Protein AF-A0AAJ6T066-F1 (afdb_monomer_lite)

Sequence (591 aa):
MASLEGIISLGPWGGLGGDHWSYRASGGITEIVLRVVGNIKSISFKDASGLVSGTFGGRGNDPNDRGEQKKIEIQWPSEYLKSISGTYGSYKGLLVITSLSFITNLTTYGPFGTALGETFSIPIADSAVVGFHGRCGYYLDALGIFVTPANSHGSISVGQWGGPGGDPFSFRVGSWIKEIIVHEGTNIKSLSFKDGNGQEYGKFGGKNANDTGEERRIEIDGLSEHLTSITGTYGNYAGMVVITSLSFITNLTTHGPFGTATGTSFSIPIEGSVVIGFHGRGGYYLDALGIFVTPANSHGSISVGQWGGPGGDPFSFRVGSWIKEIIVHEGTNIKSLSFKDGNGQEYGNFGGNNANDTGEERRIEIDGLSEHLTSITGTYGNYAGMVVITSLSFITNLTTHGPFGTATGTSFSIPIEGSVVIGFHGRGGHYLDAIGIHVKPRDIEGTISIGPWGGQGGNPWSYITNRGINQIVINVGLNIKSISFRDTTDLDSATFGGNNPNDIGERKTVLINWPSEHLISISGTYGNFSTLLTITSLSFTTNRATYGPFGTGSGTPFSIPINNNTVVGFHGRAGHYLDAIGIFVKPQTTI

Organism: Populus euphratica (NCBI:txid75702)

pLDDT: mean 87.82, std 11.51, range [24.5, 98.38]

InterPro domains:
  IPR001229 Jacalin-like lectin domain [PF01419] (10-145)
  IPR001229 Jacalin-like lectin domain [PF01419] (158-291)
  IPR001229 Jacalin-like lectin domain [PF01419] (304-438)
  IPR001229 Jacalin-like lectin domain [PF01419] (450-583)
  IPR001229 Jacalin-like lectin domain [PS51752] (7-149)
  IPR001229 Jacalin-like lectin domain [PS51752] (155-295)
  IPR001229 Jacalin-like lectin domain [PS51752] (301-441)
  IPR001229 Jacalin-like lectin domain [PS51752] (447-587)
  IPR001229 Jacalin-like lectin domain [SM00915] (18-149)
  IPR001229 Jacalin-like lectin domain [SM00915] (166-295)
  IPR001229 Jacalin-like lectin domain [SM00915] (312-441)
  IPR001229 Jacalin-like lectin domain [SM00915] (458-587)
  IPR033734 Jacalin-like lectin domain, plant [cd09612] (18-148)
  IPR033734 Jacalin-like lectin domain, plant [cd09612] (166-294)
  IPR033734 Jacalin-like lectin domain, plant [cd09612] (312-440)
  IPR033734 Jacalin-like lectin domain, plant [cd09612] (458-586)
  IPR036404 Jacalin-like lectin domain superfamily [G3DSA:2.100.10.30] (3-150)
  IPR036404 Jacalin-like lectin domain superfamily [G3DSA:2.100.10.30] (152-296)
  IPR036404 Jacalin-like lectin domain superfamily [G3DSA:2.100.10.30] (298-442)
  IPR036404 Jacalin-like lectin domain superfamily [G3DSA:2.100.10.30] (443-591)

Structure (mmCIF, N/CA/C/O backbone):
data_AF-A0AAJ6T066-F1
#
_entry.id   AF-A0AAJ6T066-F1
#
loop_
_atom_site.group_PDB
_atom_site.id
_atom_site.type_symbol
_atom_site.label_atom_id
_atom_site.label_alt_id
_atom_site.label_comp_id
_atom_site.label_asym_id
_atom_site.label_entity_id
_atom_site.label_seq_id
_atom_site.pdbx_PDB_ins_code
_atom_site.Cartn_x
_atom_site.Cartn_y
_atom_site.Cartn_z
_atom_site.occupancy
_atom_site.B_iso_or_equiv
_atom_site.auth_seq_id
_atom_site.auth_comp_id
_atom_site.auth_asym_id
_atom_site.auth_atom_id
_atom_site.pdbx_PDB_model_num
ATOM 1 N N . MET A 1 1 ? 5.792 -18.053 6.978 1.00 24.50 1 MET A N 1
ATOM 2 C CA . MET A 1 1 ? 4.586 -18.220 6.138 1.00 24.50 1 MET A CA 1
ATOM 3 C C . MET A 1 1 ? 4.546 -16.987 5.255 1.00 24.50 1 MET A C 1
ATOM 5 O O . MET A 1 1 ? 4.551 -15.903 5.818 1.00 24.50 1 MET A O 1
ATOM 9 N N . ALA A 1 2 ? 4.686 -17.113 3.932 1.00 24.81 2 ALA A N 1
ATOM 10 C CA . ALA A 1 2 ? 4.651 -15.942 3.055 1.00 24.81 2 ALA A CA 1
ATOM 11 C C . ALA A 1 2 ? 3.256 -15.319 3.174 1.00 24.81 2 ALA A C 1
ATOM 13 O O . ALA A 1 2 ? 2.269 -15.969 2.828 1.00 24.81 2 ALA A O 1
ATOM 14 N N . SER A 1 3 ? 3.163 -14.125 3.757 1.00 32.50 3 SER A N 1
ATOM 15 C CA . SER A 1 3 ? 1.916 -13.377 3.778 1.00 32.50 3 SER A CA 1
ATOM 16 C C . SER A 1 3 ? 1.551 -13.079 2.325 1.00 32.50 3 SER A C 1
ATOM 18 O O . SER A 1 3 ? 2.308 -12.450 1.591 1.00 32.50 3 SER A O 1
ATOM 20 N N . LEU A 1 4 ? 0.389 -13.551 1.879 1.00 35.88 4 LEU A N 1
ATOM 21 C CA . LEU A 1 4 ? -0.219 -13.155 0.604 1.00 35.88 4 LEU A CA 1
ATOM 22 C C . LEU A 1 4 ? -0.770 -11.709 0.721 1.00 35.88 4 LEU A C 1
ATOM 24 O O . LEU A 1 4 ? -1.887 -11.411 0.302 1.00 35.88 4 LEU A O 1
ATOM 28 N N . GLU A 1 5 ? -0.007 -10.799 1.340 1.00 47.47 5 GLU A N 1
ATOM 29 C CA . GLU A 1 5 ? -0.356 -9.388 1.464 1.00 47.47 5 GLU A CA 1
ATOM 30 C C . GLU A 1 5 ? 0.130 -8.613 0.242 1.00 47.47 5 GLU A C 1
ATOM 32 O O . GLU A 1 5 ? 1.290 -8.225 0.128 1.00 47.47 5 GLU A O 1
ATOM 37 N N . GLY A 1 6 ? -0.821 -8.340 -0.648 1.00 63.44 6 GLY A N 1
ATOM 38 C CA . GLY A 1 6 ? -0.651 -7.450 -1.781 1.00 63.44 6 GLY A CA 1
ATOM 39 C C . GLY A 1 6 ? 0.125 -8.071 -2.941 1.00 63.44 6 GLY A C 1
ATOM 40 O O . GLY A 1 6 ? 1.187 -8.658 -2.792 1.00 63.44 6 GLY A O 1
ATOM 41 N N . ILE A 1 7 ? -0.436 -7.928 -4.135 1.00 75.88 7 ILE A N 1
ATOM 42 C CA . ILE A 1 7 ? 0.117 -8.469 -5.370 1.00 75.88 7 ILE A CA 1
ATOM 43 C C . ILE A 1 7 ? 0.342 -7.300 -6.320 1.00 75.88 7 ILE A C 1
ATOM 45 O O . ILE A 1 7 ? -0.562 -6.486 -6.502 1.00 75.88 7 ILE A O 1
ATOM 49 N N . ILE A 1 8 ? 1.517 -7.252 -6.941 1.00 83.44 8 ILE A N 1
ATOM 50 C CA . ILE A 1 8 ? 1.787 -6.366 -8.073 1.00 83.44 8 ILE A CA 1
ATOM 51 C C . ILE A 1 8 ? 1.510 -7.140 -9.360 1.00 83.44 8 ILE A C 1
ATOM 53 O O . ILE A 1 8 ? 1.921 -8.293 -9.501 1.00 83.44 8 ILE A O 1
ATOM 57 N N . SER A 1 9 ? 0.810 -6.501 -10.290 1.00 85.69 9 SER A N 1
ATOM 58 C CA . SER A 1 9 ? 0.576 -7.007 -11.642 1.00 85.69 9 SER A CA 1
ATOM 59 C C . SER A 1 9 ? 1.654 -6.469 -12.578 1.00 85.69 9 SER A C 1
ATOM 61 O O . SER A 1 9 ? 1.953 -5.275 -12.537 1.00 85.69 9 SER A O 1
ATOM 63 N N . LEU A 1 10 ? 2.250 -7.331 -13.403 1.00 89.12 10 LEU A N 1
ATOM 64 C CA . LEU A 1 10 ? 3.257 -6.961 -14.398 1.00 89.12 10 LEU A CA 1
ATOM 65 C C . LEU A 1 10 ? 2.864 -7.486 -15.780 1.00 89.12 10 LEU A C 1
ATOM 67 O O . LEU A 1 10 ? 2.650 -8.688 -15.961 1.00 89.12 10 LEU A O 1
ATOM 71 N N . GLY A 1 11 ? 2.840 -6.591 -16.765 1.00 86.81 11 GLY A N 1
ATOM 72 C CA . GLY A 1 11 ? 2.315 -6.857 -18.101 1.00 86.81 11 GLY A CA 1
ATOM 73 C C . GLY A 1 11 ? 0.803 -6.579 -18.181 1.00 86.81 11 GLY A C 1
ATOM 74 O O . GLY A 1 11 ? 0.318 -5.687 -17.490 1.00 86.81 11 GLY A O 1
ATOM 75 N N . PRO A 1 12 ? 0.035 -7.322 -18.999 1.00 87.69 12 PRO A N 1
ATOM 76 C CA . PRO A 1 12 ? 0.479 -8.428 -19.840 1.00 87.69 12 PRO A CA 1
ATOM 77 C C . PRO A 1 12 ? 1.186 -7.935 -21.113 1.00 87.69 12 PRO A C 1
ATOM 79 O O . PRO A 1 12 ? 0.886 -6.864 -21.632 1.00 87.69 12 PRO A O 1
ATOM 82 N N . TRP A 1 13 ? 2.098 -8.745 -21.646 1.00 90.69 13 TRP A N 1
ATOM 83 C CA . TRP A 1 13 ? 2.694 -8.543 -22.972 1.00 90.69 13 TRP A CA 1
ATOM 84 C C . TRP A 1 13 ? 1.966 -9.411 -23.996 1.00 90.69 13 TRP A C 1
ATOM 86 O O . TRP A 1 13 ? 1.599 -10.539 -23.671 1.00 90.69 13 TRP A O 1
ATOM 96 N N . GLY A 1 14 ? 1.754 -8.911 -25.216 1.00 92.12 14 GLY A N 1
ATOM 97 C CA . GLY A 1 14 ? 1.074 -9.640 -26.292 1.00 92.12 14 GLY A CA 1
ATOM 98 C C . GLY A 1 14 ? -0.055 -8.855 -26.961 1.00 92.12 14 GLY A C 1
ATOM 99 O O . GLY A 1 14 ? -0.076 -7.627 -26.942 1.00 92.12 14 GLY A O 1
ATOM 100 N N . GLY A 1 15 ? -0.984 -9.571 -27.594 1.00 82.12 15 GLY A N 1
ATOM 101 C CA . GLY A 1 15 ? -2.106 -8.984 -28.323 1.00 82.12 15 GLY A CA 1
ATOM 102 C C . GLY A 1 15 ? -3.335 -8.671 -27.469 1.00 82.12 15 GLY A C 1
ATOM 103 O O . GLY A 1 15 ? -3.554 -9.229 -26.397 1.00 82.12 15 GLY A O 1
ATOM 104 N N . LEU A 1 16 ? -4.199 -7.800 -28.000 1.00 82.06 16 LEU A N 1
ATOM 105 C CA . LEU A 1 16 ? -5.478 -7.416 -27.383 1.00 82.06 16 LEU A CA 1
ATOM 106 C C . LEU A 1 16 ? -6.621 -8.417 -27.661 1.00 82.06 16 LEU A C 1
ATOM 108 O O . LEU A 1 16 ? -7.742 -8.223 -27.185 1.00 82.06 16 LEU A O 1
ATOM 112 N N . GLY A 1 17 ? -6.362 -9.485 -28.423 1.00 79.81 17 GLY A N 1
ATOM 113 C CA . GLY A 1 17 ? -7.327 -10.548 -28.726 1.00 79.81 17 GLY A CA 1
ATOM 114 C C . GLY A 1 17 ? -7.694 -11.404 -27.507 1.00 79.81 17 GLY A C 1
ATOM 115 O O . GLY A 1 17 ? -7.154 -11.209 -26.421 1.00 79.81 17 GLY A O 1
ATOM 116 N N . GLY A 1 18 ? -8.638 -12.332 -27.680 1.00 88.50 18 GLY A N 1
ATOM 117 C CA . GLY A 1 18 ? -9.032 -13.303 -26.653 1.00 88.50 18 GLY A CA 1
ATOM 118 C C . GLY A 1 18 ? -9.793 -12.738 -25.443 1.00 88.50 18 GLY A C 1
ATOM 119 O O . GLY A 1 18 ? -10.020 -11.532 -25.307 1.00 88.50 18 GLY A O 1
ATOM 120 N N . ASP A 1 19 ? -10.178 -13.643 -24.545 1.00 77.81 19 ASP A N 1
ATOM 121 C CA . ASP A 1 19 ? -10.831 -13.346 -23.270 1.00 77.81 19 ASP A CA 1
ATOM 122 C C . ASP A 1 19 ? -9.786 -13.163 -22.167 1.00 77.81 19 ASP A C 1
ATOM 124 O O . ASP A 1 19 ? -8.785 -13.886 -22.117 1.00 77.81 19 ASP A O 1
ATOM 128 N N . HIS A 1 20 ? -10.033 -12.221 -21.256 1.00 77.56 20 HIS A N 1
ATOM 129 C CA . HIS A 1 20 ? -9.184 -12.028 -20.084 1.00 77.56 20 HIS A CA 1
ATOM 130 C C . HIS A 1 20 ? -9.278 -13.222 -19.127 1.00 77.56 20 HIS A C 1
ATOM 132 O O . HIS A 1 20 ? -10.354 -13.783 -18.912 1.00 77.56 20 HIS A O 1
ATOM 138 N N . TRP A 1 21 ? -8.157 -13.573 -18.505 1.00 81.56 21 TRP A N 1
ATOM 139 C CA . TRP A 1 21 ? -8.095 -14.591 -17.466 1.00 81.56 21 TRP A CA 1
ATOM 140 C C . TRP A 1 21 ? -7.067 -14.220 -16.400 1.00 81.56 21 TRP A C 1
ATOM 142 O O . TRP A 1 21 ? -6.107 -13.491 -16.652 1.00 81.56 21 TRP A O 1
ATOM 152 N N . SER A 1 22 ? -7.261 -14.752 -15.198 1.00 81.44 22 SER A N 1
ATOM 153 C CA . SER A 1 22 ? -6.311 -14.634 -14.101 1.00 81.44 22 SER A CA 1
ATOM 154 C C . SER A 1 22 ? -6.297 -15.911 -13.269 1.00 81.44 22 SER A C 1
ATOM 156 O O . SER A 1 22 ? -7.304 -16.603 -13.124 1.00 81.44 22 SER A O 1
ATOM 158 N N . TYR A 1 23 ? -5.126 -16.234 -12.735 1.00 82.25 23 TYR A N 1
ATOM 159 C CA . TYR A 1 23 ? -4.905 -17.332 -11.812 1.00 82.25 23 TYR A CA 1
ATOM 160 C C . TYR A 1 23 ? -3.987 -16.847 -10.694 1.00 82.25 23 TYR A C 1
ATOM 162 O O . TYR A 1 23 ? -2.856 -16.429 -10.945 1.00 82.25 23 TYR A O 1
ATOM 170 N N . ARG A 1 24 ? -4.489 -16.888 -9.460 1.00 85.00 24 ARG A N 1
ATOM 171 C CA . ARG A 1 24 ? -3.733 -16.564 -8.248 1.00 85.00 24 ARG A CA 1
ATOM 172 C C . ARG A 1 24 ? -3.530 -17.854 -7.475 1.00 85.00 24 ARG A C 1
ATOM 174 O O . ARG A 1 24 ? -4.505 -18.526 -7.148 1.00 85.00 24 ARG A O 1
ATOM 181 N N . ALA A 1 25 ? -2.277 -18.207 -7.242 1.00 77.50 25 ALA A N 1
ATOM 182 C CA . ALA A 1 25 ? -1.928 -19.412 -6.521 1.00 77.50 25 ALA A CA 1
ATOM 183 C C . ALA A 1 25 ? -2.078 -19.192 -5.013 1.00 77.50 25 ALA A C 1
ATOM 185 O O . ALA A 1 25 ? -1.798 -18.112 -4.492 1.00 77.50 25 ALA A O 1
ATOM 186 N N . SER A 1 26 ? -2.507 -20.238 -4.314 1.00 68.44 26 SER A N 1
ATOM 187 C CA . SER A 1 26 ? -2.613 -20.252 -2.848 1.00 68.44 26 SER A CA 1
ATOM 188 C C . SER A 1 26 ? -1.278 -20.571 -2.157 1.00 68.44 26 SER A C 1
ATOM 190 O O . SER A 1 26 ? -1.128 -20.391 -0.950 1.00 68.44 26 SER A O 1
ATOM 192 N N . GLY A 1 27 ? -0.287 -21.013 -2.935 1.00 70.88 27 GLY A N 1
ATOM 193 C CA . GLY A 1 27 ? 1.103 -21.225 -2.540 1.00 70.88 27 GLY A CA 1
ATOM 194 C C . GLY A 1 27 ? 2.040 -21.025 -3.734 1.00 70.88 27 GLY A C 1
ATOM 195 O O . GLY A 1 27 ? 1.641 -20.467 -4.753 1.00 70.88 27 GLY A O 1
ATOM 196 N N . GLY A 1 28 ? 3.289 -21.485 -3.640 1.00 81.56 28 GLY A N 1
ATOM 197 C CA . GLY A 1 28 ? 4.224 -21.391 -4.764 1.00 81.56 28 GLY A CA 1
ATOM 198 C C . GLY A 1 28 ? 3.767 -22.188 -5.988 1.00 81.56 28 GLY A C 1
ATOM 199 O O . GLY A 1 28 ? 3.194 -23.270 -5.847 1.00 81.56 28 GLY A O 1
ATOM 200 N N . ILE A 1 29 ? 4.032 -21.671 -7.189 1.00 91.81 29 ILE A N 1
ATOM 201 C CA . ILE A 1 29 ? 3.814 -22.404 -8.444 1.00 91.81 29 ILE A CA 1
ATOM 202 C C . ILE A 1 29 ? 4.795 -23.578 -8.497 1.00 91.81 29 ILE A C 1
ATOM 204 O O . ILE A 1 29 ? 6.005 -23.373 -8.423 1.00 91.81 29 ILE A O 1
ATOM 208 N N . THR A 1 30 ? 4.274 -24.796 -8.628 1.00 94.81 30 THR A N 1
ATOM 209 C CA . THR A 1 30 ? 5.064 -26.039 -8.667 1.00 94.81 30 THR A CA 1
ATOM 210 C C . THR A 1 30 ? 5.108 -26.662 -10.054 1.00 94.81 30 THR A C 1
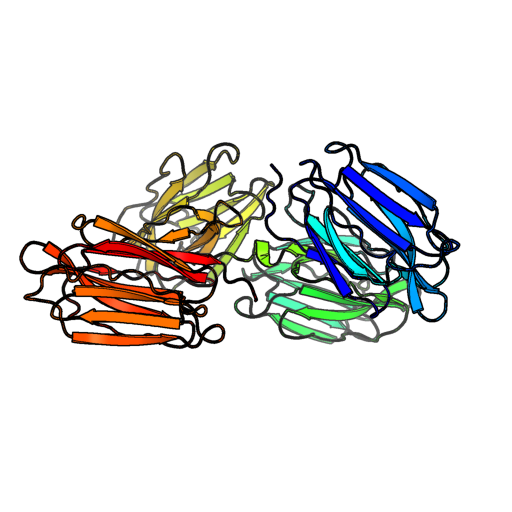ATOM 212 O O . THR A 1 30 ? 6.024 -27.422 -10.357 1.00 94.81 30 THR A O 1
ATOM 215 N N . GLU A 1 31 ? 4.144 -26.341 -10.917 1.00 97.69 31 GLU A N 1
ATOM 216 C CA . GLU A 1 31 ? 4.076 -26.900 -12.262 1.00 97.69 31 GLU A CA 1
ATOM 217 C C . GLU A 1 31 ? 3.565 -25.874 -13.269 1.00 97.69 31 GLU A C 1
ATOM 219 O O . GLU A 1 31 ? 2.610 -25.141 -12.997 1.00 97.69 31 GLU A O 1
ATOM 224 N N . ILE A 1 32 ? 4.167 -25.874 -14.459 1.00 98.31 32 ILE A N 1
ATOM 225 C CA . ILE A 1 32 ? 3.680 -25.136 -15.625 1.00 98.31 32 ILE A CA 1
ATOM 226 C C . ILE A 1 32 ? 3.594 -26.099 -16.801 1.00 98.31 32 ILE A C 1
ATOM 228 O O . ILE A 1 32 ? 4.561 -26.788 -17.135 1.00 98.31 32 ILE A O 1
ATOM 232 N N . VAL A 1 33 ? 2.437 -26.132 -17.453 1.00 98.19 33 VAL A N 1
ATOM 233 C CA . VAL A 1 33 ? 2.201 -26.952 -18.639 1.00 98.19 33 VAL A CA 1
ATOM 234 C C . VAL A 1 33 ? 1.893 -26.041 -19.814 1.00 98.19 33 VAL A C 1
ATOM 236 O O . VAL A 1 33 ? 0.944 -25.264 -19.780 1.00 98.19 33 VAL A O 1
ATOM 239 N N . LEU A 1 34 ? 2.692 -26.160 -20.870 1.00 97.62 34 LEU A N 1
ATOM 240 C CA . LEU A 1 34 ? 2.511 -25.458 -22.134 1.00 97.62 34 LEU A CA 1
ATOM 241 C C . LEU A 1 34 ? 2.089 -26.428 -23.234 1.00 97.62 34 LEU A C 1
ATOM 243 O O . LEU A 1 34 ? 2.540 -27.573 -23.258 1.00 97.62 34 LEU A O 1
ATOM 247 N N . ARG A 1 35 ? 1.314 -25.943 -24.206 1.00 96.88 35 ARG A N 1
ATOM 248 C CA . ARG A 1 35 ? 1.214 -26.557 -25.541 1.00 96.88 35 ARG A CA 1
ATOM 249 C C . ARG A 1 35 ? 1.825 -25.632 -26.579 1.00 96.88 35 ARG A C 1
ATOM 251 O O . ARG A 1 35 ? 1.469 -24.457 -26.627 1.00 96.88 35 ARG A O 1
ATOM 258 N N . VAL A 1 36 ? 2.739 -26.146 -27.400 1.00 95.62 36 VAL A N 1
ATOM 259 C CA . VAL A 1 36 ? 3.585 -25.312 -28.266 1.00 95.62 36 VAL A CA 1
ATOM 260 C C . VAL A 1 36 ? 3.732 -25.910 -29.666 1.00 95.62 36 VAL A C 1
ATOM 262 O O . VAL A 1 36 ? 4.095 -27.075 -29.804 1.00 95.62 36 VAL A O 1
ATOM 265 N N . VAL A 1 37 ? 3.480 -25.102 -30.703 1.00 92.31 37 VAL A N 1
ATOM 266 C CA . VAL A 1 37 ? 3.921 -25.345 -32.096 1.00 92.31 37 VAL A CA 1
ATOM 267 C C . VAL A 1 37 ? 3.918 -24.023 -32.870 1.00 92.31 37 VAL A C 1
ATOM 269 O O . VAL A 1 37 ? 2.866 -23.439 -33.125 1.00 92.31 37 VAL A O 1
ATOM 272 N N . GLY A 1 38 ? 5.101 -23.500 -33.196 1.00 89.25 38 GLY A N 1
ATOM 273 C CA . GLY A 1 38 ? 5.283 -22.161 -33.782 1.00 89.25 38 GLY A CA 1
ATOM 274 C C . GLY A 1 38 ? 5.011 -20.999 -32.811 1.00 89.25 38 GLY A C 1
ATOM 275 O O . GLY A 1 38 ? 5.812 -20.080 -32.717 1.00 89.25 38 GLY A O 1
ATOM 276 N N . ASN A 1 39 ? 3.919 -21.057 -32.046 1.00 94.75 39 ASN A N 1
ATOM 277 C CA . ASN A 1 39 ? 3.591 -20.134 -30.958 1.00 94.75 39 ASN A CA 1
ATOM 278 C C . ASN A 1 39 ? 3.063 -20.904 -29.729 1.00 94.75 39 ASN A C 1
ATOM 280 O O . ASN A 1 39 ? 2.896 -22.132 -29.774 1.00 94.75 39 ASN A O 1
ATOM 284 N N . ILE A 1 40 ? 2.790 -20.191 -28.633 1.00 97.44 40 ILE A N 1
ATOM 285 C CA . ILE A 1 40 ? 2.196 -20.776 -27.426 1.00 97.44 40 ILE A CA 1
ATOM 286 C C . ILE A 1 40 ? 0.684 -20.936 -27.622 1.00 97.44 40 ILE A C 1
ATOM 288 O O . ILE A 1 40 ? -0.063 -19.964 -27.737 1.00 97.44 40 ILE A O 1
ATOM 292 N N . LYS A 1 41 ? 0.223 -22.187 -27.668 1.00 96.88 41 LYS A N 1
ATOM 293 C CA . LYS A 1 41 ? -1.191 -22.524 -27.873 1.00 96.88 41 LYS A CA 1
ATOM 294 C C . LYS A 1 41 ? -1.976 -22.367 -26.590 1.00 96.88 41 LYS A C 1
ATOM 296 O O . LYS A 1 41 ? -3.018 -21.722 -26.594 1.00 96.88 41 LYS A O 1
ATOM 301 N N . SER A 1 42 ? -1.470 -22.952 -25.510 1.00 97.38 42 SER A N 1
ATOM 302 C CA . SER A 1 42 ? -2.114 -22.891 -24.207 1.00 97.38 42 SER A CA 1
ATOM 303 C C . SER A 1 42 ? -1.118 -22.972 -23.061 1.00 97.38 42 SER A C 1
ATOM 305 O O . SER A 1 42 ? -0.003 -23.471 -23.235 1.00 97.38 42 SER A O 1
ATOM 307 N N . ILE A 1 43 ? -1.564 -22.537 -21.885 1.00 98.25 43 ILE A N 1
ATOM 308 C CA . ILE A 1 43 ? -0.831 -22.612 -20.623 1.00 98.25 43 ILE A CA 1
ATOM 309 C C . ILE A 1 43 ? -1.763 -23.032 -19.477 1.00 98.25 43 ILE A C 1
ATOM 311 O O . ILE A 1 43 ? -2.938 -22.665 -19.458 1.00 98.25 43 ILE A O 1
ATOM 315 N N . SER A 1 44 ? -1.251 -23.807 -18.526 1.00 97.19 44 SER A N 1
ATOM 316 C CA . SER A 1 44 ? -1.911 -24.107 -17.251 1.00 97.19 44 SER A CA 1
ATOM 317 C C . SER A 1 44 ? -0.881 -24.278 -16.139 1.00 97.19 44 SER A C 1
ATOM 319 O O . SER A 1 44 ? 0.299 -24.516 -16.406 1.00 97.19 44 SER A O 1
ATOM 321 N N . PHE A 1 45 ? -1.337 -24.187 -14.894 1.00 96.19 45 PHE A N 1
ATOM 322 C CA . PHE A 1 45 ? -0.486 -24.131 -13.712 1.00 96.19 45 PHE A CA 1
ATOM 323 C C . PHE A 1 45 ? -0.968 -25.091 -12.630 1.00 96.19 45 PHE A C 1
ATOM 325 O O . PHE A 1 45 ? -2.155 -25.415 -12.560 1.00 96.19 45 PHE A O 1
ATOM 332 N N . LYS A 1 46 ? -0.050 -25.479 -11.748 1.00 93.69 46 LYS A N 1
ATOM 333 C CA . LYS A 1 46 ? -0.354 -26.129 -10.473 1.00 93.69 46 LYS A CA 1
ATOM 334 C C . LYS A 1 46 ? 0.401 -25.427 -9.355 1.00 93.69 46 LYS A C 1
ATOM 336 O O . LYS A 1 46 ? 1.564 -25.060 -9.538 1.00 93.69 46 LYS A O 1
ATOM 341 N N . ASP A 1 47 ? -0.246 -25.260 -8.210 1.00 88.88 47 ASP A N 1
ATOM 342 C CA . ASP A 1 47 ? 0.382 -24.695 -7.019 1.00 88.88 47 ASP A CA 1
ATOM 343 C C . ASP A 1 47 ? 0.744 -25.762 -5.971 1.00 88.88 47 ASP A C 1
ATOM 345 O O . ASP A 1 47 ? 0.425 -26.949 -6.096 1.00 88.88 47 ASP A O 1
ATOM 349 N N . ALA A 1 48 ? 1.465 -25.343 -4.933 1.00 85.81 48 ALA A N 1
ATOM 350 C CA . ALA A 1 48 ? 1.905 -26.204 -3.839 1.00 85.81 48 ALA A CA 1
ATOM 351 C C . ALA A 1 48 ? 0.753 -26.781 -2.991 1.00 85.81 48 ALA A C 1
ATOM 353 O O . ALA A 1 48 ? 0.970 -27.763 -2.284 1.00 85.81 48 ALA A O 1
ATOM 354 N N . SER A 1 49 ? -0.463 -26.221 -3.072 1.00 81.25 49 SER A N 1
ATOM 355 C CA . SER A 1 49 ? -1.656 -26.801 -2.431 1.00 81.25 49 SER A CA 1
ATOM 356 C C . SER A 1 49 ? -2.219 -27.993 -3.215 1.00 81.25 49 SER A C 1
ATOM 358 O O . SER A 1 49 ? -3.055 -28.741 -2.713 1.00 81.25 49 SER A O 1
ATOM 360 N N . GLY A 1 50 ? -1.750 -28.181 -4.452 1.00 83.81 50 GLY A N 1
ATOM 361 C CA . GLY A 1 50 ? -2.273 -29.163 -5.391 1.00 83.81 50 GLY A CA 1
ATOM 362 C C . GLY A 1 50 ? -3.400 -28.628 -6.274 1.00 83.81 50 GLY A C 1
ATOM 363 O O . GLY A 1 50 ? -3.887 -29.384 -7.117 1.00 83.81 50 GLY A O 1
ATOM 364 N N . LEU A 1 51 ? -3.788 -27.354 -6.136 1.00 83.12 51 LEU A N 1
ATOM 365 C CA . LEU A 1 51 ? -4.784 -26.719 -6.993 1.00 83.12 51 LEU A CA 1
ATOM 366 C C . LEU A 1 51 ? -4.223 -26.560 -8.409 1.00 83.12 51 LEU A C 1
ATOM 368 O O . LEU A 1 51 ? -3.128 -26.035 -8.608 1.00 83.12 51 LEU A O 1
ATOM 372 N N . VAL A 1 52 ? -5.002 -26.998 -9.397 1.00 89.25 52 VAL A N 1
ATOM 373 C CA . VAL A 1 52 ? -4.669 -26.894 -10.821 1.00 89.25 52 VAL A CA 1
ATOM 374 C C . VAL A 1 52 ? -5.548 -25.817 -11.447 1.00 89.25 52 VAL A C 1
ATOM 376 O O . VAL A 1 52 ? -6.760 -25.792 -11.227 1.00 89.25 52 VAL A O 1
ATOM 379 N N . SER A 1 53 ? -4.950 -24.918 -12.225 1.00 87.81 53 SER A N 1
ATOM 380 C CA . SER A 1 53 ? -5.698 -23.909 -12.972 1.00 87.81 53 SER A CA 1
ATOM 381 C C . SER A 1 53 ? -6.512 -24.537 -14.112 1.00 87.81 53 SER A C 1
ATOM 383 O O . SER A 1 53 ? -6.242 -25.648 -14.569 1.00 87.81 53 SER A O 1
ATOM 385 N N . GLY A 1 54 ? -7.457 -23.777 -14.673 1.00 87.25 54 GLY A N 1
ATOM 386 C CA . GLY A 1 54 ? -7.961 -24.077 -16.016 1.00 87.25 54 GLY A CA 1
ATOM 387 C C . GLY A 1 54 ? -6.841 -24.013 -17.068 1.00 87.25 54 GLY A C 1
ATOM 388 O O . GLY A 1 54 ? -5.773 -23.446 -16.825 1.00 87.25 54 GLY A O 1
ATOM 389 N N . THR A 1 55 ? -7.081 -24.590 -18.248 1.00 95.62 55 THR A N 1
ATOM 390 C CA . THR A 1 55 ? -6.208 -24.386 -19.415 1.00 95.62 55 THR A CA 1
ATOM 391 C C . THR A 1 55 ? -6.591 -23.090 -20.121 1.00 95.62 55 THR A C 1
ATOM 393 O O . THR A 1 55 ? -7.735 -22.926 -20.546 1.00 95.62 55 THR A O 1
ATOM 396 N N . PHE A 1 56 ? -5.633 -22.178 -20.258 1.00 96.06 56 PHE A N 1
ATOM 397 C CA . PHE A 1 56 ? -5.808 -20.888 -20.918 1.00 96.06 56 PHE A CA 1
ATOM 398 C C . PHE A 1 56 ? -5.258 -20.964 -22.342 1.00 96.06 56 PHE A C 1
ATOM 400 O O . PHE A 1 56 ? -4.072 -21.229 -22.528 1.00 96.06 56 PHE A O 1
ATOM 407 N N . GLY A 1 57 ? -6.111 -20.746 -23.344 1.00 93.75 57 GLY A N 1
ATOM 408 C CA . GLY A 1 57 ? -5.792 -20.923 -24.766 1.00 93.75 57 GLY A CA 1
ATOM 409 C C . GLY A 1 57 ? -6.053 -22.345 -25.273 1.00 93.75 57 GLY A C 1
ATOM 410 O O . GLY A 1 57 ? -6.587 -23.192 -24.558 1.00 93.75 57 GLY A O 1
ATOM 411 N N . GLY A 1 58 ? -5.695 -22.620 -26.528 1.00 92.38 58 GLY A N 1
ATOM 412 C CA . GLY A 1 58 ? -5.826 -23.947 -27.134 1.00 92.38 58 GLY A CA 1
ATOM 413 C C . GLY A 1 58 ? -7.261 -24.330 -27.500 1.00 92.38 58 GLY A C 1
ATOM 414 O O . GLY A 1 58 ? -7.554 -25.514 -27.642 1.00 92.38 58 GLY A O 1
ATOM 415 N N . ARG A 1 59 ? -8.161 -23.349 -27.669 1.00 90.62 59 ARG A N 1
ATOM 416 C CA . ARG A 1 59 ? -9.567 -23.583 -28.063 1.00 90.62 59 ARG A CA 1
ATOM 417 C C . ARG A 1 59 ? -9.741 -23.907 -29.555 1.00 90.62 59 ARG A C 1
ATOM 419 O O . ARG A 1 59 ? -10.863 -24.093 -30.017 1.00 90.62 59 ARG A O 1
ATOM 426 N N . GLY A 1 60 ? -8.648 -23.933 -30.318 1.00 82.12 60 GLY A N 1
ATOM 427 C CA . GLY A 1 60 ? -8.670 -24.261 -31.738 1.00 82.12 60 GLY A CA 1
ATOM 428 C C . GLY A 1 60 ? -8.972 -25.734 -32.006 1.00 82.12 60 GLY A C 1
ATOM 429 O O . GLY A 1 60 ? -8.445 -26.628 -31.347 1.00 82.12 60 GLY A O 1
ATOM 430 N N . ASN A 1 61 ? -9.794 -25.985 -33.026 1.00 80.88 61 ASN A N 1
ATOM 431 C CA . ASN A 1 61 ? -10.205 -27.339 -33.405 1.00 80.88 61 ASN A CA 1
ATOM 432 C C . ASN A 1 61 ? -9.266 -28.012 -34.421 1.00 80.88 61 ASN A C 1
ATOM 434 O O . ASN A 1 61 ? -9.454 -29.192 -34.706 1.00 80.88 61 ASN A O 1
ATOM 438 N N . ASP A 1 62 ? -8.267 -27.296 -34.955 1.00 86.25 62 ASP A N 1
ATOM 439 C CA . ASP A 1 62 ? -7.307 -27.830 -35.930 1.00 86.25 62 ASP A CA 1
ATOM 440 C C . ASP A 1 62 ? -6.364 -28.854 -35.264 1.00 86.25 62 ASP A C 1
ATOM 442 O O . ASP A 1 62 ? -5.542 -28.476 -34.421 1.00 86.25 62 ASP A O 1
ATOM 446 N N . PRO A 1 63 ? -6.444 -30.152 -35.619 1.00 82.69 63 PRO A N 1
ATOM 447 C CA . PRO A 1 63 ? -5.600 -31.186 -35.027 1.00 82.69 63 PRO A CA 1
ATOM 448 C C . PRO A 1 63 ? -4.107 -30.961 -35.277 1.00 82.69 63 PRO A C 1
ATOM 450 O O . PRO A 1 63 ? -3.295 -31.345 -34.435 1.00 82.69 63 PRO A O 1
ATOM 453 N N . ASN A 1 64 ? -3.751 -30.315 -36.392 1.00 85.19 64 ASN A N 1
ATOM 454 C CA . ASN A 1 64 ? -2.362 -30.056 -36.773 1.00 85.19 64 ASN A CA 1
ATOM 455 C C . ASN A 1 64 ? -1.751 -28.875 -36.006 1.00 85.19 64 ASN A C 1
ATOM 457 O O . ASN A 1 64 ? -0.545 -28.656 -36.079 1.00 85.19 64 ASN A O 1
ATOM 461 N N . ASP A 1 65 ? -2.569 -28.129 -35.256 1.00 87.94 65 ASP A N 1
ATOM 462 C CA . ASP A 1 65 ? -2.161 -26.906 -34.563 1.00 87.94 65 ASP A CA 1
ATOM 463 C C . ASP A 1 65 ? -2.260 -27.000 -33.030 1.00 87.94 65 ASP A C 1
ATOM 465 O O . ASP A 1 65 ? -2.118 -26.008 -32.314 1.00 87.94 65 ASP A O 1
ATOM 469 N N . ARG A 1 66 ? -2.488 -28.209 -32.499 1.00 86.69 66 ARG A N 1
ATOM 470 C CA . ARG A 1 66 ? -2.661 -28.456 -31.053 1.00 86.69 66 ARG A CA 1
ATOM 471 C C . ARG A 1 66 ? -1.392 -28.261 -30.228 1.00 86.69 66 ARG A C 1
ATOM 473 O O . ARG A 1 66 ? -1.482 -28.037 -29.021 1.00 86.69 66 ARG A O 1
ATOM 480 N N . GLY A 1 67 ? -0.231 -28.368 -30.865 1.00 91.06 67 GLY A N 1
ATOM 481 C CA . GLY A 1 67 ? 1.074 -28.263 -30.223 1.00 91.06 67 GLY A CA 1
ATOM 482 C C . GLY A 1 67 ? 1.458 -29.449 -29.342 1.00 91.06 67 GLY A C 1
ATOM 483 O O . GLY A 1 67 ? 0.618 -30.203 -28.842 1.00 91.06 67 GLY A O 1
ATOM 484 N N . GLU A 1 68 ? 2.766 -29.592 -29.141 1.00 94.25 68 GLU A N 1
ATOM 485 C CA . GLU A 1 68 ? 3.333 -30.556 -28.204 1.00 94.25 68 GLU A CA 1
ATOM 486 C C . GLU A 1 68 ? 3.222 -30.040 -26.774 1.00 94.25 68 GLU A C 1
ATOM 488 O O . GLU A 1 68 ? 3.437 -28.853 -26.513 1.00 94.25 68 GLU A O 1
ATOM 493 N N . GLN A 1 69 ? 2.937 -30.942 -25.838 1.00 96.56 69 GLN A N 1
ATOM 494 C CA . GLN A 1 69 ? 2.934 -30.609 -24.422 1.00 96.56 69 GLN A CA 1
ATOM 495 C C . GLN A 1 69 ? 4.372 -30.507 -23.896 1.00 96.56 69 GLN A C 1
ATOM 497 O O . GLN A 1 69 ? 5.176 -31.421 -24.086 1.00 96.56 69 GLN A O 1
ATOM 502 N N . LYS A 1 70 ? 4.687 -29.414 -23.198 1.00 97.62 70 LYS A N 1
ATOM 503 C CA . LYS A 1 70 ? 5.926 -29.234 -22.432 1.00 97.62 70 LYS A CA 1
ATOM 504 C C . LYS A 1 70 ? 5.559 -28.998 -20.973 1.00 97.62 70 LYS A C 1
ATOM 506 O O . LYS A 1 70 ? 4.694 -28.177 -20.682 1.00 97.62 70 LYS A O 1
ATOM 511 N N . LYS A 1 71 ? 6.192 -29.750 -20.077 1.00 97.62 71 LYS A N 1
ATOM 512 C CA . LYS A 1 71 ? 5.958 -29.703 -18.634 1.00 97.62 71 LYS A CA 1
ATOM 513 C C . LYS A 1 71 ? 7.200 -29.152 -17.945 1.00 97.62 71 LYS A C 1
ATOM 515 O O . LYS A 1 71 ? 8.306 -29.577 -18.269 1.00 97.62 71 LYS A O 1
ATOM 520 N N . ILE A 1 72 ? 7.000 -28.228 -17.018 1.00 97.69 72 ILE A N 1
ATOM 521 C CA . ILE A 1 72 ? 8.041 -27.628 -16.187 1.00 97.69 72 ILE A CA 1
ATOM 522 C C . ILE A 1 72 ? 7.662 -27.908 -14.740 1.00 97.69 72 ILE A C 1
ATOM 524 O O . ILE A 1 72 ? 6.535 -27.613 -14.343 1.00 97.69 72 ILE A O 1
ATOM 528 N N . GLU A 1 73 ? 8.589 -28.475 -13.977 1.00 97.00 73 GLU A N 1
ATOM 529 C CA . GLU A 1 73 ? 8.422 -28.752 -12.552 1.00 97.00 73 GLU A CA 1
ATOM 530 C C . GLU A 1 73 ? 9.359 -27.846 -11.761 1.00 97.00 73 GLU A C 1
ATOM 532 O O . GLU A 1 73 ? 10.549 -27.776 -12.056 1.00 97.00 73 GLU A O 1
ATOM 537 N N . ILE A 1 74 ? 8.810 -27.147 -10.773 1.00 95.75 74 ILE A N 1
ATOM 538 C CA . ILE A 1 74 ? 9.518 -26.186 -9.932 1.00 95.75 74 ILE A CA 1
ATOM 539 C C . ILE A 1 74 ? 9.590 -26.770 -8.522 1.00 95.75 74 ILE A C 1
ATOM 541 O O . ILE A 1 74 ? 8.561 -27.071 -7.909 1.00 95.75 74 ILE A O 1
ATOM 545 N N . GLN A 1 75 ? 10.808 -26.936 -8.006 1.00 94.44 75 GLN A N 1
ATOM 546 C CA . GLN A 1 75 ? 11.072 -27.602 -6.725 1.00 94.44 75 GLN A CA 1
ATOM 547 C C . GLN A 1 75 ? 10.799 -26.692 -5.513 1.00 94.44 75 GLN A C 1
ATOM 549 O O . GLN A 1 75 ? 11.714 -26.281 -4.794 1.00 94.44 75 GLN A O 1
ATOM 554 N N . TRP A 1 76 ? 9.528 -26.371 -5.272 1.00 86.06 76 TRP A N 1
ATOM 555 C CA . TRP A 1 76 ? 9.102 -25.543 -4.141 1.00 86.06 76 TRP A CA 1
ATOM 556 C C . TRP A 1 76 ? 9.388 -26.213 -2.777 1.00 86.06 76 TRP A C 1
ATOM 558 O O . TRP A 1 76 ? 9.089 -27.399 -2.621 1.00 86.06 76 TRP A O 1
ATOM 568 N N . PRO A 1 77 ? 9.893 -25.487 -1.753 1.00 88.56 77 PRO A N 1
ATOM 569 C CA . PRO A 1 77 ? 10.179 -24.045 -1.728 1.00 88.56 77 PRO A CA 1
ATOM 570 C C . PRO A 1 77 ? 11.622 -23.662 -2.106 1.00 88.56 77 PRO A C 1
ATOM 572 O O . PRO A 1 77 ? 11.943 -22.477 -2.123 1.00 88.56 77 PRO A O 1
ATOM 575 N N . SER A 1 78 ? 12.508 -24.629 -2.375 1.00 90.38 78 SER A N 1
ATOM 576 C CA . SER A 1 78 ? 13.923 -24.357 -2.690 1.00 90.38 78 SER A CA 1
ATOM 577 C C . SER A 1 78 ? 14.133 -23.661 -4.038 1.00 90.38 78 SER A C 1
ATOM 579 O O . SER A 1 78 ? 15.058 -22.863 -4.198 1.00 90.38 78 SER A O 1
ATOM 581 N N . GLU A 1 79 ? 13.255 -23.946 -4.992 1.00 94.81 79 GLU A N 1
ATOM 582 C CA . GLU A 1 79 ? 13.148 -23.268 -6.270 1.00 94.81 79 GLU A CA 1
ATOM 583 C C . GLU A 1 79 ? 11.795 -22.559 -6.345 1.00 94.81 79 GLU A C 1
ATOM 585 O O . GLU A 1 79 ? 10.754 -23.144 -6.041 1.00 94.81 79 GLU A O 1
ATOM 590 N N . TYR A 1 80 ? 11.803 -21.298 -6.756 1.00 92.62 80 TYR A N 1
ATOM 591 C CA . TYR A 1 80 ? 10.610 -20.497 -6.971 1.00 92.62 80 TYR A CA 1
ATOM 592 C C . TYR A 1 80 ? 10.783 -19.601 -8.192 1.00 92.62 80 TYR A C 1
ATOM 594 O O . TYR A 1 80 ? 11.886 -19.185 -8.556 1.00 92.62 80 TYR A O 1
ATOM 602 N N . LEU A 1 81 ? 9.666 -19.305 -8.847 1.00 94.62 81 LEU A N 1
ATOM 603 C CA . LEU A 1 81 ? 9.644 -18.479 -10.043 1.00 94.62 81 LEU A CA 1
ATOM 604 C C . LEU A 1 81 ? 9.775 -17.006 -9.647 1.00 94.62 81 LEU A C 1
ATOM 606 O O . LEU A 1 81 ? 9.036 -16.538 -8.788 1.00 94.62 81 LEU A O 1
ATOM 610 N N . LYS A 1 82 ? 10.712 -16.279 -10.260 1.00 93.62 82 LYS A N 1
ATOM 611 C CA . LYS A 1 82 ? 10.940 -14.846 -10.002 1.00 93.62 82 LYS A CA 1
ATOM 612 C C . LYS A 1 82 ? 10.402 -13.951 -11.108 1.00 93.62 82 LYS A C 1
ATOM 614 O O . LYS A 1 82 ? 9.994 -12.828 -10.830 1.00 93.62 82 LYS A O 1
ATOM 619 N N . SER A 1 83 ? 10.434 -14.414 -12.357 1.00 96.00 83 SER A N 1
ATOM 620 C CA . SER A 1 83 ? 10.103 -13.597 -13.526 1.00 96.00 83 SER A CA 1
ATOM 621 C C . SER A 1 83 ? 9.807 -14.457 -14.758 1.00 96.00 83 SER A C 1
ATOM 623 O O . SER A 1 83 ? 10.001 -15.675 -14.752 1.00 96.00 83 SER A O 1
ATOM 625 N N . ILE A 1 84 ? 9.380 -13.799 -15.833 1.00 97.38 84 ILE A N 1
ATOM 626 C CA . ILE A 1 84 ? 9.246 -14.367 -17.172 1.00 97.38 84 ILE A CA 1
ATOM 627 C C . ILE A 1 84 ? 9.937 -13.475 -18.206 1.00 97.38 84 ILE A C 1
ATOM 629 O O . ILE A 1 84 ? 10.147 -12.278 -17.997 1.00 97.38 84 ILE A O 1
ATOM 633 N N . SER A 1 85 ? 10.264 -14.063 -19.348 1.00 97.44 85 SER A N 1
ATOM 634 C CA . SER A 1 85 ? 10.618 -13.341 -20.570 1.00 97.44 85 SER A CA 1
ATOM 635 C C . SER A 1 85 ? 10.047 -14.074 -21.777 1.00 97.44 85 SER A C 1
ATOM 637 O O . SER A 1 85 ? 9.587 -15.212 -21.662 1.00 97.44 85 SER A O 1
ATOM 639 N N . GLY A 1 86 ? 10.038 -13.439 -22.941 1.00 97.00 86 GLY A N 1
ATOM 640 C CA . GLY A 1 86 ? 9.493 -14.078 -24.129 1.00 97.00 86 GLY A CA 1
ATOM 641 C C . GLY A 1 86 ? 9.449 -13.171 -25.340 1.00 97.00 86 GLY A C 1
ATOM 642 O O . GLY A 1 86 ? 10.048 -12.097 -25.360 1.00 97.00 86 GLY A O 1
ATOM 643 N N . THR A 1 87 ? 8.721 -13.626 -26.354 1.00 97.12 87 THR A N 1
ATOM 644 C CA . THR A 1 87 ? 8.410 -12.836 -27.546 1.00 97.12 87 THR A CA 1
ATOM 645 C C . THR A 1 87 ? 6.922 -12.919 -27.867 1.00 97.12 87 THR A C 1
ATOM 647 O O . THR A 1 87 ? 6.269 -13.925 -27.567 1.00 97.12 87 THR A O 1
ATOM 650 N N . TYR A 1 88 ? 6.378 -11.860 -28.462 1.00 95.62 88 TYR A N 1
ATOM 651 C CA . TYR A 1 88 ? 5.048 -11.858 -29.062 1.00 95.62 88 TYR A CA 1
ATOM 652 C C . TYR A 1 88 ? 5.115 -11.315 -30.489 1.00 95.62 88 TYR A C 1
ATOM 654 O O . TYR A 1 88 ? 5.937 -10.462 -30.821 1.00 95.62 88 TYR A O 1
ATOM 662 N N . GLY A 1 89 ? 4.252 -11.818 -31.363 1.00 95.12 89 GLY A N 1
ATOM 663 C CA . GLY A 1 89 ? 4.306 -11.509 -32.786 1.00 95.12 89 GLY A CA 1
ATOM 664 C C . GLY A 1 89 ? 3.089 -12.016 -33.546 1.00 95.12 89 GLY A C 1
ATOM 665 O O . GLY A 1 89 ? 2.191 -12.638 -32.978 1.00 95.12 89 GLY A O 1
ATOM 666 N N . SER A 1 90 ? 3.043 -11.716 -34.845 1.00 94.75 90 SER A N 1
ATOM 667 C CA . SER A 1 90 ? 1.944 -12.165 -35.700 1.00 94.75 90 SER A CA 1
ATOM 668 C C . SER A 1 90 ? 2.049 -13.667 -35.973 1.00 94.75 90 SER A C 1
ATOM 670 O O . SER A 1 90 ? 3.050 -14.146 -36.503 1.00 94.75 90 SER A O 1
ATOM 672 N N . TYR A 1 91 ? 0.988 -14.406 -35.662 1.00 92.69 91 TYR A N 1
ATOM 673 C CA . TYR A 1 91 ? 0.806 -15.807 -36.012 1.00 92.69 91 TYR A CA 1
ATOM 674 C C . TYR A 1 91 ? -0.565 -15.990 -36.662 1.00 92.69 91 TYR A C 1
ATOM 676 O O . TYR A 1 91 ? -1.597 -15.723 -36.048 1.00 92.69 91 TYR A O 1
ATOM 684 N N . LYS A 1 92 ? -0.587 -16.423 -37.931 1.00 90.94 92 LYS A N 1
ATOM 685 C CA . LYS A 1 92 ? -1.817 -16.556 -38.742 1.00 90.94 92 LYS A CA 1
ATOM 686 C C . LYS A 1 92 ? -2.711 -15.297 -38.698 1.00 90.94 92 LYS A C 1
ATOM 688 O O . LYS A 1 92 ? -3.933 -15.397 -38.667 1.00 90.94 92 LYS A O 1
ATOM 693 N N . GLY A 1 93 ? -2.095 -14.112 -38.677 1.00 90.06 93 GLY A N 1
ATOM 694 C CA . GLY A 1 93 ? -2.794 -12.822 -38.641 1.00 90.06 93 GLY A CA 1
ATOM 695 C C . GLY A 1 93 ? -3.220 -12.336 -37.250 1.00 90.06 93 GLY A C 1
ATOM 696 O O . GLY A 1 93 ? -3.724 -11.223 -37.149 1.00 90.06 93 GLY A O 1
ATOM 697 N N . LEU A 1 94 ? -2.993 -13.110 -36.182 1.00 92.31 94 LEU A N 1
ATOM 698 C CA . LEU A 1 94 ? -3.267 -12.709 -34.796 1.00 92.31 94 LEU A CA 1
ATOM 699 C C . LEU A 1 94 ? -1.970 -12.343 -34.069 1.00 92.31 94 LEU A C 1
ATOM 701 O O . LEU A 1 94 ? -0.965 -13.029 -34.226 1.00 92.31 94 LEU A O 1
ATOM 705 N N . LEU A 1 95 ? -1.987 -11.285 -33.259 1.00 92.69 95 LEU A N 1
ATOM 706 C CA . LEU A 1 95 ? -0.861 -10.923 -32.394 1.00 92.69 95 LEU A CA 1
ATOM 707 C C . LEU A 1 95 ? -0.922 -11.770 -31.115 1.00 92.69 95 LEU A C 1
ATOM 709 O O . LEU A 1 95 ? -1.871 -11.637 -30.347 1.00 92.69 95 LEU A O 1
ATOM 713 N N . VAL A 1 96 ? 0.048 -12.663 -30.911 1.00 96.56 96 VAL A N 1
ATOM 714 C CA . VAL A 1 96 ? 0.027 -13.672 -29.833 1.00 96.56 96 VAL A CA 1
ATOM 715 C C . VAL A 1 96 ? 1.411 -13.887 -29.229 1.00 96.56 96 VAL A C 1
ATOM 717 O O . VAL A 1 96 ? 2.416 -13.495 -29.822 1.00 96.56 96 VAL A O 1
ATOM 720 N N . ILE A 1 97 ? 1.482 -14.574 -28.088 1.00 97.81 97 ILE A N 1
ATOM 721 C CA . ILE A 1 97 ? 2.750 -15.032 -27.513 1.00 97.81 97 ILE A CA 1
ATOM 722 C C . ILE A 1 97 ? 3.382 -16.099 -28.418 1.00 97.81 97 ILE A C 1
ATOM 724 O O . ILE A 1 97 ? 2.809 -17.172 -28.647 1.00 97.81 97 ILE A O 1
ATOM 728 N N . THR A 1 98 ? 4.588 -15.824 -28.908 1.00 97.19 98 THR A N 1
ATOM 729 C CA . THR A 1 98 ? 5.345 -16.687 -29.824 1.00 97.19 98 THR A CA 1
ATOM 730 C C . THR A 1 98 ? 6.435 -17.476 -29.106 1.00 97.19 98 THR A C 1
ATOM 732 O O . THR A 1 98 ? 6.661 -18.637 -29.460 1.00 97.19 98 THR A O 1
ATOM 735 N N . SER A 1 99 ? 7.018 -16.933 -28.030 1.00 97.94 99 SER A N 1
ATOM 736 C CA . SER A 1 99 ? 7.882 -17.699 -27.126 1.00 97.94 99 SER A CA 1
ATOM 737 C C . SER A 1 99 ? 7.794 -17.281 -25.657 1.00 97.94 99 SER A C 1
ATOM 739 O O . SER A 1 99 ? 7.444 -16.142 -25.353 1.00 97.94 99 SER A O 1
ATOM 741 N N . LEU A 1 100 ? 8.138 -18.202 -24.749 1.00 98.12 100 LEU A N 1
ATOM 742 C CA . LEU A 1 100 ? 8.208 -17.969 -23.302 1.00 98.12 100 LEU A CA 1
ATOM 743 C C . LEU A 1 100 ? 9.421 -18.640 -22.662 1.00 98.12 100 LEU A C 1
ATOM 745 O O . LEU A 1 100 ? 9.742 -19.786 -22.975 1.00 98.12 100 LEU A O 1
ATOM 749 N N . SER A 1 101 ? 10.005 -17.954 -21.689 1.00 98.06 101 SER A N 1
ATOM 750 C CA . SER A 1 101 ? 10.967 -18.480 -20.728 1.00 98.06 101 SER A CA 1
ATOM 751 C C . SER A 1 101 ? 10.498 -18.169 -19.308 1.00 98.06 101 SER A C 1
ATOM 753 O O . SER A 1 101 ? 9.997 -17.077 -19.031 1.00 98.06 101 SER A O 1
ATOM 755 N N . PHE A 1 102 ? 10.699 -19.113 -18.394 1.00 97.81 102 PHE A N 1
ATOM 756 C CA . PHE A 1 102 ? 10.377 -18.973 -16.975 1.00 97.81 102 PHE A CA 1
ATOM 757 C C . PHE A 1 102 ? 11.666 -18.919 -16.169 1.00 97.81 102 PHE A C 1
ATOM 759 O O . PHE A 1 102 ? 12.493 -19.826 -16.251 1.00 97.81 102 PHE A O 1
ATOM 766 N N . ILE A 1 103 ? 11.843 -17.844 -15.411 1.00 97.56 103 ILE A N 1
ATOM 767 C CA . ILE A 1 103 ? 13.086 -17.543 -14.706 1.00 97.56 103 ILE A CA 1
ATOM 768 C C . ILE A 1 103 ? 12.854 -17.838 -13.226 1.00 97.56 103 ILE A C 1
ATOM 770 O O . ILE A 1 103 ? 11.972 -17.236 -12.608 1.00 97.56 103 ILE A O 1
ATOM 774 N N . THR A 1 104 ? 13.641 -18.746 -12.656 1.00 96.25 104 THR A N 1
ATOM 775 C CA . THR A 1 104 ? 13.612 -19.095 -11.230 1.00 96.25 104 THR A CA 1
ATOM 776 C C . THR A 1 104 ? 14.809 -18.492 -10.498 1.00 96.25 104 THR A C 1
ATOM 778 O O . THR A 1 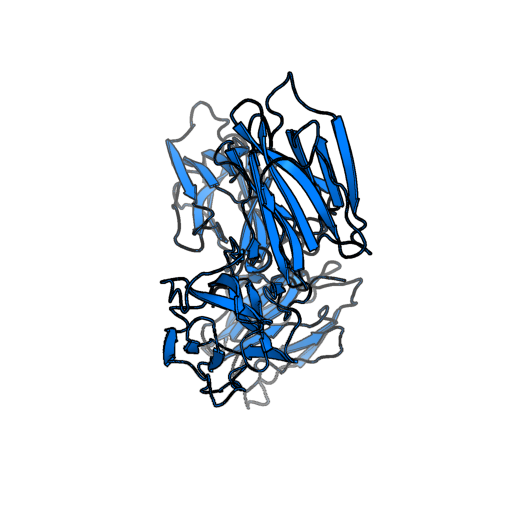104 ? 15.681 -17.858 -11.098 1.00 96.25 104 THR A O 1
ATOM 781 N N . ASN A 1 105 ? 14.851 -18.647 -9.177 1.00 93.12 105 ASN A N 1
ATOM 782 C CA . ASN A 1 105 ? 16.035 -18.323 -8.379 1.00 93.12 105 ASN A CA 1
ATOM 783 C C . ASN A 1 105 ? 17.237 -19.247 -8.668 1.00 93.12 105 ASN A C 1
ATOM 785 O O . ASN A 1 105 ? 18.344 -18.907 -8.258 1.00 93.12 105 ASN A O 1
ATOM 789 N N . LEU A 1 106 ? 17.040 -20.384 -9.351 1.00 95.00 106 LEU A N 1
ATOM 790 C CA . LEU A 1 106 ? 18.098 -21.363 -9.634 1.00 95.00 106 LEU A CA 1
ATOM 791 C C . LEU A 1 106 ? 18.481 -21.444 -11.116 1.00 95.00 106 LEU A C 1
ATOM 793 O O . LEU A 1 106 ? 19.647 -21.674 -11.432 1.00 95.00 106 LEU A O 1
ATOM 797 N N . THR A 1 107 ? 17.526 -21.292 -12.034 1.00 96.19 107 THR A N 1
ATOM 798 C CA . THR A 1 107 ? 17.752 -21.511 -13.468 1.00 96.19 107 THR A CA 1
ATOM 799 C C . THR A 1 107 ? 16.733 -20.765 -14.338 1.00 96.19 107 THR A C 1
ATOM 801 O O . THR A 1 107 ? 15.911 -19.986 -13.860 1.00 96.19 107 THR A O 1
ATOM 804 N N . THR A 1 108 ? 16.801 -20.960 -15.653 1.00 97.44 108 THR A N 1
ATOM 805 C CA . THR A 1 108 ? 15.793 -20.503 -16.614 1.00 97.44 108 THR A CA 1
ATOM 806 C C . THR A 1 108 ? 15.317 -21.680 -17.457 1.00 97.44 108 THR A C 1
ATOM 808 O O . THR A 1 108 ? 16.124 -22.370 -18.077 1.00 97.44 108 THR A O 1
ATOM 811 N N . TYR A 1 109 ? 14.003 -21.888 -17.510 1.00 97.94 109 TYR A N 1
ATOM 812 C CA . TYR A 1 109 ? 13.361 -22.881 -18.368 1.00 97.94 109 TYR A CA 1
ATOM 813 C C . TYR A 1 109 ? 12.881 -22.222 -19.659 1.00 97.94 109 TYR A C 1
ATOM 815 O O . TYR A 1 109 ? 12.096 -21.277 -19.607 1.00 97.94 109 TYR A O 1
ATOM 823 N N . GLY A 1 110 ? 13.301 -22.743 -20.811 1.00 94.62 110 GLY A N 1
ATOM 824 C CA . GLY A 1 110 ? 12.945 -22.220 -22.132 1.00 94.62 110 GLY A CA 1
ATOM 825 C C . GLY A 1 110 ? 14.172 -21.757 -22.934 1.00 94.62 110 GLY A C 1
ATOM 826 O O . GLY A 1 110 ? 15.297 -22.107 -22.577 1.00 94.62 110 GLY A O 1
ATOM 827 N N . PRO A 1 111 ? 13.978 -20.993 -24.022 1.00 95.62 111 PRO A N 1
ATOM 828 C CA . PRO A 1 111 ? 12.687 -20.533 -24.528 1.00 95.62 111 PRO A CA 1
ATOM 829 C C . PRO A 1 111 ? 11.867 -21.676 -25.139 1.00 95.62 111 PRO A C 1
ATOM 831 O O . PRO A 1 111 ? 12.382 -22.525 -25.862 1.00 95.62 111 PRO A O 1
ATOM 834 N N . PHE A 1 112 ? 10.567 -21.680 -24.869 1.00 96.50 112 PHE A N 1
ATOM 835 C CA . PHE A 1 112 ? 9.592 -22.541 -25.531 1.00 96.50 112 PHE A CA 1
ATOM 836 C C . PHE A 1 112 ? 8.885 -21.746 -26.622 1.00 96.50 112 PHE A C 1
ATOM 838 O O . PHE A 1 112 ? 8.464 -20.624 -26.369 1.00 96.50 112 PHE A O 1
ATOM 845 N N . GLY A 1 113 ? 8.719 -22.324 -27.811 1.00 93.38 113 GLY A N 1
ATOM 846 C CA . GLY A 1 113 ? 8.093 -21.659 -28.958 1.00 93.38 113 GLY A CA 1
ATOM 847 C C . GLY A 1 113 ? 9.117 -21.153 -29.965 1.00 93.38 113 GLY A C 1
ATOM 848 O O . GLY A 1 113 ? 10.235 -21.662 -30.030 1.00 93.38 113 GLY A O 1
ATOM 849 N N . THR A 1 114 ? 8.732 -20.178 -30.782 1.00 91.69 114 THR A N 1
ATOM 850 C CA . THR A 1 114 ? 9.601 -19.592 -31.805 1.00 91.69 114 THR A CA 1
ATOM 851 C C . THR A 1 114 ? 9.806 -18.118 -31.491 1.00 91.69 114 THR A C 1
ATOM 853 O O . THR A 1 114 ? 8.843 -17.366 -31.411 1.00 91.69 114 THR A O 1
ATOM 856 N N . ALA A 1 115 ? 11.061 -17.703 -31.303 1.00 87.06 115 ALA A N 1
ATOM 857 C CA . ALA A 1 115 ? 11.425 -16.330 -30.955 1.00 87.06 115 ALA A CA 1
ATOM 858 C C . ALA A 1 115 ? 11.317 -15.380 -32.167 1.00 87.06 115 ALA A C 1
ATOM 860 O O . ALA A 1 115 ? 12.319 -14.883 -32.674 1.00 87.06 115 ALA A O 1
ATOM 861 N N . LEU A 1 116 ? 10.096 -15.186 -32.669 1.00 86.81 116 LEU A N 1
ATOM 862 C CA . LEU A 1 116 ? 9.764 -14.279 -33.766 1.00 86.81 116 LEU A CA 1
ATOM 863 C C . LEU A 1 116 ? 8.820 -13.190 -33.254 1.00 86.81 116 LEU A C 1
ATOM 865 O O . LEU A 1 116 ? 7.771 -13.500 -32.686 1.00 86.81 116 LEU A O 1
ATOM 869 N N . GLY A 1 117 ? 9.176 -11.931 -33.507 1.00 91.44 117 GLY A N 1
ATOM 870 C CA . GLY A 1 117 ? 8.405 -10.758 -33.099 1.00 91.44 117 GLY A CA 1
ATOM 871 C C . GLY A 1 117 ? 9.170 -9.872 -32.120 1.00 91.44 117 GLY A C 1
ATOM 872 O O . GLY A 1 117 ? 10.400 -9.838 -32.135 1.00 91.44 117 GLY A O 1
ATOM 873 N N . GLU A 1 118 ? 8.428 -9.141 -31.294 1.00 91.56 118 GLU A N 1
ATOM 874 C CA . GLU A 1 118 ? 8.969 -8.242 -30.277 1.00 91.56 118 GLU A CA 1
ATOM 875 C C . GLU A 1 118 ? 9.290 -9.012 -28.996 1.00 91.56 118 GLU A C 1
ATOM 877 O O . GLU A 1 118 ? 8.512 -9.855 -28.546 1.00 91.56 118 GLU A O 1
ATOM 882 N N . THR A 1 119 ? 10.448 -8.720 -28.407 1.00 93.94 119 THR A N 1
ATOM 883 C CA . THR A 1 119 ? 10.918 -9.354 -27.173 1.00 93.94 119 THR A CA 1
ATOM 884 C C . THR A 1 119 ? 10.457 -8.561 -25.962 1.00 93.94 119 THR A C 1
ATOM 886 O O . THR A 1 119 ? 10.544 -7.335 -25.951 1.00 93.94 119 THR A O 1
ATOM 889 N N . PHE A 1 120 ? 10.059 -9.258 -24.902 1.00 90.62 120 PHE A N 1
ATOM 890 C CA . PHE A 1 120 ? 9.844 -8.659 -23.593 1.00 90.62 120 PHE A CA 1
ATOM 891 C C . PHE A 1 120 ? 10.681 -9.364 -22.525 1.00 90.62 120 PHE A C 1
ATOM 893 O O . PHE A 1 120 ? 10.875 -10.584 -22.528 1.00 90.62 120 PHE A O 1
ATOM 900 N N . SER A 1 121 ? 11.171 -8.572 -21.579 1.00 91.88 121 SER A N 1
ATOM 901 C CA . SER A 1 121 ? 11.869 -9.036 -20.385 1.00 91.88 121 SER A CA 1
ATOM 902 C C . SER A 1 121 ? 11.635 -8.044 -19.260 1.00 91.88 121 SER A C 1
ATOM 904 O O . SER A 1 121 ? 11.617 -6.838 -19.503 1.00 91.88 121 SER A O 1
ATOM 906 N N . ILE A 1 122 ? 11.508 -8.542 -18.036 1.00 90.12 122 ILE A N 1
ATOM 907 C CA . ILE A 1 122 ? 11.251 -7.708 -16.864 1.00 90.12 122 ILE A CA 1
ATOM 908 C C . ILE A 1 122 ? 12.566 -7.561 -16.087 1.00 90.12 122 ILE A C 1
ATOM 910 O O . ILE A 1 122 ? 13.056 -8.570 -15.565 1.00 90.12 122 ILE A O 1
ATOM 914 N N . PRO A 1 123 ? 13.162 -6.357 -15.996 1.00 89.31 123 PRO A N 1
ATOM 915 C CA . PRO A 1 123 ? 14.341 -6.128 -15.169 1.00 89.31 123 PRO A CA 1
ATOM 916 C C . PRO A 1 123 ? 13.904 -6.097 -13.700 1.00 89.31 123 PRO A C 1
ATOM 918 O O . PRO A 1 123 ? 13.676 -5.034 -13.140 1.00 89.31 123 PRO A O 1
ATOM 921 N N . ILE A 1 124 ? 13.688 -7.270 -13.108 1.00 91.38 124 ILE A N 1
ATOM 922 C CA . ILE A 1 124 ? 13.123 -7.428 -11.765 1.00 91.38 124 ILE A CA 1
ATOM 923 C C . ILE A 1 124 ? 14.029 -8.279 -10.876 1.00 91.38 124 ILE A C 1
ATOM 925 O O . ILE A 1 124 ? 14.584 -9.305 -11.299 1.00 91.38 124 ILE A O 1
ATOM 929 N N . ALA A 1 125 ? 14.150 -7.854 -9.625 1.00 89.31 125 ALA A N 1
ATOM 930 C CA . ALA A 1 125 ? 14.815 -8.582 -8.559 1.00 89.31 125 ALA A CA 1
ATOM 931 C C . ALA A 1 125 ? 13.932 -8.620 -7.306 1.00 89.31 125 ALA A C 1
ATOM 933 O O . ALA A 1 125 ? 12.994 -7.836 -7.157 1.00 89.31 125 ALA A O 1
ATOM 934 N N . ASP A 1 126 ? 14.249 -9.555 -6.411 1.00 88.56 126 ASP A N 1
ATOM 935 C CA . ASP A 1 126 ? 13.566 -9.746 -5.130 1.00 88.56 126 ASP A CA 1
ATOM 936 C C . ASP A 1 126 ? 12.055 -10.017 -5.220 1.00 88.56 126 ASP A C 1
ATOM 938 O O . ASP A 1 126 ? 11.294 -9.667 -4.319 1.00 88.56 126 ASP A O 1
ATOM 942 N N . SER A 1 127 ? 11.613 -10.663 -6.297 1.00 91.06 127 SER A N 1
ATOM 943 C CA . SER A 1 127 ? 10.223 -11.051 -6.526 1.00 91.06 127 SER A CA 1
ATOM 944 C C . SER A 1 127 ? 10.025 -12.564 -6.482 1.00 91.06 127 SER A C 1
ATOM 946 O O . SER A 1 127 ? 10.890 -13.336 -6.901 1.00 91.06 127 SER A O 1
ATOM 948 N N . ALA A 1 128 ? 8.840 -12.979 -6.047 1.00 91.50 128 ALA A N 1
ATOM 949 C CA . ALA A 1 128 ? 8.297 -14.312 -6.257 1.00 91.50 128 ALA A CA 1
ATOM 950 C C . ALA A 1 128 ? 6.999 -14.188 -7.058 1.00 91.50 128 ALA A C 1
ATOM 952 O O . ALA A 1 128 ? 6.144 -13.362 -6.744 1.00 91.50 128 ALA A O 1
ATOM 953 N N . VAL A 1 129 ? 6.848 -14.997 -8.102 1.00 92.81 129 VAL A N 1
ATOM 954 C CA . VAL A 1 129 ? 5.615 -15.081 -8.882 1.00 92.81 129 VAL A CA 1
ATOM 955 C C . VAL A 1 129 ? 4.626 -15.978 -8.154 1.00 92.81 129 VAL A C 1
ATOM 957 O O . VAL A 1 129 ? 4.885 -17.159 -7.922 1.00 92.81 129 VAL A O 1
ATOM 960 N N . VAL A 1 130 ? 3.472 -15.402 -7.834 1.00 89.38 130 VAL A N 1
ATOM 961 C CA . VAL A 1 130 ? 2.365 -16.042 -7.104 1.00 89.38 130 VAL A CA 1
ATOM 962 C C . VAL A 1 130 ? 1.120 -16.210 -7.976 1.00 89.38 130 VAL A C 1
ATOM 964 O O . VAL A 1 130 ? 0.034 -16.527 -7.497 1.00 89.38 130 VAL A O 1
ATOM 967 N N . GLY A 1 131 ? 1.242 -15.970 -9.278 1.00 90.00 131 GLY A N 1
ATOM 968 C CA . GLY A 1 131 ? 0.136 -16.115 -10.206 1.00 90.00 131 GLY A CA 1
ATOM 969 C C . GLY A 1 131 ? 0.427 -15.527 -11.575 1.00 90.00 131 GLY A C 1
ATOM 970 O O . GLY A 1 131 ? 1.474 -14.928 -11.817 1.00 90.00 131 GLY A O 1
ATOM 971 N N . PHE A 1 132 ? -0.539 -15.691 -12.465 1.00 93.44 132 PHE A N 1
ATOM 972 C CA . PHE A 1 132 ? -0.473 -15.235 -13.845 1.00 93.44 132 PHE A CA 1
ATOM 973 C C . PHE A 1 132 ? -1.801 -14.604 -14.248 1.00 93.44 132 PHE A C 1
ATOM 975 O O . PHE A 1 132 ? -2.859 -14.933 -13.709 1.00 93.44 132 PHE A O 1
ATOM 982 N N . HIS A 1 133 ? -1.752 -13.712 -15.223 1.00 84.62 133 HIS A N 1
ATOM 983 C CA . HIS A 1 133 ? -2.931 -13.167 -15.884 1.00 84.62 133 HIS A CA 1
ATOM 984 C C . HIS A 1 133 ? -2.630 -12.981 -17.363 1.00 84.62 133 HIS A C 1
ATOM 986 O O . HIS A 1 133 ? -1.483 -13.082 -17.797 1.00 84.62 133 HIS A O 1
ATOM 992 N N . GLY A 1 134 ? -3.651 -12.723 -18.163 1.00 87.81 134 GLY A N 1
ATOM 993 C CA . GLY A 1 134 ? -3.436 -12.526 -19.582 1.00 87.81 134 GLY A CA 1
ATOM 994 C C . GLY A 1 134 ? -4.716 -12.571 -20.378 1.00 87.81 134 GLY A C 1
ATOM 995 O O . GLY A 1 134 ? -5.810 -12.323 -19.868 1.00 87.81 134 GLY A O 1
ATOM 996 N N . ARG A 1 135 ? -4.556 -12.883 -21.661 1.00 87.12 135 ARG A N 1
ATOM 997 C CA . ARG A 1 135 ? -5.659 -13.004 -22.608 1.00 87.12 135 ARG A CA 1
ATOM 998 C C . ARG A 1 135 ? -5.501 -14.279 -23.416 1.00 87.12 135 ARG A C 1
ATOM 1000 O O . ARG A 1 135 ? -4.379 -14.654 -23.757 1.00 87.12 135 ARG A O 1
ATOM 1007 N N . CYS A 1 136 ? -6.597 -14.986 -23.655 1.00 90.00 136 CYS A N 1
ATOM 1008 C CA . CYS A 1 136 ? -6.556 -16.232 -24.408 1.00 90.00 136 CYS A CA 1
ATOM 1009 C C . CYS A 1 136 ? -7.845 -16.500 -25.185 1.00 90.00 136 CYS A C 1
ATOM 1011 O O . CYS A 1 136 ? -8.943 -16.142 -24.764 1.00 90.00 136 CYS A O 1
ATOM 1013 N N . GLY A 1 137 ? -7.712 -17.198 -26.303 1.00 90.69 137 GLY A N 1
ATOM 1014 C CA . GLY A 1 137 ? -8.825 -17.685 -27.108 1.00 90.69 137 GLY A CA 1
ATOM 1015 C C . GLY A 1 137 ? -8.405 -18.945 -27.848 1.00 90.69 137 GLY A C 1
ATOM 1016 O O . GLY A 1 137 ? -8.217 -20.000 -27.240 1.00 90.69 137 GLY A O 1
ATOM 1017 N N . TYR A 1 138 ? -8.221 -18.829 -29.165 1.00 92.69 138 TYR A N 1
ATOM 1018 C CA . TYR A 1 138 ? -7.598 -19.890 -29.965 1.00 92.69 138 TYR A CA 1
ATOM 1019 C C . TYR A 1 138 ? -6.175 -20.203 -29.479 1.00 92.69 138 TYR A C 1
ATOM 1021 O O . TYR A 1 138 ? -5.805 -21.374 -29.387 1.00 92.69 138 TYR A O 1
ATOM 1029 N N . TYR A 1 139 ? -5.416 -19.166 -29.117 1.00 96.06 139 TYR A N 1
ATOM 1030 C CA . TYR A 1 139 ? -4.038 -19.247 -28.631 1.00 96.06 139 TYR A CA 1
ATOM 1031 C C . TYR A 1 139 ? -3.887 -18.510 -27.292 1.00 96.06 139 TYR A C 1
ATOM 1033 O O . TYR A 1 139 ? -4.876 -18.058 -26.710 1.00 96.06 139 TYR A O 1
ATOM 1041 N N . LEU A 1 140 ? -2.649 -18.387 -26.810 1.00 96.94 140 LEU A N 1
ATOM 1042 C CA . LEU A 1 140 ? -2.297 -17.450 -25.751 1.00 96.94 140 LEU A CA 1
ATOM 1043 C C . LEU A 1 140 ? -1.970 -16.080 -26.369 1.00 96.94 140 LEU A C 1
ATOM 1045 O O . LEU A 1 140 ? -0.874 -15.872 -26.889 1.00 96.94 140 LEU A O 1
ATOM 1049 N N . ASP A 1 141 ? -2.937 -15.165 -26.343 1.00 88.69 141 ASP A N 1
ATOM 1050 C CA . ASP A 1 141 ? -2.825 -13.828 -26.935 1.00 88.69 141 ASP A CA 1
ATOM 1051 C C . ASP A 1 141 ? -1.848 -12.942 -26.148 1.00 88.69 141 ASP A C 1
ATOM 1053 O O . ASP A 1 141 ? -0.989 -12.295 -26.747 1.00 88.69 141 ASP A O 1
ATOM 1057 N N . ALA A 1 142 ? -1.940 -12.952 -24.814 1.00 91.38 142 ALA A N 1
ATOM 1058 C CA . ALA A 1 142 ? -1.083 -12.158 -23.936 1.00 91.38 142 ALA A CA 1
ATOM 1059 C C . ALA A 1 142 ? -0.840 -12.840 -22.583 1.00 91.38 142 ALA A C 1
ATOM 1061 O O . ALA A 1 142 ? -1.690 -13.600 -22.110 1.00 91.38 142 ALA A O 1
ATOM 1062 N N . LEU A 1 143 ? 0.294 -12.537 -21.943 1.00 96.25 143 LEU A N 1
ATOM 1063 C CA . LEU A 1 143 ? 0.677 -13.075 -20.634 1.00 96.25 143 LEU A CA 1
ATOM 1064 C C . LEU A 1 143 ? 1.337 -12.006 -19.755 1.00 96.25 143 LEU A C 1
ATOM 1066 O O . LEU A 1 143 ? 2.203 -11.263 -20.209 1.00 96.25 143 LEU A O 1
ATOM 1070 N N . GLY A 1 144 ? 0.945 -11.973 -18.488 1.00 92.88 144 GLY A N 1
ATOM 1071 C CA . GLY A 1 144 ? 1.540 -11.199 -17.406 1.00 92.88 144 GLY A CA 1
ATOM 1072 C C . GLY A 1 144 ? 1.652 -12.036 -16.131 1.00 92.88 144 GLY A C 1
ATOM 1073 O O . GLY A 1 144 ? 1.182 -13.180 -16.071 1.00 92.88 144 GLY A O 1
ATOM 1074 N N . ILE A 1 145 ? 2.303 -11.476 -15.115 1.00 95.00 145 ILE A N 1
ATOM 1075 C CA . ILE A 1 145 ? 2.584 -12.150 -13.843 1.00 95.00 145 ILE A CA 1
ATOM 1076 C C . ILE A 1 145 ? 2.090 -11.337 -12.655 1.00 95.00 145 ILE A C 1
ATOM 1078 O O . ILE A 1 145 ? 2.144 -10.112 -12.642 1.00 95.00 145 ILE A O 1
ATOM 1082 N N . PHE A 1 146 ? 1.679 -12.060 -11.622 1.00 89.31 146 PHE A N 1
ATOM 1083 C CA . PHE A 1 146 ? 1.444 -11.529 -10.292 1.00 89.31 146 PHE A CA 1
ATOM 1084 C C . PHE A 1 146 ? 2.659 -11.807 -9.416 1.00 89.31 146 PHE A C 1
ATOM 1086 O O . PHE A 1 146 ? 3.061 -12.965 -9.286 1.00 89.31 146 PHE A O 1
ATOM 1093 N N . VAL A 1 147 ? 3.233 -10.769 -8.806 1.00 90.12 147 VAL A N 1
ATOM 1094 C CA . VAL A 1 147 ? 4.433 -10.885 -7.967 1.00 90.12 147 VAL A CA 1
ATOM 1095 C C . VAL A 1 147 ? 4.227 -10.349 -6.554 1.00 90.12 147 VAL A C 1
ATOM 1097 O O . VAL A 1 147 ? 3.495 -9.382 -6.337 1.00 90.12 147 VAL A O 1
ATOM 1100 N N . THR A 1 148 ? 4.932 -10.965 -5.607 1.00 84.69 148 THR A N 1
ATOM 1101 C CA . THR A 1 148 ? 5.110 -10.495 -4.227 1.00 84.69 148 THR A CA 1
ATOM 1102 C C . THR A 1 148 ? 6.600 -10.336 -3.920 1.00 84.69 148 THR A C 1
ATOM 1104 O O . THR A 1 148 ? 7.427 -10.990 -4.566 1.00 84.69 148 THR A O 1
ATOM 1107 N N . PRO A 1 149 ? 6.981 -9.493 -2.946 1.00 84.56 149 PRO A N 1
ATOM 1108 C CA . PRO A 1 149 ? 8.357 -9.447 -2.467 1.00 84.56 149 PRO A CA 1
ATOM 1109 C C . PRO A 1 149 ? 8.831 -10.818 -1.964 1.00 84.56 149 PRO A C 1
ATOM 1111 O O . PRO A 1 149 ? 8.098 -11.515 -1.264 1.00 84.56 149 PRO A O 1
ATOM 1114 N N . ALA A 1 150 ? 10.054 -11.200 -2.325 1.00 81.31 150 ALA A N 1
ATOM 1115 C CA . ALA A 1 150 ? 10.713 -12.436 -1.890 1.00 81.31 150 ALA A CA 1
ATOM 1116 C C . ALA A 1 150 ? 11.861 -12.188 -0.896 1.00 81.31 150 ALA A C 1
ATOM 1118 O O . ALA A 1 150 ? 12.411 -13.137 -0.337 1.00 81.31 150 ALA A O 1
ATOM 1119 N N . ASN A 1 151 ? 12.248 -10.925 -0.692 1.00 69.12 151 ASN A N 1
ATOM 1120 C CA . ASN A 1 151 ? 13.283 -10.534 0.261 1.00 69.12 151 ASN A CA 1
ATOM 1121 C C . ASN A 1 151 ? 12.690 -10.225 1.647 1.00 69.12 151 ASN A C 1
ATOM 1123 O O . ASN A 1 151 ? 11.486 -10.021 1.798 1.00 69.12 151 ASN A O 1
ATOM 1127 N N . SER A 1 152 ? 13.557 -10.154 2.663 1.00 55.78 152 SER A N 1
ATOM 1128 C CA . SER A 1 152 ? 13.169 -9.712 4.007 1.00 55.78 152 SER A CA 1
ATOM 1129 C C . SER A 1 152 ? 12.596 -8.294 3.977 1.00 55.78 152 SER A C 1
ATOM 1131 O O . SER A 1 152 ? 11.526 -8.058 4.514 1.00 55.78 152 SER A O 1
ATOM 1133 N N . HIS A 1 153 ? 13.227 -7.370 3.248 1.00 56.41 153 HIS A N 1
ATOM 1134 C CA . HIS A 1 153 ? 12.850 -5.950 3.174 1.00 56.41 153 HIS A CA 1
ATOM 1135 C C . HIS A 1 153 ? 11.450 -5.640 2.595 1.00 56.41 153 HIS A C 1
ATOM 1137 O O . HIS A 1 153 ? 11.120 -4.463 2.451 1.00 56.41 153 HIS A O 1
ATOM 1143 N N . GLY A 1 154 ? 10.642 -6.634 2.209 1.00 71.44 154 GLY A N 1
ATOM 1144 C CA . GLY A 1 154 ? 9.246 -6.444 1.796 1.00 71.44 154 GLY A CA 1
ATOM 1145 C C . GLY A 1 154 ? 9.060 -5.582 0.541 1.00 71.44 154 GLY A C 1
ATOM 1146 O O . GLY A 1 154 ? 8.018 -4.945 0.376 1.00 71.44 154 GLY A O 1
ATOM 1147 N N . SER A 1 155 ? 10.065 -5.529 -0.340 1.00 82.31 155 SER A N 1
ATOM 1148 C CA . SER A 1 155 ? 10.037 -4.703 -1.554 1.00 82.31 155 SER A CA 1
ATOM 1149 C C . SER A 1 155 ? 10.661 -5.394 -2.759 1.00 82.31 155 SER A C 1
ATOM 1151 O O . SER A 1 155 ? 11.598 -6.175 -2.625 1.00 82.31 155 SER A O 1
ATOM 1153 N N . ILE A 1 156 ? 10.151 -5.076 -3.943 1.00 88.94 156 ILE A N 1
ATOM 1154 C CA . ILE A 1 156 ? 10.632 -5.563 -5.236 1.00 88.94 156 ILE A CA 1
ATOM 1155 C C . ILE A 1 156 ? 11.475 -4.465 -5.882 1.00 88.94 156 ILE A C 1
ATOM 1157 O O . ILE A 1 156 ? 11.100 -3.294 -5.850 1.00 88.94 156 ILE A O 1
ATOM 1161 N N . SER A 1 157 ? 12.602 -4.833 -6.486 1.00 92.69 157 SER A N 1
ATOM 1162 C CA . SER A 1 157 ? 13.417 -3.918 -7.292 1.00 92.69 157 SER A CA 1
ATOM 1163 C C . SER A 1 157 ? 13.050 -4.064 -8.766 1.00 92.69 157 SER A C 1
ATOM 1165 O O . SER A 1 157 ? 12.981 -5.184 -9.276 1.00 92.69 157 SER A O 1
ATOM 1167 N N . VAL A 1 158 ? 12.815 -2.938 -9.444 1.00 92.94 158 VAL A N 1
ATOM 1168 C CA . VAL A 1 158 ? 12.539 -2.882 -10.884 1.00 92.94 158 VAL A CA 1
ATOM 1169 C C . VAL A 1 158 ? 13.511 -1.908 -11.553 1.00 92.94 158 VAL A C 1
ATOM 1171 O O . VAL A 1 158 ? 13.654 -0.762 -11.126 1.00 92.94 158 VAL A O 1
ATOM 1174 N N . GLY A 1 159 ? 14.178 -2.359 -12.611 1.00 90.88 159 GLY A N 1
ATOM 1175 C CA . GLY A 1 159 ? 15.298 -1.680 -13.259 1.00 90.88 159 GLY A CA 1
ATOM 1176 C C . GLY A 1 159 ? 16.626 -2.397 -12.982 1.00 90.88 159 GLY A C 1
ATOM 1177 O O . GLY A 1 159 ? 16.658 -3.565 -12.609 1.00 90.88 159 GLY A O 1
ATOM 1178 N N . GLN A 1 160 ? 17.782 -1.764 -13.163 1.00 91.38 160 GLN A N 1
ATOM 1179 C CA . GLN A 1 160 ? 18.029 -0.373 -13.568 1.00 91.38 160 GLN A CA 1
ATOM 1180 C C . GLN A 1 160 ? 18.011 -0.179 -15.096 1.00 91.38 160 GLN A C 1
ATOM 1182 O O . GLN A 1 160 ? 18.493 -1.037 -15.836 1.00 91.38 160 GLN A O 1
ATOM 1187 N N . TRP A 1 161 ? 17.520 0.970 -15.561 1.00 94.44 161 TRP A N 1
ATOM 1188 C CA . TRP A 1 161 ? 17.685 1.440 -16.944 1.00 94.44 161 TRP A CA 1
ATOM 1189 C C . TRP A 1 161 ? 18.757 2.522 -16.993 1.00 94.44 161 TRP A C 1
ATOM 1191 O O . TRP A 1 161 ? 18.897 3.278 -16.035 1.00 94.44 161 TRP A O 1
ATOM 1201 N N . GLY A 1 162 ? 19.499 2.613 -18.097 1.00 95.25 162 GLY A N 1
ATOM 1202 C CA . GLY A 1 162 ? 20.565 3.599 -18.277 1.00 95.25 162 GLY A CA 1
ATOM 1203 C C . GLY A 1 162 ? 21.940 2.987 -18.535 1.00 95.25 162 GLY A C 1
ATOM 1204 O O . GLY A 1 162 ? 22.060 1.836 -18.959 1.00 95.25 162 GLY A O 1
ATOM 1205 N N . GLY A 1 163 ? 22.981 3.791 -18.336 1.00 93.94 163 GLY A N 1
ATOM 1206 C CA . GLY A 1 163 ? 24.367 3.416 -18.590 1.00 93.94 163 GLY A CA 1
ATOM 1207 C C . GLY A 1 163 ? 25.104 2.832 -17.381 1.00 93.94 163 GLY A C 1
ATOM 1208 O O . GLY A 1 163 ? 24.643 2.912 -16.244 1.00 93.94 163 GLY A O 1
ATOM 1209 N N . PRO A 1 164 ? 26.293 2.247 -17.609 1.00 95.06 164 PRO A N 1
ATOM 1210 C CA . PRO A 1 164 ? 27.090 1.609 -16.560 1.00 95.06 164 PRO A CA 1
ATOM 1211 C C . PRO A 1 164 ? 27.952 2.589 -15.741 1.00 95.06 164 PRO A C 1
ATOM 1213 O O . PRO A 1 164 ? 28.653 2.147 -14.831 1.00 95.06 164 PRO A O 1
ATOM 1216 N N . GLY A 1 165 ? 27.956 3.881 -16.092 1.00 94.06 165 GLY A N 1
ATOM 1217 C CA . GLY A 1 165 ? 28.757 4.924 -15.444 1.00 94.06 165 GLY A CA 1
ATOM 1218 C C . GLY A 1 165 ? 28.245 5.320 -14.057 1.00 94.06 165 GLY A C 1
ATOM 1219 O O . GLY A 1 165 ? 27.294 4.737 -13.540 1.00 94.06 165 GLY A O 1
ATOM 1220 N N . GLY A 1 166 ? 28.895 6.307 -13.441 1.00 95.94 166 GLY A N 1
ATOM 1221 C CA . GLY A 1 166 ? 28.477 6.877 -12.158 1.00 95.94 166 GLY A CA 1
ATOM 1222 C C . GLY A 1 166 ? 28.675 5.976 -10.932 1.00 95.94 166 GLY A C 1
ATOM 1223 O O . GLY A 1 166 ? 28.934 4.767 -11.028 1.00 95.94 166 GLY A O 1
ATOM 1224 N N . ASP A 1 167 ? 28.526 6.601 -9.763 1.00 96.94 167 ASP A N 1
ATOM 1225 C CA . ASP A 1 167 ? 28.597 5.950 -8.455 1.00 96.94 167 ASP A CA 1
ATOM 1226 C C . ASP A 1 167 ? 27.214 5.413 -8.057 1.00 96.94 167 ASP A C 1
ATOM 1228 O O . ASP A 1 167 ? 26.213 6.101 -8.290 1.00 96.94 167 ASP A O 1
ATOM 1232 N N . PRO A 1 168 ? 27.121 4.208 -7.468 1.00 97.00 168 PRO A N 1
ATOM 1233 C CA . PRO A 1 168 ? 25.842 3.623 -7.091 1.00 97.00 168 PRO A CA 1
ATOM 1234 C C . PRO A 1 168 ? 25.176 4.392 -5.942 1.00 97.00 168 PRO A C 1
ATOM 1236 O O . PRO A 1 168 ? 25.837 4.822 -4.998 1.00 97.00 168 PRO A O 1
ATOM 1239 N N . PHE A 1 169 ? 23.849 4.492 -5.985 1.00 96.69 169 PHE A N 1
ATOM 1240 C CA . PHE A 1 169 ? 23.023 4.963 -4.877 1.00 96.69 169 PHE A CA 1
ATOM 1241 C C . PHE A 1 169 ? 21.791 4.075 -4.702 1.00 96.69 169 PHE A C 1
ATOM 1243 O O . PHE A 1 169 ? 21.333 3.425 -5.642 1.00 96.69 169 PHE A O 1
ATOM 1250 N N . SER A 1 170 ? 21.247 4.049 -3.488 1.00 93.81 170 SER A N 1
ATOM 1251 C CA . SER A 1 170 ? 20.023 3.321 -3.165 1.00 93.81 170 SER A CA 1
ATOM 1252 C C . SER A 1 170 ? 19.426 3.867 -1.876 1.00 93.81 170 SER A C 1
ATOM 1254 O O . SER A 1 170 ? 20.149 4.056 -0.901 1.00 93.81 170 SER A O 1
ATOM 1256 N N . PHE A 1 171 ? 18.112 4.059 -1.844 1.00 90.69 171 PHE A N 1
ATOM 1257 C CA . PHE A 1 171 ? 17.378 4.369 -0.623 1.00 90.69 171 PHE A CA 1
ATOM 1258 C C . PHE A 1 171 ? 15.949 3.827 -0.692 1.00 90.69 171 PHE A C 1
ATOM 1260 O O . PHE A 1 171 ? 15.392 3.630 -1.773 1.00 90.69 171 PHE A O 1
ATOM 1267 N N . ARG A 1 172 ? 15.358 3.599 0.481 1.00 84.81 172 ARG A N 1
ATOM 1268 C CA . ARG A 1 172 ? 13.935 3.305 0.670 1.00 84.81 172 ARG A CA 1
ATOM 1269 C C . ARG A 1 172 ? 13.374 4.290 1.692 1.00 84.81 172 ARG A C 1
ATOM 1271 O O . ARG A 1 172 ? 14.105 4.714 2.585 1.00 84.81 172 ARG A O 1
ATOM 1278 N N . VAL A 1 173 ? 12.105 4.645 1.556 1.00 80.38 173 VAL A N 1
ATOM 1279 C CA . VAL A 1 173 ? 11.383 5.515 2.485 1.00 80.38 173 VAL A CA 1
ATOM 1280 C C . VAL A 1 173 ? 10.382 4.693 3.282 1.00 80.38 173 VAL A C 1
ATOM 1282 O O . VAL A 1 173 ? 9.741 3.788 2.752 1.00 80.38 173 VAL A O 1
ATOM 1285 N N . GLY A 1 174 ? 10.244 5.013 4.567 1.00 67.94 174 GLY A N 1
ATOM 1286 C CA . GLY A 1 174 ? 9.241 4.395 5.438 1.00 67.94 174 GLY A CA 1
ATOM 1287 C C . GLY A 1 174 ? 7.841 5.006 5.314 1.00 67.94 174 GLY A C 1
ATOM 1288 O O . GLY A 1 174 ? 6.878 4.451 5.844 1.00 67.94 174 GLY A O 1
ATOM 1289 N N . SER A 1 175 ? 7.748 6.160 4.648 1.00 73.81 175 SER A N 1
ATOM 1290 C CA . SER A 1 175 ? 6.537 6.956 4.446 1.00 73.81 175 SER A CA 1
ATOM 1291 C C . SER A 1 175 ? 6.072 6.877 2.979 1.00 73.81 175 SER A C 1
ATOM 1293 O O . SER A 1 175 ? 5.724 5.800 2.501 1.00 73.81 175 SER A O 1
ATOM 1295 N N . TRP A 1 176 ? 6.064 7.999 2.261 1.00 80.69 176 TRP A N 1
ATOM 1296 C CA . TRP A 1 176 ? 5.879 8.094 0.812 1.00 80.69 176 TRP A CA 1
ATOM 1297 C C . TRP A 1 176 ? 6.894 9.094 0.248 1.00 80.69 176 TRP A C 1
ATOM 1299 O O . TRP A 1 176 ? 7.456 9.903 0.988 1.00 80.69 176 TRP A O 1
ATOM 1309 N N . ILE A 1 177 ? 7.137 9.053 -1.060 1.00 86.19 177 ILE A N 1
ATOM 1310 C CA . ILE A 1 177 ? 7.917 10.091 -1.742 1.00 86.19 177 ILE A CA 1
ATOM 1311 C C . ILE A 1 177 ? 7.043 11.341 -1.840 1.00 86.19 177 ILE A C 1
ATOM 1313 O O . ILE A 1 177 ? 6.055 11.329 -2.567 1.00 86.19 177 ILE A O 1
ATOM 1317 N N . LYS A 1 178 ? 7.387 12.390 -1.090 1.00 84.94 178 LYS A N 1
ATOM 1318 C CA . LYS A 1 178 ? 6.620 13.639 -1.004 1.00 84.94 178 LYS A CA 1
ATOM 1319 C C . LYS A 1 178 ? 7.089 14.672 -2.015 1.00 84.94 178 LYS A C 1
ATOM 1321 O O . LYS A 1 178 ? 6.267 15.376 -2.583 1.00 84.94 178 LYS A O 1
ATOM 1326 N N . GLU A 1 179 ? 8.394 14.789 -2.214 1.00 96.12 179 GLU A N 1
ATOM 1327 C CA . GLU A 1 179 ? 8.966 15.757 -3.146 1.00 96.12 179 GLU A CA 1
ATOM 1328 C C . GLU A 1 179 ? 9.998 15.083 -4.040 1.00 96.12 179 GLU A C 1
ATOM 1330 O O . GLU A 1 179 ? 10.802 14.268 -3.575 1.00 96.12 179 GLU A O 1
ATOM 1335 N N . ILE A 1 180 ? 9.990 15.452 -5.317 1.00 98.25 180 ILE A N 1
ATOM 1336 C CA . ILE A 1 180 ? 11.013 15.075 -6.287 1.00 98.25 180 ILE A CA 1
ATOM 1337 C C . ILE A 1 180 ? 11.556 16.354 -6.911 1.00 98.25 180 ILE A C 1
ATOM 1339 O O . ILE A 1 180 ? 10.812 17.134 -7.507 1.00 98.25 180 ILE A O 1
ATOM 1343 N N . ILE A 1 181 ? 12.863 16.552 -6.791 1.00 98.31 181 ILE A N 1
ATOM 1344 C CA . ILE A 1 181 ? 13.580 17.680 -7.373 1.00 98.31 181 ILE A CA 1
ATOM 1345 C C . ILE A 1 181 ? 14.412 17.145 -8.532 1.00 98.31 181 ILE A C 1
ATOM 1347 O O . ILE A 1 181 ? 15.343 16.357 -8.341 1.00 98.31 181 ILE A O 1
ATOM 1351 N N . VAL A 1 182 ? 14.074 17.574 -9.742 1.00 98.38 182 VAL A N 1
ATOM 1352 C CA . VAL A 1 182 ? 14.755 17.192 -10.978 1.00 98.38 182 VAL A CA 1
ATOM 1353 C C . VAL A 1 182 ? 15.571 18.380 -11.461 1.00 98.38 182 VAL A C 1
ATOM 1355 O O . VAL A 1 182 ? 15.027 19.466 -11.624 1.00 98.38 182 VAL A O 1
ATOM 1358 N N . HIS A 1 183 ? 16.863 18.183 -11.726 1.00 98.25 183 HIS A N 1
ATOM 1359 C CA . HIS A 1 183 ? 17.611 19.125 -12.558 1.00 98.25 183 HIS A CA 1
ATOM 1360 C C . HIS A 1 183 ? 17.697 18.580 -13.979 1.00 98.25 183 HIS A C 1
ATOM 1362 O O . HIS A 1 183 ? 18.286 17.516 -14.203 1.00 98.25 183 HIS A O 1
ATOM 1368 N N . GLU A 1 184 ? 17.124 19.305 -14.932 1.00 97.19 184 GLU A N 1
ATOM 1369 C CA . GLU A 1 184 ? 16.973 18.871 -16.318 1.00 97.19 184 GLU A CA 1
ATOM 1370 C C . GLU A 1 184 ? 17.636 19.815 -17.330 1.00 97.19 184 GLU A C 1
ATOM 1372 O O . GLU A 1 184 ? 17.970 20.963 -17.052 1.00 97.19 184 GLU A O 1
ATOM 1377 N N . GLY A 1 185 ? 17.825 19.302 -18.538 1.00 93.81 185 GLY A N 1
ATOM 1378 C CA . GLY A 1 185 ? 18.216 20.046 -19.726 1.00 93.81 185 GLY A CA 1
ATOM 1379 C C . GLY A 1 185 ? 17.999 19.145 -20.937 1.00 93.81 185 GLY A C 1
ATOM 1380 O O . GLY A 1 185 ? 16.956 18.518 -21.082 1.00 93.81 185 GLY A O 1
ATOM 1381 N N . THR A 1 186 ? 19.020 18.977 -21.769 1.00 93.94 186 THR A N 1
ATOM 1382 C CA . THR A 1 186 ? 19.046 17.937 -22.818 1.00 93.94 186 THR A CA 1
ATOM 1383 C C . THR A 1 186 ? 18.996 16.506 -22.265 1.00 93.94 186 THR A C 1
ATOM 1385 O O . THR A 1 186 ? 18.527 15.596 -22.941 1.00 93.94 186 THR A O 1
ATOM 1388 N N . ASN A 1 187 ? 19.469 16.301 -21.034 1.00 97.44 187 ASN A N 1
ATOM 1389 C CA . ASN A 1 187 ? 19.389 15.053 -20.281 1.00 97.44 187 ASN A CA 1
ATOM 1390 C C . ASN A 1 187 ? 19.096 15.344 -18.800 1.00 97.44 187 ASN A C 1
ATOM 1392 O O . ASN A 1 187 ? 19.129 16.501 -18.372 1.00 97.44 187 ASN A O 1
ATOM 1396 N N . ILE A 1 188 ? 18.860 14.302 -18.003 1.00 98.31 188 ILE A N 1
ATOM 1397 C CA . ILE A 1 188 ? 18.682 14.450 -16.556 1.00 98.31 188 ILE A CA 1
ATOM 1398 C C . ILE A 1 188 ? 20.048 14.641 -15.897 1.00 98.31 188 ILE A C 1
ATOM 1400 O O . ILE A 1 188 ? 20.910 13.756 -15.931 1.00 98.31 188 ILE A O 1
ATOM 1404 N N . LYS A 1 189 ? 20.257 15.813 -15.291 1.00 98.06 189 LYS A N 1
ATOM 1405 C CA . LYS A 1 189 ? 21.513 16.155 -14.616 1.00 98.06 189 LYS A CA 1
ATOM 1406 C C . LYS A 1 189 ? 21.561 15.511 -13.243 1.00 98.06 189 LYS A C 1
ATOM 1408 O O . LYS A 1 189 ? 22.561 14.888 -12.902 1.00 98.06 189 LYS A O 1
ATOM 1413 N N . SER A 1 190 ? 20.481 15.625 -12.475 1.00 98.19 190 SER A N 1
ATOM 1414 C CA . SER A 1 190 ? 20.410 15.042 -11.137 1.00 98.19 190 SER A CA 1
ATOM 1415 C C . SER A 1 190 ? 18.992 14.879 -10.607 1.00 98.19 190 SER A C 1
ATOM 1417 O O . SER A 1 190 ? 18.088 15.584 -11.055 1.00 98.19 190 SER A O 1
ATOM 1419 N N . LEU A 1 191 ? 18.855 14.051 -9.571 1.00 98.06 191 LEU A N 1
ATOM 1420 C CA . LEU A 1 191 ? 17.643 13.894 -8.772 1.00 98.06 191 LEU A CA 1
ATOM 1421 C C . LEU A 1 191 ? 17.929 14.085 -7.279 1.00 98.06 191 LEU A C 1
ATOM 1423 O O . LEU A 1 191 ? 18.949 13.608 -6.774 1.00 98.06 191 LEU A O 1
ATOM 1427 N N . SER A 1 192 ? 16.991 14.710 -6.580 1.00 98.12 192 SER A N 1
ATOM 1428 C CA . SER A 1 192 ? 16.892 14.697 -5.120 1.00 98.12 192 SER A CA 1
ATOM 1429 C C . SER A 1 192 ? 15.449 14.408 -4.716 1.00 98.12 192 SER A C 1
ATOM 1431 O O . SER A 1 192 ? 14.523 14.677 -5.480 1.00 98.12 192 SER A O 1
ATOM 1433 N N . PHE A 1 193 ? 15.254 13.868 -3.519 1.00 97.50 193 PHE A N 1
ATOM 1434 C CA . PHE A 1 193 ? 13.941 13.473 -3.022 1.00 97.50 193 PHE A CA 1
ATOM 1435 C C . PHE A 1 193 ? 13.746 13.920 -1.583 1.00 97.50 193 PHE A C 1
ATOM 1437 O O . PHE A 1 193 ? 14.711 13.998 -0.821 1.00 97.50 193 PHE A O 1
ATOM 1444 N N . LYS A 1 194 ? 12.488 14.128 -1.205 1.00 94.06 194 LYS A N 1
ATOM 1445 C CA . LYS A 1 194 ? 12.062 14.312 0.180 1.00 94.06 194 LYS A CA 1
ATOM 1446 C C . LYS A 1 194 ? 10.931 13.347 0.493 1.00 94.06 194 LYS A C 1
ATOM 1448 O O . LYS A 1 194 ? 10.015 13.201 -0.318 1.00 94.06 194 LYS A O 1
ATOM 1453 N N . ASP A 1 195 ? 10.986 12.677 1.636 1.00 84.94 195 ASP A N 1
ATOM 1454 C CA . ASP A 1 195 ? 9.894 11.803 2.063 1.00 84.94 195 ASP A CA 1
ATOM 1455 C C . ASP A 1 195 ? 8.794 12.563 2.828 1.00 84.94 195 ASP A C 1
ATOM 1457 O O . ASP A 1 195 ? 8.903 13.760 3.117 1.00 84.94 195 ASP A O 1
ATOM 1461 N N . GLY A 1 196 ? 7.707 11.863 3.150 1.00 73.19 196 GLY A N 1
ATOM 1462 C CA . GLY A 1 196 ? 6.579 12.400 3.915 1.00 73.19 196 GLY A CA 1
ATOM 1463 C C . GLY A 1 196 ? 6.947 12.929 5.306 1.00 73.19 196 GLY A C 1
ATOM 1464 O O . GLY A 1 196 ? 6.244 13.797 5.819 1.00 73.19 196 GLY A O 1
ATOM 1465 N N . ASN A 1 197 ? 8.062 12.463 5.878 1.00 77.31 197 ASN A N 1
ATOM 1466 C CA . ASN A 1 197 ? 8.581 12.886 7.180 1.00 77.31 197 ASN A CA 1
ATOM 1467 C C . ASN A 1 197 ? 9.606 14.031 7.064 1.00 77.31 197 ASN A C 1
ATOM 1469 O O . ASN A 1 197 ? 10.135 14.492 8.071 1.00 77.31 197 ASN A O 1
ATOM 1473 N N . GLY A 1 198 ? 9.901 14.498 5.848 1.00 79.88 198 GLY A N 1
ATOM 1474 C CA . GLY A 1 198 ? 10.850 15.576 5.600 1.00 79.88 198 GLY A CA 1
ATOM 1475 C C . GLY A 1 198 ? 12.312 15.139 5.476 1.00 79.88 198 GLY A C 1
ATOM 1476 O O . GLY A 1 198 ? 13.166 16.012 5.334 1.00 79.88 198 GLY A O 1
ATOM 1477 N N . GLN A 1 199 ? 12.609 13.835 5.479 1.00 84.44 199 GLN A N 1
ATOM 1478 C CA . GLN A 1 199 ? 13.957 13.320 5.243 1.00 84.44 199 GLN A CA 1
ATOM 1479 C C . GLN A 1 199 ? 14.352 13.531 3.779 1.00 84.44 199 GLN A C 1
ATOM 1481 O O . GLN A 1 199 ? 13.602 13.179 2.868 1.00 84.44 199 GLN A O 1
ATOM 1486 N N . GLU A 1 200 ? 15.548 14.073 3.556 1.00 95.31 200 GLU A N 1
ATOM 1487 C CA . GLU A 1 200 ? 16.081 14.349 2.220 1.00 95.31 200 GLU A CA 1
ATOM 1488 C C . GLU A 1 200 ? 17.046 13.246 1.756 1.00 95.31 200 GLU A C 1
ATOM 1490 O O . GLU A 1 200 ? 17.811 12.684 2.547 1.00 95.31 200 GLU A O 1
ATOM 1495 N N . TYR A 1 201 ? 17.002 12.940 0.456 1.00 95.75 201 TYR A N 1
ATOM 1496 C CA . TYR A 1 201 ? 17.823 11.931 -0.216 1.00 95.75 201 TYR A CA 1
ATOM 1497 C C . TYR A 1 201 ? 18.424 12.514 -1.499 1.00 95.75 201 TYR A C 1
ATOM 1499 O O . TYR A 1 201 ? 17.716 13.105 -2.315 1.00 95.75 201 TYR A O 1
ATOM 1507 N N . GLY A 1 202 ? 19.723 12.304 -1.711 1.00 93.50 202 GLY A N 1
ATOM 1508 C CA . GLY A 1 202 ? 20.474 12.894 -2.824 1.00 93.50 202 GLY A CA 1
ATOM 1509 C C . GLY A 1 202 ? 21.373 14.042 -2.357 1.00 93.50 202 GLY A C 1
ATOM 1510 O O . GLY A 1 202 ? 21.610 14.215 -1.167 1.00 93.50 202 GLY A O 1
ATOM 1511 N N . LYS A 1 203 ? 21.949 14.843 -3.250 1.00 95.75 203 LYS A N 1
ATOM 1512 C CA . LYS A 1 203 ? 21.746 14.927 -4.707 1.00 95.75 203 LYS A CA 1
ATOM 1513 C C . LYS A 1 203 ? 22.436 13.791 -5.480 1.00 95.75 203 LYS A C 1
ATOM 1515 O O . LYS A 1 203 ? 23.636 13.577 -5.326 1.00 95.75 203 LYS A O 1
ATOM 1520 N N . PHE A 1 204 ? 21.696 13.080 -6.334 1.00 97.69 204 PHE A N 1
ATOM 1521 C CA . PHE A 1 204 ? 22.217 12.005 -7.189 1.00 97.69 204 PHE A CA 1
ATOM 1522 C C . PHE A 1 204 ? 22.487 12.527 -8.603 1.00 97.69 204 PHE A C 1
ATOM 1524 O O . PHE A 1 204 ? 21.550 12.904 -9.301 1.00 97.69 204 PHE A O 1
ATOM 1531 N N . GLY A 1 205 ? 23.751 12.546 -9.032 1.00 96.25 205 GLY A N 1
ATOM 1532 C CA . GLY A 1 205 ? 24.180 13.198 -10.279 1.00 96.25 205 GLY A CA 1
ATOM 1533 C C . GLY A 1 205 ? 24.516 14.685 -10.090 1.00 96.25 205 GLY A C 1
ATOM 1534 O O . GLY A 1 205 ? 24.607 15.179 -8.967 1.00 96.25 205 GLY A O 1
ATOM 1535 N N . GLY A 1 206 ? 24.701 15.420 -11.188 1.00 95.81 206 GLY A N 1
ATOM 1536 C CA . GLY A 1 206 ? 24.900 16.873 -11.176 1.00 95.81 206 GLY A CA 1
ATOM 1537 C C . GLY A 1 206 ? 26.280 17.324 -10.695 1.00 95.81 206 GLY A C 1
ATOM 1538 O O . GLY A 1 206 ? 26.426 18.462 -10.254 1.00 95.81 206 GLY A O 1
ATOM 1539 N N . LYS A 1 207 ? 27.298 16.452 -10.762 1.00 95.94 207 LYS A N 1
ATOM 1540 C CA . LYS A 1 207 ? 28.683 16.790 -10.374 1.00 95.94 207 LYS A CA 1
ATOM 1541 C C . LYS A 1 207 ? 29.402 17.682 -11.400 1.00 95.94 207 LYS A C 1
ATOM 1543 O O . LYS A 1 207 ? 30.485 18.184 -11.106 1.00 95.94 207 LYS A O 1
ATOM 1548 N N . ASN A 1 208 ? 28.837 17.883 -12.595 1.00 94.62 208 ASN A N 1
ATOM 1549 C CA . ASN A 1 208 ? 29.397 18.804 -13.583 1.00 94.62 208 ASN A CA 1
ATOM 1550 C C . ASN A 1 208 ? 28.984 20.253 -13.270 1.0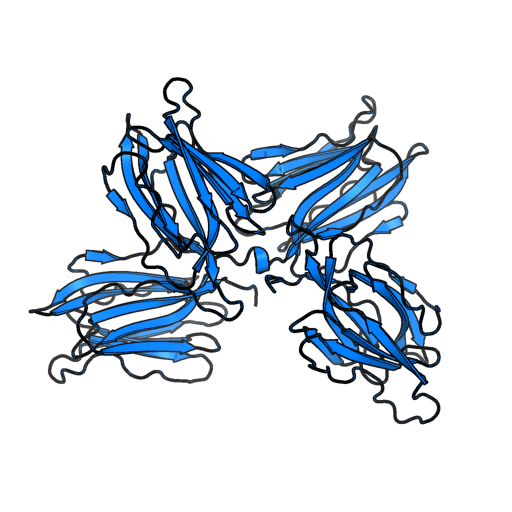0 94.62 208 ASN A C 1
ATOM 1552 O O . ASN A 1 208 ? 27.877 20.674 -13.597 1.00 94.62 208 ASN A O 1
ATOM 1556 N N . ALA A 1 209 ? 29.898 21.032 -12.687 1.00 92.31 209 ALA A N 1
ATOM 1557 C CA . ALA A 1 209 ? 29.656 22.432 -12.327 1.00 92.31 209 ALA A CA 1
ATOM 1558 C C . ALA A 1 209 ? 29.324 23.344 -13.526 1.00 92.31 209 ALA A C 1
ATOM 1560 O O . ALA A 1 209 ? 28.741 24.407 -13.335 1.00 92.31 209 ALA A O 1
ATOM 1561 N N . ASN A 1 210 ? 29.669 22.931 -14.751 1.00 94.31 210 ASN A N 1
ATOM 1562 C CA . ASN A 1 210 ? 29.403 23.696 -15.972 1.00 94.31 210 ASN A CA 1
ATOM 1563 C C . ASN A 1 210 ? 28.065 23.328 -16.643 1.00 94.31 210 ASN A C 1
ATOM 1565 O O . ASN A 1 210 ? 27.702 23.950 -17.637 1.00 94.31 210 ASN A O 1
ATOM 1569 N N . ASP A 1 211 ? 27.357 22.305 -16.151 1.00 93.06 211 ASP A N 1
ATOM 1570 C CA . ASP A 1 211 ? 26.109 21.799 -16.739 1.00 93.06 211 ASP A CA 1
ATOM 1571 C C . ASP A 1 211 ? 25.171 21.278 -15.637 1.00 93.06 211 ASP A C 1
ATOM 1573 O O . ASP A 1 211 ? 24.973 20.073 -15.458 1.00 93.06 211 ASP A O 1
ATOM 1577 N N . THR A 1 212 ? 24.635 22.208 -14.843 1.00 91.94 212 THR A N 1
ATOM 1578 C CA . THR A 1 212 ? 23.805 21.913 -13.664 1.00 91.94 212 THR A CA 1
ATOM 1579 C C . THR A 1 212 ? 22.315 21.764 -13.968 1.00 91.94 212 THR A C 1
ATOM 1581 O O . THR A 1 212 ? 21.592 21.242 -13.120 1.00 91.94 212 THR A O 1
ATOM 1584 N N . GLY A 1 213 ? 21.866 22.181 -15.156 1.00 94.19 213 GLY A N 1
ATOM 1585 C CA . GLY A 1 213 ? 20.465 22.130 -15.586 1.00 94.19 213 GLY A CA 1
ATOM 1586 C C . GLY A 1 213 ? 19.526 23.080 -14.834 1.00 94.19 213 GLY A C 1
ATOM 1587 O O . GLY A 1 213 ? 19.909 23.740 -13.865 1.00 94.19 213 GLY A O 1
ATOM 1588 N N . GLU A 1 214 ? 18.274 23.132 -15.284 1.00 96.75 214 GLU A N 1
ATOM 1589 C CA . GLU A 1 214 ? 17.192 23.862 -14.625 1.00 96.75 214 GLU A CA 1
ATOM 1590 C C . GLU A 1 214 ? 16.484 22.985 -13.595 1.00 96.75 214 GLU A C 1
ATOM 1592 O O . GLU A 1 214 ? 16.219 21.811 -13.845 1.00 96.75 214 GLU A O 1
ATOM 1597 N N . GLU A 1 215 ? 16.151 23.565 -12.445 1.00 97.69 215 GLU A N 1
ATOM 1598 C CA . GLU A 1 215 ? 15.410 22.877 -11.392 1.00 97.69 215 GLU A CA 1
ATOM 1599 C C . GLU A 1 215 ? 13.909 22.806 -11.719 1.00 97.69 215 GLU A C 1
ATOM 1601 O O . GLU A 1 215 ? 13.297 23.774 -12.188 1.00 97.69 215 GLU A O 1
ATOM 1606 N N . ARG A 1 216 ? 13.310 21.652 -11.431 1.00 97.62 216 ARG A N 1
ATOM 1607 C CA . ARG A 1 216 ? 11.871 21.392 -11.424 1.00 97.62 216 ARG A CA 1
ATOM 1608 C C . ARG A 1 216 ? 11.511 20.654 -10.148 1.00 97.62 216 ARG A C 1
ATOM 1610 O O . ARG A 1 216 ? 12.244 19.761 -9.725 1.00 97.62 216 ARG A O 1
ATOM 1617 N N . ARG A 1 217 ? 10.370 21.008 -9.564 1.00 97.44 217 ARG A N 1
ATOM 1618 C CA . ARG A 1 217 ? 9.858 20.392 -8.339 1.00 97.44 217 ARG A CA 1
ATOM 1619 C C . ARG A 1 217 ? 8.520 19.736 -8.600 1.00 97.44 217 ARG A C 1
ATOM 1621 O O . ARG A 1 217 ? 7.675 20.297 -9.293 1.00 97.44 217 ARG A O 1
ATOM 1628 N N . ILE A 1 218 ? 8.361 18.555 -8.027 1.00 96.31 218 ILE A N 1
ATOM 1629 C CA . ILE A 1 218 ? 7.127 17.785 -8.021 1.00 96.31 218 ILE A CA 1
ATOM 1630 C C . ILE A 1 218 ? 6.775 17.572 -6.558 1.00 96.31 218 ILE A C 1
ATOM 1632 O O . ILE A 1 218 ? 7.584 17.013 -5.819 1.00 96.31 218 ILE A O 1
ATOM 1636 N N . GLU A 1 219 ? 5.585 18.001 -6.159 1.00 91.62 219 GLU A N 1
ATOM 1637 C CA . GLU A 1 219 ? 5.021 17.710 -4.844 1.00 91.62 219 GLU A CA 1
ATOM 1638 C C . GLU A 1 219 ? 3.928 16.652 -4.997 1.00 91.62 219 GLU A C 1
ATOM 1640 O O . GLU A 1 219 ? 3.067 16.765 -5.866 1.00 91.62 219 GLU A O 1
ATOM 1645 N N . ILE A 1 220 ? 3.985 15.621 -4.158 1.00 81.19 220 ILE A N 1
ATOM 1646 C CA . ILE A 1 220 ? 3.046 14.502 -4.122 1.00 81.19 220 ILE A CA 1
ATOM 1647 C C . ILE A 1 220 ? 2.317 14.544 -2.777 1.00 81.19 220 ILE A C 1
ATOM 1649 O O . ILE A 1 220 ? 2.915 14.353 -1.707 1.00 81.19 220 ILE A O 1
ATOM 1653 N N . ASP A 1 221 ? 1.007 14.777 -2.836 1.00 74.69 221 ASP A N 1
ATOM 1654 C CA . ASP A 1 221 ? 0.132 14.730 -1.667 1.00 74.69 221 ASP A CA 1
ATOM 1655 C C . ASP A 1 221 ? -0.152 13.277 -1.266 1.00 74.69 221 ASP A C 1
ATOM 1657 O O . ASP A 1 221 ? -1.063 12.646 -1.792 1.00 74.69 221 ASP A O 1
ATOM 1661 N N . GLY A 1 222 ? 0.589 12.753 -0.287 1.00 61.66 222 GLY A N 1
ATOM 1662 C CA . GLY A 1 222 ? 0.488 11.357 0.160 1.00 61.66 222 GLY A CA 1
ATOM 1663 C C . GLY A 1 222 ? -0.864 10.923 0.734 1.00 61.66 222 GLY A C 1
ATOM 1664 O O . GLY A 1 222 ? -1.023 9.744 1.055 1.00 61.66 222 GLY A O 1
ATOM 1665 N N . LEU A 1 223 ? -1.829 11.838 0.897 1.00 54.75 223 LEU A N 1
ATOM 1666 C CA . LEU A 1 223 ? -3.207 11.502 1.263 1.00 54.75 223 LEU A CA 1
ATOM 1667 C C . LEU A 1 223 ? -4.040 11.024 0.067 1.00 54.75 223 LEU A C 1
ATOM 1669 O O . LEU A 1 223 ? -4.955 10.223 0.250 1.00 54.75 223 LEU A O 1
ATOM 1673 N N . SER A 1 224 ? -3.749 11.519 -1.137 1.00 58.34 224 SER A N 1
ATOM 1674 C CA . SER A 1 224 ? -4.563 11.295 -2.340 1.00 58.34 224 SER A CA 1
ATOM 1675 C C . SER A 1 224 ? -3.758 10.761 -3.529 1.00 58.34 224 SER A C 1
ATOM 1677 O O . SER A 1 224 ? -4.295 10.048 -4.384 1.00 58.34 224 SER A O 1
ATOM 1679 N N . GLU A 1 225 ? -2.460 11.044 -3.551 1.00 75.06 225 GLU A N 1
ATOM 1680 C CA . GLU A 1 225 ? -1.527 10.735 -4.619 1.00 75.06 225 GLU A CA 1
ATOM 1681 C C . GLU A 1 225 ? -0.335 9.925 -4.094 1.00 75.06 225 GLU A C 1
ATOM 1683 O O . GLU A 1 225 ? 0.262 10.222 -3.061 1.00 75.06 225 GLU A O 1
ATOM 1688 N N . HIS A 1 226 ? 0.047 8.886 -4.823 1.00 79.19 226 HIS A N 1
ATOM 1689 C CA . HIS A 1 226 ? 1.255 8.119 -4.570 1.00 79.19 226 HIS A CA 1
ATOM 1690 C C . HIS A 1 226 ? 1.906 7.717 -5.886 1.00 79.19 226 HIS A C 1
ATOM 1692 O O . HIS A 1 226 ? 1.241 7.457 -6.890 1.00 79.19 226 HIS A O 1
ATOM 1698 N N . LEU A 1 227 ? 3.233 7.651 -5.868 1.00 86.19 227 LEU A N 1
ATOM 1699 C CA . LEU A 1 227 ? 4.015 7.239 -7.020 1.00 86.19 227 LEU A CA 1
ATOM 1700 C C . LEU A 1 227 ? 3.818 5.739 -7.273 1.00 86.19 227 LEU A C 1
ATOM 1702 O O . LEU A 1 227 ? 3.987 4.934 -6.362 1.00 86.19 227 LEU A O 1
ATOM 1706 N N . THR A 1 228 ? 3.468 5.362 -8.499 1.00 83.75 228 THR A N 1
ATOM 1707 C CA . THR A 1 228 ? 3.186 3.973 -8.895 1.00 83.75 228 THR A CA 1
ATOM 1708 C C . THR A 1 228 ? 4.274 3.407 -9.803 1.00 83.75 228 THR A C 1
ATOM 1710 O O . THR A 1 228 ? 4.585 2.217 -9.709 1.00 83.75 228 THR A O 1
ATOM 1713 N N . SER A 1 229 ? 4.887 4.243 -10.650 1.00 89.69 229 SER A N 1
ATOM 1714 C CA . SER A 1 229 ? 5.904 3.826 -11.622 1.00 89.69 229 SER A CA 1
ATOM 1715 C C . SER A 1 229 ? 6.743 5.002 -12.151 1.00 89.69 229 SER A C 1
ATOM 1717 O O . SER A 1 229 ? 6.533 6.163 -11.793 1.00 89.69 229 SER A O 1
ATOM 1719 N N . ILE A 1 230 ? 7.695 4.695 -13.035 1.00 94.94 230 ILE A N 1
ATOM 1720 C CA . ILE A 1 230 ? 8.455 5.657 -13.839 1.00 94.94 230 ILE A CA 1
ATOM 1721 C C . ILE A 1 230 ? 8.528 5.207 -15.303 1.00 94.94 230 ILE A C 1
ATOM 1723 O O . ILE A 1 230 ? 8.464 4.018 -15.617 1.00 94.94 230 ILE A O 1
ATOM 1727 N N . THR A 1 231 ? 8.718 6.167 -16.202 1.00 92.88 231 THR A N 1
ATOM 1728 C CA . THR A 1 231 ? 9.030 5.933 -17.620 1.00 92.88 231 THR A CA 1
ATOM 1729 C C . THR A 1 231 ? 10.069 6.949 -18.078 1.00 92.88 231 THR A C 1
ATOM 1731 O O . THR A 1 231 ? 10.260 7.976 -17.428 1.00 92.88 231 THR A O 1
ATOM 1734 N N . GLY A 1 232 ? 10.757 6.697 -19.186 1.00 94.44 232 GLY A N 1
ATOM 1735 C CA . GLY A 1 232 ? 11.743 7.648 -19.686 1.00 94.44 232 GLY A CA 1
ATOM 1736 C C . GLY A 1 232 ? 12.528 7.156 -20.886 1.00 94.44 232 GLY A C 1
ATOM 1737 O O . GLY A 1 232 ? 12.153 6.190 -21.551 1.00 94.44 232 GLY A O 1
ATOM 1738 N N . THR A 1 233 ? 13.646 7.827 -21.148 1.00 94.62 233 THR A N 1
ATOM 1739 C CA . THR A 1 233 ? 14.620 7.433 -22.170 1.00 94.62 233 THR A CA 1
ATOM 1740 C C . THR A 1 233 ? 16.039 7.504 -21.624 1.00 94.62 233 THR A C 1
ATOM 1742 O O . THR A 1 233 ? 16.337 8.314 -20.746 1.00 94.62 233 THR A O 1
ATOM 1745 N N . TYR A 1 234 ? 16.936 6.690 -22.173 1.00 96.94 234 TYR A N 1
ATOM 1746 C CA . TYR A 1 234 ? 18.376 6.791 -21.945 1.00 96.94 234 TYR A CA 1
ATOM 1747 C C . TYR A 1 234 ? 19.146 6.703 -23.262 1.00 96.94 234 TYR A C 1
ATOM 1749 O O . TYR A 1 234 ? 18.724 6.045 -24.215 1.00 96.94 234 TYR A O 1
ATOM 1757 N N . GLY A 1 235 ? 20.289 7.373 -23.342 1.00 96.25 235 GLY A N 1
ATOM 1758 C CA . GLY A 1 235 ? 21.041 7.498 -24.586 1.00 96.25 235 GLY A CA 1
ATOM 1759 C C . GLY A 1 235 ? 22.389 8.176 -24.397 1.00 96.25 235 GLY A C 1
ATOM 1760 O O . GLY A 1 235 ? 22.787 8.487 -23.277 1.00 96.25 235 GLY A O 1
ATOM 1761 N N . ASN A 1 236 ? 23.109 8.376 -25.502 1.00 96.81 236 ASN A N 1
ATOM 1762 C CA . ASN A 1 236 ? 24.405 9.045 -25.467 1.00 96.81 236 ASN A CA 1
ATOM 1763 C C . ASN A 1 236 ? 24.234 10.551 -25.218 1.00 96.81 236 ASN A C 1
ATOM 1765 O O . ASN A 1 236 ? 23.534 11.229 -25.967 1.00 96.81 236 ASN A O 1
ATOM 1769 N N . TYR A 1 237 ? 24.929 11.070 -24.212 1.00 95.88 237 TYR A N 1
ATOM 1770 C CA . TYR A 1 237 ? 25.130 12.491 -23.981 1.00 95.88 237 TYR A CA 1
ATOM 1771 C C . TYR A 1 237 ? 26.598 12.734 -23.631 1.00 95.88 237 TYR A C 1
ATOM 1773 O O . TYR A 1 237 ? 27.125 12.154 -22.680 1.00 95.88 237 TYR A O 1
ATOM 1781 N N . ALA A 1 238 ? 27.275 13.571 -24.421 1.00 93.12 238 ALA A N 1
ATOM 1782 C CA . ALA A 1 238 ? 28.699 13.876 -24.259 1.00 93.12 238 ALA A CA 1
ATOM 1783 C C . ALA A 1 238 ? 29.599 12.622 -24.144 1.00 93.12 238 ALA A C 1
ATOM 1785 O O . ALA A 1 238 ? 30.546 12.595 -23.361 1.00 93.12 238 ALA A O 1
ATOM 1786 N N . GLY A 1 239 ? 29.294 11.563 -24.905 1.00 94.00 239 GLY A N 1
ATOM 1787 C CA . GLY A 1 239 ? 30.060 10.313 -24.893 1.00 94.00 239 GLY A CA 1
ATOM 1788 C C . GLY A 1 239 ? 29.685 9.328 -23.777 1.00 94.00 239 GLY A C 1
ATOM 1789 O O . GLY A 1 239 ? 30.189 8.209 -23.784 1.00 94.00 239 GLY A O 1
ATOM 1790 N N . MET A 1 240 ? 28.781 9.692 -22.862 1.00 95.75 240 MET A N 1
ATOM 1791 C CA . MET A 1 240 ? 28.294 8.832 -21.775 1.00 95.75 240 MET A CA 1
ATOM 1792 C C . MET A 1 240 ? 26.870 8.355 -22.055 1.00 95.75 240 MET A C 1
ATOM 1794 O O . MET A 1 240 ? 26.066 9.102 -22.603 1.00 95.75 240 MET A O 1
ATOM 1798 N N . VAL A 1 241 ? 26.531 7.124 -21.671 1.00 97.12 241 VAL A N 1
ATOM 1799 C CA . VAL A 1 241 ? 25.140 6.646 -21.716 1.00 97.12 241 VAL A CA 1
ATOM 1800 C C . VAL A 1 241 ? 24.462 7.039 -20.408 1.00 97.12 241 VAL A C 1
ATOM 1802 O O . VAL A 1 241 ? 24.883 6.583 -19.351 1.00 97.12 241 VAL A O 1
ATOM 1805 N N . VAL A 1 242 ? 23.445 7.894 -20.478 1.00 98.25 242 VAL A N 1
ATOM 1806 C CA . VAL A 1 242 ? 22.776 8.484 -19.306 1.00 98.25 242 VAL A CA 1
ATOM 1807 C C . VAL A 1 242 ? 21.268 8.542 -19.513 1.00 98.25 242 VAL A C 1
ATOM 1809 O O . VAL A 1 242 ? 20.785 8.392 -20.638 1.00 98.25 242 VAL A O 1
ATOM 1812 N N . ILE A 1 243 ? 20.518 8.797 -18.444 1.00 98.19 243 ILE A N 1
ATOM 1813 C CA . ILE A 1 243 ? 19.089 9.089 -18.526 1.00 98.19 243 ILE A CA 1
ATOM 1814 C C . ILE A 1 243 ? 18.885 10.442 -19.220 1.00 98.19 243 ILE A C 1
ATOM 1816 O O . ILE A 1 243 ? 19.377 11.481 -18.772 1.00 98.19 243 ILE A O 1
ATOM 1820 N N . THR A 1 244 ? 18.155 10.432 -20.332 1.00 97.94 244 THR A N 1
ATOM 1821 C CA . THR A 1 244 ? 17.898 11.604 -21.181 1.00 97.94 244 THR A CA 1
ATOM 1822 C C . THR A 1 244 ? 16.522 12.210 -20.932 1.00 97.94 244 THR A C 1
ATOM 1824 O O . THR A 1 244 ? 16.393 13.429 -20.998 1.00 97.94 244 THR A O 1
ATOM 1827 N N . SER A 1 245 ? 15.529 11.396 -20.556 1.00 98.00 245 SER A N 1
ATOM 1828 C CA . SER A 1 245 ? 14.236 11.890 -20.073 1.00 98.00 245 SER A CA 1
ATOM 1829 C C . SER A 1 245 ? 13.621 11.008 -18.989 1.00 98.00 245 SER A C 1
ATOM 1831 O O . SER A 1 245 ? 13.926 9.815 -18.920 1.00 98.00 245 SER A O 1
ATOM 1833 N N . LEU A 1 246 ? 12.757 11.596 -18.156 1.00 97.69 246 LEU A N 1
ATOM 1834 C CA . LEU A 1 246 ? 12.002 10.913 -17.102 1.00 97.69 246 LEU A CA 1
ATOM 1835 C C . LEU A 1 246 ? 10.593 11.476 -16.949 1.00 97.69 246 LEU A C 1
ATOM 1837 O O . LEU A 1 246 ? 10.403 12.687 -16.941 1.00 97.69 246 LEU A O 1
ATOM 1841 N N . SER A 1 247 ? 9.635 10.594 -16.701 1.00 96.50 247 SER A N 1
ATOM 1842 C CA . SER A 1 247 ? 8.329 10.932 -16.148 1.00 96.50 247 SER A CA 1
ATOM 1843 C C . SER A 1 247 ? 8.048 10.072 -14.920 1.00 96.50 247 SER A C 1
ATOM 1845 O O . SER A 1 247 ? 8.393 8.887 -14.877 1.00 96.50 247 SER A O 1
ATOM 1847 N N . PHE A 1 248 ? 7.383 10.671 -13.941 1.00 96.00 248 PHE A N 1
ATOM 1848 C CA . PHE A 1 248 ? 6.951 10.032 -12.703 1.00 96.00 248 PHE A CA 1
ATOM 1849 C C . PHE A 1 248 ? 5.447 9.781 -12.787 1.00 96.00 248 PHE A C 1
ATOM 1851 O O . PHE A 1 248 ? 4.677 10.717 -12.996 1.00 96.00 248 PHE A O 1
ATOM 1858 N N . ILE A 1 249 ? 5.030 8.522 -12.676 1.00 87.38 249 ILE A N 1
ATOM 1859 C CA . ILE A 1 249 ? 3.634 8.108 -12.850 1.00 87.38 249 ILE A CA 1
ATOM 1860 C C . ILE A 1 249 ? 3.033 7.881 -11.468 1.00 87.38 249 ILE A C 1
ATOM 1862 O O . ILE A 1 249 ? 3.593 7.122 -10.675 1.00 87.38 249 ILE A O 1
ATOM 1866 N N . THR A 1 250 ? 1.905 8.521 -11.180 1.00 84.50 250 THR A N 1
ATOM 1867 C CA . THR A 1 250 ? 1.146 8.352 -9.938 1.00 84.50 250 THR A CA 1
ATOM 1868 C C . THR A 1 250 ? -0.195 7.679 -10.215 1.00 84.50 250 THR A C 1
ATOM 1870 O O . THR A 1 250 ? -0.540 7.374 -11.358 1.00 84.50 250 THR A O 1
ATOM 1873 N N . ASN A 1 251 ? -0.975 7.423 -9.168 1.00 74.44 251 ASN A N 1
ATOM 1874 C CA . ASN A 1 251 ? -2.363 6.980 -9.304 1.00 74.44 251 ASN A CA 1
ATOM 1875 C C . ASN A 1 251 ? -3.306 8.072 -9.850 1.00 74.44 251 ASN A C 1
ATOM 1877 O O . ASN A 1 251 ? -4.438 7.747 -10.200 1.00 74.44 251 ASN A O 1
ATOM 1881 N N . LEU A 1 252 ? -2.878 9.341 -9.900 1.00 74.75 252 LEU A N 1
ATOM 1882 C CA . LEU A 1 252 ? -3.710 10.462 -10.352 1.00 74.75 252 LEU A CA 1
ATOM 1883 C C . LEU A 1 252 ? -3.273 11.029 -11.704 1.00 74.75 252 LEU A C 1
ATOM 1885 O O . LEU A 1 252 ? -4.119 11.420 -12.507 1.00 74.75 252 LEU A O 1
ATOM 1889 N N . THR A 1 253 ? -1.968 11.118 -11.954 1.00 80.81 253 THR A N 1
ATOM 1890 C CA . THR A 1 253 ? -1.432 11.793 -13.139 1.00 80.81 253 THR A CA 1
ATOM 1891 C C . THR A 1 253 ? -0.025 11.302 -13.492 1.00 80.81 253 THR A C 1
ATOM 1893 O O . THR A 1 253 ? 0.539 10.408 -12.865 1.00 80.81 253 THR A O 1
ATOM 1896 N N . THR A 1 254 ? 0.554 11.870 -14.545 1.00 90.12 254 THR A N 1
ATOM 1897 C CA . THR A 1 254 ? 1.962 11.699 -14.906 1.00 90.12 254 THR A CA 1
ATOM 1898 C C . THR A 1 254 ? 2.655 13.054 -14.870 1.00 90.12 254 THR A C 1
ATOM 1900 O O . THR A 1 254 ? 2.237 13.985 -15.555 1.00 90.12 254 THR A O 1
ATOM 1903 N N . HIS A 1 255 ? 3.734 13.154 -14.096 1.00 94.44 255 HIS A N 1
ATOM 1904 C CA . HIS A 1 255 ? 4.570 14.349 -13.996 1.00 94.44 255 HIS A CA 1
ATOM 1905 C C . HIS A 1 255 ? 5.764 14.234 -14.951 1.00 94.44 255 HIS A C 1
ATOM 1907 O O . HIS A 1 255 ? 6.516 13.259 -14.889 1.00 94.44 255 HIS A O 1
ATOM 1913 N N . GLY A 1 256 ? 5.949 15.223 -15.828 1.00 92.94 256 GLY A N 1
ATOM 1914 C CA . GLY A 1 256 ? 6.976 15.241 -16.878 1.00 92.94 256 GLY A CA 1
ATOM 1915 C C . GLY A 1 256 ? 6.379 15.158 -18.297 1.00 92.94 256 GLY A C 1
ATOM 1916 O O . GLY A 1 256 ? 5.197 15.450 -18.473 1.00 92.94 256 GLY A O 1
ATOM 1917 N N . PRO A 1 257 ? 7.157 14.745 -19.317 1.00 95.06 257 PRO A N 1
ATOM 1918 C CA . PRO A 1 257 ? 8.557 14.343 -19.228 1.00 95.06 257 PRO A CA 1
ATOM 1919 C C . PRO A 1 257 ? 9.477 15.519 -18.904 1.00 95.06 257 PRO A C 1
ATOM 1921 O O . PRO A 1 257 ? 9.309 16.618 -19.423 1.00 95.06 257 PRO A O 1
ATOM 1924 N N . PHE A 1 258 ? 10.461 15.246 -18.059 1.00 97.38 258 PHE A N 1
ATOM 1925 C CA . PHE A 1 258 ? 11.629 16.084 -17.836 1.00 97.38 258 PHE A CA 1
ATOM 1926 C C . PHE A 1 258 ? 12.765 15.587 -18.729 1.00 97.38 258 PHE A C 1
ATOM 1928 O O . PHE A 1 258 ? 12.877 14.384 -18.966 1.00 97.38 258 PHE A O 1
ATOM 1935 N N . GLY A 1 259 ? 13.630 16.476 -19.194 1.00 96.00 259 GLY A N 1
ATOM 1936 C CA . GLY A 1 259 ? 14.698 16.204 -20.142 1.00 96.00 259 GLY A CA 1
ATOM 1937 C C . GLY A 1 259 ? 14.209 16.159 -21.591 1.00 96.00 259 GLY A C 1
ATOM 1938 O O . GLY A 1 259 ? 13.105 16.587 -21.922 1.00 96.00 259 GLY A O 1
ATOM 1939 N N . THR A 1 260 ? 15.037 15.617 -22.485 1.0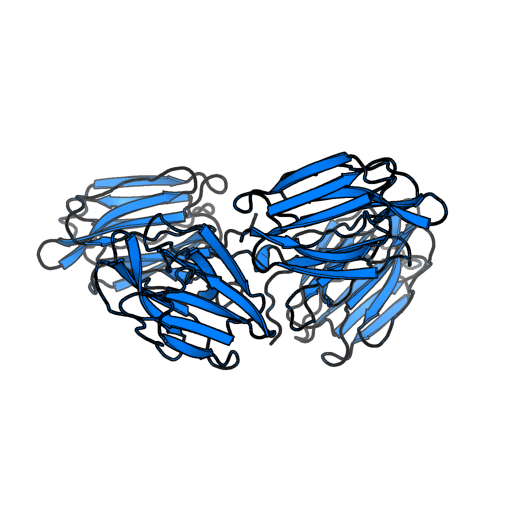0 96.31 260 THR A N 1
ATOM 1940 C CA . THR A 1 260 ? 14.679 15.424 -23.898 1.00 96.31 260 THR A CA 1
ATOM 1941 C C . THR A 1 260 ? 14.613 13.934 -24.215 1.00 96.31 260 THR A C 1
ATOM 1943 O O . THR A 1 260 ? 15.566 13.191 -23.981 1.00 96.31 260 THR A O 1
ATOM 1946 N N . ALA A 1 261 ? 13.484 13.480 -24.762 1.00 93.94 261 ALA A N 1
ATOM 1947 C CA . ALA A 1 261 ? 13.249 12.072 -25.072 1.00 93.94 261 ALA A CA 1
ATOM 1948 C C . ALA A 1 261 ? 14.088 11.595 -26.275 1.00 93.94 261 ALA A C 1
ATOM 1950 O O . ALA A 1 261 ? 13.616 11.554 -27.409 1.00 93.94 261 ALA A O 1
ATOM 1951 N N . THR A 1 262 ? 15.353 11.243 -26.032 1.00 92.44 262 THR A N 1
ATOM 1952 C CA . THR A 1 262 ? 16.293 10.749 -27.054 1.00 92.44 262 THR A CA 1
ATOM 1953 C C . THR A 1 262 ? 16.959 9.447 -26.631 1.00 92.44 262 THR A C 1
ATOM 1955 O O . THR A 1 262 ? 17.403 9.323 -25.489 1.00 92.44 262 THR A O 1
ATOM 1958 N N . GLY A 1 263 ? 17.120 8.510 -27.565 1.00 94.06 263 GLY A N 1
ATOM 1959 C CA . GLY A 1 263 ? 17.747 7.212 -27.315 1.00 94.06 263 GLY A CA 1
ATOM 1960 C C . GLY A 1 263 ? 16.719 6.094 -27.162 1.00 94.06 263 GLY A C 1
ATOM 1961 O O . GLY A 1 263 ? 15.744 6.044 -27.905 1.00 94.06 263 GLY A O 1
ATOM 1962 N N . THR A 1 264 ? 16.963 5.178 -26.227 1.00 89.56 264 THR A N 1
ATOM 1963 C CA . THR A 1 264 ? 16.104 4.014 -25.971 1.00 89.56 264 THR A CA 1
ATOM 1964 C C . THR A 1 264 ? 15.084 4.356 -24.895 1.00 89.56 264 THR A C 1
ATOM 1966 O O . THR A 1 264 ? 15.468 4.819 -23.820 1.00 89.56 264 THR A O 1
ATOM 1969 N N . SER A 1 265 ? 13.796 4.143 -25.169 1.00 88.81 265 SER A N 1
ATOM 1970 C CA . SER A 1 265 ? 12.735 4.311 -24.175 1.00 88.81 265 SER A CA 1
ATOM 1971 C C . SER A 1 265 ? 12.647 3.116 -23.230 1.00 88.81 265 SER A C 1
ATOM 1973 O O . SER A 1 265 ? 12.973 1.985 -23.590 1.00 88.81 265 SER A O 1
ATOM 1975 N N . PHE A 1 266 ? 12.185 3.368 -22.011 1.00 87.56 266 PHE A N 1
ATOM 1976 C CA . PHE A 1 266 ? 11.851 2.332 -21.047 1.00 87.56 266 PHE A CA 1
ATOM 1977 C C . PHE A 1 266 ? 10.539 2.662 -20.344 1.00 87.56 266 PHE A C 1
ATOM 1979 O O . PHE A 1 266 ? 10.265 3.815 -20.021 1.00 87.56 266 PHE A O 1
ATOM 1986 N N . SER A 1 267 ? 9.746 1.626 -20.097 1.00 82.81 267 SER A N 1
ATOM 1987 C CA . SER A 1 267 ? 8.537 1.655 -19.277 1.00 82.81 267 SER A CA 1
ATOM 1988 C C . SER A 1 267 ? 8.285 0.248 -18.732 1.00 82.81 267 SER A C 1
ATOM 1990 O O . SER A 1 267 ? 8.804 -0.732 -19.277 1.00 82.81 267 SER A O 1
ATOM 1992 N N . ILE A 1 268 ? 7.503 0.138 -17.659 1.00 80.25 268 ILE A N 1
ATOM 1993 C CA . ILE A 1 268 ? 7.029 -1.148 -17.136 1.00 80.25 268 ILE A CA 1
ATOM 1994 C C . ILE A 1 268 ? 5.510 -1.064 -17.018 1.00 80.25 268 ILE A C 1
ATOM 1996 O O . ILE A 1 268 ? 5.031 -0.179 -16.304 1.00 80.25 268 ILE A O 1
ATOM 2000 N N . PRO A 1 269 ? 4.750 -1.962 -17.671 1.00 81.00 269 PRO A N 1
ATOM 2001 C CA . PRO A 1 269 ? 3.332 -2.125 -17.390 1.00 81.00 269 PRO A CA 1
ATOM 2002 C C . PRO A 1 269 ? 3.219 -2.738 -15.993 1.00 81.00 269 PRO A C 1
ATOM 2004 O O . PRO A 1 269 ? 3.398 -3.943 -15.827 1.00 81.00 269 PRO A O 1
ATOM 2007 N N . ILE A 1 270 ? 3.047 -1.888 -14.986 1.00 82.38 270 ILE A N 1
ATOM 2008 C CA . ILE A 1 270 ? 2.978 -2.260 -13.577 1.00 82.38 270 ILE A CA 1
ATOM 2009 C C . ILE A 1 270 ? 1.706 -1.668 -12.977 1.00 82.38 270 ILE A C 1
ATOM 2011 O O . ILE A 1 270 ? 1.436 -0.479 -13.136 1.00 82.38 270 ILE A O 1
ATOM 2015 N N . GLU A 1 271 ? 0.923 -2.498 -12.295 1.00 76.81 271 GLU A N 1
ATOM 2016 C CA . GLU A 1 271 ? -0.286 -2.068 -11.591 1.00 76.81 271 GLU A CA 1
ATOM 2017 C C . GLU A 1 271 ? -0.285 -2.584 -10.155 1.00 76.81 271 GLU A C 1
ATOM 2019 O O . GLU A 1 271 ? 0.312 -3.618 -9.833 1.00 76.81 271 GLU A O 1
ATOM 2024 N N . GLY A 1 272 ? -0.989 -1.862 -9.282 1.00 73.56 272 GLY A N 1
ATOM 2025 C CA . GLY A 1 272 ? -1.063 -2.202 -7.866 1.00 73.56 272 GLY A CA 1
ATOM 2026 C C . GLY A 1 272 ? 0.287 -2.076 -7.164 1.00 73.56 272 GLY A C 1
ATOM 2027 O O . GLY A 1 272 ? 0.558 -2.859 -6.260 1.00 73.56 272 GLY A O 1
ATOM 2028 N N . SER A 1 273 ? 1.131 -1.124 -7.569 1.00 82.38 273 SER A N 1
ATOM 2029 C CA . SER A 1 273 ? 2.430 -0.817 -6.963 1.00 82.38 273 SER A CA 1
ATOM 2030 C C . SER A 1 273 ? 2.449 0.570 -6.325 1.00 82.38 273 SER A C 1
ATOM 2032 O O . SER A 1 273 ? 1.823 1.504 -6.817 1.00 82.38 273 SER A O 1
ATOM 2034 N N . VAL A 1 274 ? 3.236 0.709 -5.263 1.00 85.19 274 VAL A N 1
ATOM 2035 C CA . VAL A 1 274 ? 3.654 1.986 -4.678 1.00 85.19 274 VAL A CA 1
ATOM 2036 C C . VAL A 1 274 ? 5.174 2.023 -4.711 1.00 85.19 274 VAL A C 1
ATOM 2038 O O . VAL A 1 274 ? 5.827 1.097 -4.228 1.00 85.19 274 VAL A O 1
ATOM 2041 N N . VAL A 1 275 ? 5.746 3.078 -5.283 1.00 89.19 275 VAL A N 1
ATOM 2042 C CA . VAL A 1 275 ? 7.187 3.327 -5.270 1.00 89.19 275 VAL A CA 1
ATOM 2043 C C . VAL A 1 275 ? 7.577 3.859 -3.897 1.00 89.19 275 VAL A C 1
ATOM 2045 O O . VAL A 1 275 ? 7.125 4.919 -3.469 1.00 89.19 275 VAL A O 1
ATOM 2048 N N . ILE A 1 276 ? 8.457 3.126 -3.223 1.00 88.56 276 ILE A N 1
ATOM 2049 C CA . ILE A 1 276 ? 8.941 3.424 -1.869 1.00 88.56 276 ILE A CA 1
ATOM 2050 C C . ILE A 1 276 ? 10.438 3.731 -1.848 1.00 88.56 276 ILE A C 1
ATOM 2052 O O . ILE A 1 276 ? 11.076 3.663 -0.804 1.00 88.56 276 ILE A O 1
ATOM 2056 N N . GLY A 1 277 ? 11.046 4.010 -2.995 1.00 91.69 277 GLY A N 1
ATOM 2057 C CA . GLY A 1 277 ? 12.468 4.305 -3.063 1.00 91.69 277 GLY A CA 1
ATOM 2058 C C . GLY A 1 277 ? 13.041 4.135 -4.454 1.00 91.69 277 GLY A C 1
ATOM 2059 O O . GLY A 1 277 ? 12.371 3.665 -5.374 1.00 91.69 277 GLY A O 1
ATOM 2060 N N . PHE A 1 278 ? 14.311 4.496 -4.580 1.00 96.69 278 PHE A N 1
ATOM 2061 C CA . PHE A 1 278 ? 15.044 4.451 -5.836 1.00 96.69 278 PHE A CA 1
ATOM 2062 C C . PHE A 1 278 ? 16.430 3.863 -5.621 1.00 96.69 278 PHE A C 1
ATOM 2064 O O . PHE A 1 278 ? 17.036 3.999 -4.556 1.00 96.69 278 PHE A O 1
ATOM 2071 N N . HIS A 1 279 ? 16.949 3.254 -6.675 1.00 96.50 279 HIS A N 1
ATOM 2072 C CA . HIS A 1 279 ? 18.351 2.888 -6.789 1.00 96.50 279 HIS A CA 1
ATOM 2073 C C . HIS A 1 279 ? 18.861 3.279 -8.168 1.00 96.50 279 HIS A C 1
ATOM 2075 O O . HIS A 1 279 ? 18.085 3.459 -9.103 1.00 96.50 279 HIS A O 1
ATOM 2081 N N . GLY A 1 280 ? 20.166 3.407 -8.330 1.00 97.06 280 GLY A N 1
ATOM 2082 C CA . GLY A 1 280 ? 20.714 3.813 -9.612 1.00 97.06 280 GLY A CA 1
ATOM 2083 C C . GLY A 1 280 ? 22.174 4.179 -9.520 1.00 97.06 280 GLY A C 1
ATOM 2084 O O . GLY A 1 280 ? 22.881 3.751 -8.605 1.00 97.06 280 GLY A O 1
ATOM 2085 N N . ARG A 1 281 ? 22.622 4.968 -10.494 1.00 97.94 281 ARG A N 1
ATOM 2086 C CA . ARG A 1 281 ? 24.000 5.440 -10.587 1.00 97.94 281 ARG A CA 1
ATOM 2087 C C . ARG A 1 281 ? 24.022 6.906 -10.989 1.00 97.94 281 ARG A C 1
ATOM 2089 O O . ARG A 1 281 ? 23.253 7.316 -11.858 1.00 97.94 281 ARG A O 1
ATOM 2096 N N . GLY A 1 282 ? 24.883 7.689 -10.347 1.00 96.88 282 GLY A N 1
ATOM 2097 C CA . GLY A 1 282 ? 25.018 9.115 -10.626 1.00 96.88 282 GLY A CA 1
ATOM 2098 C C . GLY A 1 282 ? 26.463 9.591 -10.548 1.00 96.88 282 GLY A C 1
ATOM 2099 O O . GLY A 1 282 ? 27.201 9.273 -9.615 1.00 96.88 282 GLY A O 1
ATOM 2100 N N . GLY A 1 283 ? 26.861 10.388 -11.529 1.00 95.69 283 GLY A N 1
ATOM 2101 C CA . GLY A 1 283 ? 28.163 11.036 -11.609 1.00 95.69 283 GLY A CA 1
ATOM 2102 C C . GLY A 1 283 ? 28.003 12.492 -12.021 1.00 95.69 283 GLY A C 1
ATOM 2103 O O . GLY A 1 283 ? 27.402 13.295 -11.306 1.00 95.69 283 GLY A O 1
ATOM 2104 N N . TYR A 1 284 ? 28.545 12.848 -13.185 1.00 96.88 284 TYR A N 1
ATOM 2105 C CA . TYR A 1 284 ? 28.310 14.170 -13.780 1.00 96.88 284 TYR A CA 1
ATOM 2106 C C . TYR A 1 284 ? 26.824 14.387 -14.075 1.00 96.88 284 TYR A C 1
ATOM 2108 O O . TYR A 1 284 ? 26.316 15.483 -13.853 1.00 96.88 284 TYR A O 1
ATOM 2116 N N . TYR A 1 285 ? 26.140 13.320 -14.488 1.00 98.12 285 TYR A N 1
ATOM 2117 C CA . TYR A 1 285 ? 24.713 13.274 -14.785 1.00 98.12 285 TYR A CA 1
ATOM 2118 C C . TYR A 1 285 ? 24.057 12.095 -14.052 1.00 98.12 285 TYR A C 1
ATOM 2120 O O . TYR A 1 285 ? 24.715 11.412 -13.264 1.00 98.12 285 TYR A O 1
ATOM 2128 N N . LEU A 1 286 ? 22.773 11.844 -14.308 1.00 98.00 286 LEU A N 1
ATOM 2129 C CA . LEU A 1 286 ? 22.112 10.618 -13.870 1.00 98.00 286 LEU A CA 1
ATOM 2130 C C . LEU A 1 286 ? 22.370 9.493 -14.884 1.00 98.00 286 LEU A C 1
ATOM 2132 O O . LEU A 1 286 ? 21.763 9.464 -15.953 1.00 98.00 286 LEU A O 1
ATOM 2136 N N . ASP A 1 287 ? 23.277 8.574 -14.564 1.00 97.69 287 ASP A N 1
ATOM 2137 C CA . ASP A 1 287 ? 23.691 7.490 -15.459 1.00 97.69 287 ASP A CA 1
ATOM 2138 C C . ASP A 1 287 ? 22.608 6.411 -15.600 1.00 97.69 287 ASP A C 1
ATOM 2140 O O . ASP A 1 287 ? 22.285 6.004 -16.718 1.00 97.69 287 ASP A O 1
ATOM 2144 N N . ALA A 1 288 ? 22.026 5.969 -14.480 1.00 97.44 288 ALA A N 1
ATOM 2145 C CA . ALA A 1 288 ? 21.006 4.923 -14.449 1.00 97.44 288 ALA A CA 1
ATOM 2146 C C . ALA A 1 288 ? 20.020 5.091 -13.286 1.00 97.44 288 ALA A C 1
ATOM 2148 O O . ALA A 1 288 ? 20.373 5.646 -12.243 1.00 97.44 288 ALA A O 1
ATOM 2149 N N . LEU A 1 289 ? 18.803 4.564 -13.446 1.00 97.69 289 LEU A N 1
ATOM 2150 C CA . LEU A 1 289 ? 17.738 4.627 -12.444 1.00 97.69 289 LEU A CA 1
ATOM 2151 C C . LEU A 1 289 ? 16.899 3.342 -12.424 1.00 97.69 289 LEU A C 1
ATOM 2153 O O . LEU A 1 289 ? 16.632 2.736 -13.459 1.00 97.69 289 LEU A O 1
ATOM 2157 N N . GLY A 1 290 ? 16.463 2.949 -11.235 1.00 95.94 290 GLY A N 1
ATOM 2158 C CA . GLY A 1 290 ? 15.462 1.930 -10.955 1.00 95.94 290 GLY A CA 1
ATOM 2159 C C . GLY A 1 290 ? 14.674 2.294 -9.695 1.00 95.94 290 GLY A C 1
ATOM 2160 O O . GLY A 1 290 ? 15.005 3.252 -8.989 1.00 95.94 290 GLY A O 1
ATOM 2161 N N . ILE A 1 291 ? 13.610 1.543 -9.430 1.00 95.50 291 ILE A N 1
ATOM 2162 C CA . ILE A 1 291 ? 12.642 1.806 -8.361 1.00 95.50 291 ILE A CA 1
ATOM 2163 C C . ILE A 1 291 ? 12.518 0.609 -7.424 1.00 95.50 291 ILE A C 1
ATOM 2165 O O . ILE A 1 291 ? 12.586 -0.544 -7.851 1.00 95.50 291 ILE A O 1
ATOM 2169 N N . PHE A 1 292 ? 12.278 0.892 -6.146 1.00 91.81 292 PHE A N 1
ATOM 2170 C CA . PHE A 1 292 ? 11.750 -0.089 -5.205 1.00 91.81 292 PHE A CA 1
ATOM 2171 C C . PHE A 1 292 ? 10.241 0.076 -5.110 1.00 91.81 292 PHE A C 1
ATOM 2173 O O . PHE A 1 292 ? 9.758 1.176 -4.842 1.00 91.81 292 PHE A O 1
ATOM 2180 N N . VAL A 1 293 ? 9.506 -1.015 -5.297 1.00 87.44 293 VAL A N 1
ATOM 2181 C CA . VAL A 1 293 ? 8.045 -1.036 -5.226 1.00 87.44 293 VAL A CA 1
ATOM 2182 C C . VAL A 1 293 ? 7.553 -2.018 -4.174 1.00 87.44 293 VAL A C 1
ATOM 2184 O O . VAL A 1 293 ? 8.156 -3.065 -3.934 1.00 87.44 293 VAL A O 1
ATOM 2187 N N . THR A 1 294 ? 6.425 -1.691 -3.564 1.00 80.94 294 THR A N 1
ATOM 2188 C CA . THR A 1 294 ? 5.642 -2.594 -2.719 1.00 80.94 294 THR A CA 1
ATOM 2189 C C . THR A 1 294 ? 4.208 -2.648 -3.256 1.00 80.94 294 THR A C 1
ATOM 2191 O O . THR A 1 294 ? 3.791 -1.711 -3.944 1.00 80.94 294 THR A O 1
ATOM 2194 N N . PRO A 1 295 ? 3.443 -3.726 -3.029 1.00 76.38 295 PRO A N 1
ATOM 2195 C CA . PRO A 1 295 ? 2.056 -3.772 -3.471 1.00 76.38 295 PRO A CA 1
ATOM 2196 C C . PRO A 1 295 ? 1.211 -2.622 -2.899 1.00 76.38 295 PRO A C 1
ATOM 2198 O O . PRO A 1 295 ? 1.276 -2.336 -1.715 1.00 76.38 295 PRO A O 1
ATOM 2201 N N . ALA A 1 296 ? 0.322 -2.013 -3.674 1.00 63.81 296 ALA A N 1
ATOM 2202 C CA . ALA A 1 296 ? -0.572 -0.956 -3.190 1.00 63.81 296 ALA A CA 1
ATOM 2203 C C . ALA A 1 296 ? -1.505 -1.449 -2.072 1.00 63.81 296 ALA A C 1
ATOM 2205 O O . ALA A 1 296 ? -1.794 -0.722 -1.128 1.00 63.81 296 ALA A O 1
ATOM 2206 N N . ASN A 1 297 ? -1.888 -2.729 -2.092 1.00 52.69 297 ASN A N 1
ATOM 2207 C CA . ASN A 1 297 ? -2.660 -3.340 -1.005 1.00 52.69 297 ASN A CA 1
ATOM 2208 C C . ASN A 1 297 ? -1.803 -3.611 0.244 1.00 52.69 297 ASN A C 1
ATOM 2210 O O . ASN A 1 297 ? -2.357 -3.802 1.325 1.00 52.69 297 ASN A O 1
ATOM 2214 N N . SER A 1 298 ? -0.466 -3.577 0.138 1.00 48.12 298 SER A N 1
ATOM 2215 C CA . SER A 1 298 ? 0.392 -3.510 1.324 1.00 48.12 298 SER A CA 1
ATOM 2216 C C . SER A 1 298 ? 0.228 -2.158 2.054 1.00 48.12 298 SER A C 1
ATOM 2218 O O . SER A 1 298 ? 0.431 -2.092 3.265 1.00 48.12 298 SER A O 1
ATOM 2220 N N . HIS A 1 299 ? -0.270 -1.131 1.351 1.00 44.84 299 HIS A N 1
ATOM 2221 C CA . HIS A 1 299 ? -0.696 0.170 1.880 1.00 44.84 299 HIS A CA 1
ATOM 2222 C C . HIS A 1 299 ? -2.208 0.301 2.117 1.00 44.84 299 HIS A C 1
ATOM 2224 O O . HIS A 1 299 ? -2.638 1.316 2.668 1.00 44.84 299 HIS A O 1
ATOM 2230 N N . GLY A 1 300 ? -3.011 -0.714 1.776 1.00 58.47 300 GLY A N 1
ATOM 2231 C CA . GLY A 1 300 ? -4.394 -0.840 2.231 1.00 58.47 300 GLY A CA 1
ATOM 2232 C C . GLY A 1 300 ? -4.400 -1.069 3.738 1.00 58.47 300 GLY A C 1
ATOM 2233 O O . GLY A 1 300 ? -4.509 -2.198 4.205 1.00 58.47 300 GLY A O 1
ATOM 2234 N N . SER A 1 301 ? -4.222 0.003 4.498 1.00 66.38 301 SER A N 1
ATOM 2235 C CA . SER A 1 301 ? -4.171 0.009 5.952 1.00 66.38 301 SER A CA 1
ATOM 2236 C C . SER A 1 301 ? -5.192 1.002 6.464 1.00 66.38 301 SER A C 1
ATOM 2238 O O . SER A 1 301 ? -5.233 2.143 6.001 1.00 66.38 301 SER A O 1
ATOM 2240 N N . ILE A 1 302 ? -5.955 0.595 7.458 1.00 72.56 302 ILE A N 1
ATOM 2241 C CA . ILE A 1 302 ? -6.864 1.483 8.161 1.00 72.56 302 ILE A CA 1
ATOM 2242 C C . ILE A 1 302 ? -6.024 2.350 9.093 1.00 72.56 302 ILE A C 1
ATOM 2244 O O . ILE A 1 302 ? -5.211 1.827 9.852 1.00 72.56 302 ILE A O 1
ATOM 2248 N N . SER A 1 303 ? -6.209 3.664 9.044 1.00 78.12 303 SER A N 1
ATOM 2249 C CA . SER A 1 303 ? -5.583 4.577 10.000 1.00 78.12 303 SER A CA 1
ATOM 2250 C C . SER A 1 303 ? -6.572 4.852 11.125 1.00 78.12 303 SER A C 1
ATOM 2252 O O . SER A 1 303 ? -7.710 5.227 10.846 1.00 78.12 303 SER A O 1
ATOM 2254 N N . VAL A 1 304 ? -6.157 4.654 12.376 1.00 77.50 304 VAL A N 1
ATOM 2255 C CA . VAL A 1 304 ? -6.973 4.912 13.570 1.00 77.50 304 VAL A CA 1
ATOM 2256 C C . VAL A 1 304 ? -6.249 5.902 14.478 1.00 77.50 304 VAL A C 1
ATOM 2258 O O . VAL A 1 304 ? -5.085 5.707 14.824 1.00 77.50 304 VAL A O 1
ATOM 2261 N N . GLY A 1 305 ? -6.947 6.960 14.880 1.00 83.12 305 GLY A N 1
ATOM 2262 C CA . GLY A 1 305 ? -6.370 8.144 15.514 1.00 83.12 305 GLY A CA 1
ATOM 2263 C C . GLY A 1 305 ? -6.365 9.343 14.556 1.00 83.12 305 GLY A C 1
ATOM 2264 O O . GLY A 1 305 ? -6.976 9.317 13.493 1.00 83.12 305 GLY A O 1
ATOM 2265 N N . GLN A 1 306 ? -5.703 10.452 14.869 1.00 81.00 306 GLN A N 1
ATOM 2266 C CA . GLN A 1 306 ? -4.731 10.678 15.944 1.00 81.00 306 GLN A CA 1
ATOM 2267 C C . GLN A 1 306 ? -5.369 11.169 17.257 1.00 81.00 306 GLN A C 1
ATOM 2269 O O . GLN A 1 306 ? -6.323 11.946 17.237 1.00 81.00 306 GLN A O 1
ATOM 2274 N N . TRP A 1 307 ? -4.800 10.769 18.393 1.00 88.25 307 TRP A N 1
ATOM 2275 C CA . TRP A 1 307 ? -5.070 11.358 19.711 1.00 88.25 307 TRP A CA 1
ATOM 2276 C C . TRP A 1 307 ? -3.888 12.224 20.129 1.00 88.25 307 TRP A C 1
ATOM 2278 O O . TRP A 1 307 ? -2.752 11.873 19.822 1.00 88.25 307 TRP A O 1
ATOM 2288 N N . GLY A 1 308 ? -4.138 13.334 20.826 1.00 91.25 308 GLY A N 1
ATOM 2289 C CA . GLY A 1 308 ? -3.093 14.252 21.286 1.00 91.25 308 GLY A CA 1
ATOM 2290 C C . GLY A 1 308 ? -3.353 15.712 20.925 1.00 91.25 308 GLY A C 1
ATOM 2291 O O . GLY A 1 308 ? -4.491 16.111 20.669 1.00 91.25 308 GLY A O 1
ATOM 2292 N N . GLY A 1 309 ? -2.295 16.521 20.956 1.00 82.19 309 GLY A N 1
ATOM 2293 C CA . GLY A 1 309 ? -2.339 17.947 20.654 1.00 82.19 309 GLY A CA 1
ATOM 2294 C C . GLY A 1 309 ? -2.069 18.298 19.187 1.00 82.19 309 GLY A C 1
ATOM 2295 O O . GLY A 1 309 ? -1.634 17.460 18.399 1.00 82.19 309 GLY A O 1
ATOM 2296 N N . PRO A 1 310 ? -2.318 19.562 18.800 1.00 81.19 310 PRO A N 1
ATOM 2297 C CA . PRO A 1 310 ? -2.157 20.029 17.423 1.00 81.19 310 PRO A CA 1
ATOM 2298 C C . PRO A 1 310 ? -0.715 20.430 17.055 1.00 81.19 310 PRO A C 1
ATOM 2300 O O . PRO A 1 310 ? -0.486 20.821 15.913 1.00 81.19 310 PRO A O 1
ATOM 2303 N N . GLY A 1 311 ? 0.228 20.397 18.005 1.00 80.31 311 GLY A N 1
ATOM 2304 C CA . GLY A 1 311 ? 1.626 20.799 17.809 1.00 80.31 311 GLY A CA 1
ATOM 2305 C C . GLY A 1 311 ? 2.450 19.793 16.999 1.00 80.31 311 GLY A C 1
ATOM 2306 O O . GLY A 1 311 ? 1.901 18.854 16.422 1.00 80.31 311 GLY A O 1
ATOM 2307 N N . GLY A 1 312 ? 3.765 20.010 16.942 1.00 85.50 312 GLY A N 1
ATOM 2308 C CA . GLY A 1 312 ? 4.731 19.118 16.290 1.00 85.50 312 GLY A CA 1
ATOM 2309 C C . GLY A 1 312 ? 4.648 19.057 14.762 1.00 85.50 312 GLY A C 1
ATOM 2310 O O . GLY A 1 312 ? 3.725 19.584 14.135 1.00 85.50 312 GLY A O 1
ATOM 2311 N N . ASP A 1 313 ? 5.617 18.375 14.161 1.00 75.06 313 ASP A N 1
ATOM 2312 C CA . ASP A 1 313 ? 5.616 18.038 12.740 1.00 75.06 313 ASP A CA 1
ATOM 2313 C C . ASP A 1 313 ? 4.965 16.665 12.530 1.00 75.06 313 ASP A C 1
ATOM 2315 O O . ASP A 1 313 ? 5.171 15.754 13.340 1.00 75.06 313 ASP A O 1
ATOM 2319 N N . PRO A 1 314 ? 4.136 16.494 11.484 1.00 70.69 314 PRO A N 1
ATOM 2320 C CA . PRO A 1 314 ? 3.485 15.223 11.219 1.00 70.69 314 PRO A CA 1
ATOM 2321 C C . PRO A 1 314 ? 4.507 14.150 10.830 1.00 70.69 314 PRO A C 1
ATOM 2323 O O . PRO A 1 314 ? 5.426 14.407 10.057 1.00 70.69 314 PRO A O 1
ATOM 2326 N N . PHE A 1 315 ? 4.290 12.926 11.303 1.00 77.38 315 PHE A N 1
ATOM 2327 C CA . PHE A 1 315 ? 5.030 11.747 10.869 1.00 77.38 315 PHE A CA 1
ATOM 2328 C C . PHE A 1 315 ? 4.075 10.602 10.547 1.00 77.38 315 PHE A C 1
ATOM 2330 O O . PHE A 1 315 ? 2.979 10.497 11.104 1.00 77.38 315 PHE A O 1
ATOM 2337 N N . SER A 1 316 ? 4.493 9.713 9.653 1.00 79.19 316 SER A N 1
ATOM 2338 C CA . SER A 1 316 ? 3.781 8.468 9.387 1.00 79.19 316 SER A CA 1
ATOM 2339 C C . SER A 1 316 ? 4.723 7.442 8.785 1.00 79.19 316 SER A C 1
ATOM 2341 O O . SER A 1 316 ? 5.478 7.746 7.864 1.00 79.19 316 SER A O 1
ATOM 2343 N N . PHE A 1 317 ? 4.614 6.196 9.229 1.00 69.94 317 PHE A N 1
ATOM 2344 C CA . PHE A 1 317 ? 5.316 5.086 8.603 1.00 69.94 317 PHE A CA 1
ATOM 2345 C C . PHE A 1 317 ? 4.491 3.807 8.624 1.00 69.94 317 PHE A C 1
ATOM 2347 O O . PHE A 1 317 ? 3.614 3.626 9.469 1.00 69.94 317 PHE A O 1
ATOM 2354 N N . ARG A 1 318 ? 4.790 2.916 7.682 1.00 73.19 318 ARG A N 1
ATOM 2355 C CA . ARG A 1 318 ? 4.270 1.547 7.639 1.00 73.19 318 ARG A CA 1
ATOM 2356 C C . ARG A 1 318 ? 5.443 0.585 7.494 1.00 73.19 318 ARG A C 1
ATOM 2358 O O . ARG A 1 318 ? 6.423 0.903 6.823 1.00 73.19 318 ARG A O 1
ATOM 2365 N N . VAL A 1 319 ? 5.343 -0.576 8.124 1.00 60.88 319 VAL A N 1
ATOM 2366 C CA . VAL A 1 319 ? 6.328 -1.653 8.022 1.00 60.88 319 VAL A CA 1
ATOM 2367 C C . VAL A 1 319 ? 5.803 -2.728 7.078 1.00 60.88 319 VAL A C 1
ATOM 2369 O O . VAL A 1 319 ? 4.621 -3.063 7.099 1.00 60.88 319 VAL A O 1
ATOM 2372 N N . GLY A 1 320 ? 6.688 -3.266 6.239 1.00 51.75 320 GLY A N 1
ATOM 2373 C CA . GLY A 1 320 ? 6.372 -4.404 5.365 1.00 51.75 320 GLY A CA 1
ATOM 2374 C C . GLY A 1 320 ? 6.495 -5.766 6.061 1.00 51.75 320 GLY A C 1
ATOM 2375 O O . GLY A 1 320 ? 6.157 -6.783 5.464 1.00 51.75 320 GLY A O 1
ATOM 2376 N N . SER A 1 321 ? 7.010 -5.790 7.295 1.00 61.97 321 SER A N 1
ATOM 2377 C CA . SER A 1 321 ? 7.154 -6.980 8.142 1.00 61.97 321 SER A CA 1
ATOM 2378 C C . SER A 1 321 ? 6.297 -6.843 9.412 1.00 61.97 321 SER A C 1
ATOM 2380 O O . SER A 1 321 ? 5.088 -6.656 9.319 1.00 61.97 321 SER A O 1
ATOM 2382 N N . TRP A 1 322 ? 6.900 -6.911 10.597 1.00 67.81 322 TRP A N 1
ATOM 2383 C CA . TRP A 1 322 ? 6.273 -6.585 11.878 1.00 67.81 322 TRP A CA 1
ATOM 2384 C C . TRP A 1 322 ? 7.132 -5.555 12.607 1.00 67.81 322 TRP A C 1
ATOM 2386 O O . TRP A 1 322 ? 8.314 -5.389 12.308 1.00 67.81 322 TRP A O 1
ATOM 2396 N N . ILE A 1 323 ? 6.550 -4.861 13.579 1.00 77.50 323 ILE A N 1
ATOM 2397 C CA . ILE A 1 323 ? 7.305 -3.973 14.465 1.00 77.50 323 ILE A CA 1
ATOM 2398 C C . ILE A 1 323 ? 8.012 -4.854 15.488 1.00 77.50 323 ILE A C 1
ATOM 2400 O O . ILE A 1 323 ? 7.355 -5.499 16.298 1.00 77.50 323 ILE A O 1
ATOM 2404 N N . LYS A 1 324 ? 9.340 -4.913 15.401 1.00 77.69 324 LYS A N 1
ATOM 2405 C CA . LYS A 1 324 ? 10.197 -5.769 16.224 1.00 77.69 324 LYS A CA 1
ATOM 2406 C C . LYS A 1 324 ? 10.647 -5.069 17.496 1.00 77.69 324 LYS A C 1
ATOM 2408 O O . LYS A 1 324 ? 10.743 -5.708 18.534 1.00 77.69 324 LYS A O 1
ATOM 2413 N N . GLU A 1 325 ? 10.963 -3.785 17.407 1.00 92.12 325 GLU A N 1
ATOM 2414 C CA . GLU A 1 325 ? 11.435 -3.007 18.547 1.00 92.12 325 GLU A CA 1
ATOM 2415 C C . GLU A 1 325 ? 10.687 -1.682 18.611 1.00 92.12 325 GLU A C 1
ATOM 2417 O O . GLU A 1 325 ? 10.464 -1.036 17.583 1.00 92.12 325 GLU A O 1
ATOM 2422 N N . ILE A 1 326 ? 10.319 -1.277 19.822 1.00 96.62 326 ILE A N 1
ATOM 2423 C CA . ILE A 1 326 ? 9.804 0.055 20.121 1.00 96.62 326 ILE A CA 1
ATOM 2424 C C . ILE A 1 326 ? 10.696 0.647 21.206 1.00 96.62 326 ILE A C 1
ATOM 2426 O O . ILE A 1 326 ? 10.873 0.059 22.272 1.00 96.62 326 ILE A O 1
ATOM 2430 N N . ILE A 1 327 ? 11.241 1.822 20.930 1.00 97.38 327 ILE A N 1
ATOM 2431 C CA . ILE A 1 327 ? 12.071 2.593 21.842 1.00 97.38 327 ILE A CA 1
ATOM 2432 C C . ILE A 1 327 ? 11.251 3.809 22.260 1.00 97.38 327 ILE A C 1
ATOM 2434 O O . ILE A 1 327 ? 10.864 4.632 21.428 1.00 97.38 327 ILE A O 1
ATOM 2438 N N . VAL A 1 328 ? 10.963 3.899 23.552 1.00 97.69 328 VAL A N 1
ATOM 2439 C CA . VAL A 1 328 ? 10.188 4.980 24.156 1.00 97.69 328 VAL A CA 1
ATOM 2440 C C . VAL A 1 328 ? 11.119 5.804 25.022 1.00 97.69 328 VAL A C 1
ATOM 2442 O O . VAL A 1 328 ? 11.757 5.262 25.920 1.00 97.69 328 VAL A O 1
ATOM 2445 N N . HIS A 1 329 ? 11.170 7.111 24.792 1.00 97.44 329 HIS A N 1
ATOM 2446 C CA . HIS A 1 329 ? 11.768 8.034 25.748 1.00 97.44 329 HIS A CA 1
ATOM 2447 C C . HIS A 1 329 ? 10.666 8.652 26.604 1.00 97.44 329 HIS A C 1
ATOM 2449 O O . HIS A 1 329 ? 9.792 9.354 26.088 1.00 97.44 329 HIS A O 1
ATOM 2455 N N . GLU A 1 330 ? 10.686 8.387 27.907 1.00 96.31 330 GLU A N 1
ATOM 2456 C CA . GLU A 1 330 ? 9.621 8.770 28.834 1.00 96.31 330 GLU A CA 1
ATOM 2457 C C . GLU A 1 330 ? 10.097 9.658 29.992 1.00 96.31 330 GLU A C 1
ATOM 2459 O O . GLU A 1 330 ? 11.258 9.668 30.389 1.00 96.31 330 GLU A O 1
ATOM 2464 N N . GLY A 1 331 ? 9.162 10.415 30.554 1.00 93.44 331 GLY A N 1
ATOM 2465 C CA . GLY A 1 331 ? 9.295 11.126 31.821 1.00 93.44 331 GLY A CA 1
ATOM 2466 C C . GLY A 1 331 ? 7.901 11.311 32.410 1.00 93.44 331 GLY A C 1
ATOM 2467 O O . GLY A 1 331 ? 7.116 10.373 32.453 1.00 93.44 331 GLY A O 1
ATOM 2468 N N . THR A 1 332 ? 7.518 12.532 32.781 1.00 93.75 332 THR A N 1
ATOM 2469 C CA . THR A 1 332 ? 6.108 12.826 33.118 1.00 93.75 332 THR A CA 1
ATOM 2470 C C . THR A 1 332 ? 5.171 12.785 31.903 1.00 93.75 332 THR A C 1
ATOM 2472 O O . THR A 1 332 ? 3.954 12.733 32.061 1.00 93.75 332 THR A O 1
ATOM 2475 N N . ASN A 1 333 ? 5.733 12.836 30.695 1.00 96.81 333 ASN A N 1
ATOM 2476 C CA . ASN A 1 333 ? 5.064 12.663 29.410 1.00 96.81 333 ASN A CA 1
ATOM 2477 C C . ASN A 1 333 ? 5.961 11.854 28.458 1.00 96.81 333 ASN A C 1
ATOM 2479 O O . ASN A 1 333 ? 7.121 11.585 28.779 1.00 96.81 333 ASN A O 1
ATOM 2483 N N . ILE A 1 334 ? 5.450 11.501 27.279 1.00 97.94 334 ILE A N 1
ATOM 2484 C CA . ILE A 1 334 ? 6.237 10.830 26.240 1.00 97.94 334 ILE A CA 1
ATOM 2485 C C . ILE A 1 334 ? 7.065 11.870 25.482 1.00 97.94 334 ILE A C 1
ATOM 2487 O O . ILE A 1 334 ? 6.528 12.832 24.924 1.00 97.94 334 ILE A O 1
ATOM 2491 N N . LYS A 1 335 ? 8.387 11.691 25.488 1.00 97.19 335 LYS A N 1
ATOM 2492 C CA . LYS A 1 335 ? 9.344 12.605 24.858 1.00 97.19 335 LYS A CA 1
ATOM 2493 C C . LYS A 1 335 ? 9.523 12.263 23.390 1.00 97.19 335 LYS A C 1
ATOM 2495 O O . LYS A 1 335 ? 9.352 13.140 22.550 1.00 97.19 335 LYS A O 1
ATOM 2500 N N . SER A 1 336 ? 9.811 11.003 23.083 1.00 96.81 336 SER A N 1
ATOM 2501 C CA . SER A 1 336 ? 9.956 10.538 21.707 1.00 96.81 336 SER A CA 1
ATOM 2502 C C . SER A 1 336 ? 9.632 9.056 21.546 1.00 96.81 336 SER A C 1
ATOM 2504 O O . SER A 1 336 ? 9.601 8.295 22.519 1.00 96.81 336 SER A O 1
ATOM 2506 N N . LEU A 1 337 ? 9.390 8.666 20.294 1.00 96.62 337 LEU A N 1
ATOM 2507 C CA . LEU A 1 337 ? 9.276 7.276 19.866 1.00 96.62 337 LEU A CA 1
ATOM 2508 C C . LEU A 1 337 ? 10.223 6.985 18.702 1.00 96.62 337 LEU A C 1
ATOM 2510 O O . LEU A 1 337 ? 10.337 7.772 17.757 1.00 96.62 337 LEU A O 1
ATOM 2514 N N . SER A 1 338 ? 10.822 5.802 18.755 1.00 94.38 338 SER A N 1
ATOM 2515 C CA . SER A 1 338 ? 11.556 5.182 17.658 1.00 94.38 338 SER A CA 1
ATOM 2516 C C . SER A 1 338 ? 11.169 3.709 17.554 1.00 94.38 338 SER A C 1
ATOM 2518 O O . SER A 1 338 ? 10.723 3.094 18.518 1.00 94.38 338 SER A O 1
ATOM 2520 N N . PHE A 1 339 ? 11.313 3.139 16.370 1.00 90.12 339 PHE A N 1
ATOM 2521 C CA . PHE A 1 339 ? 10.842 1.811 16.020 1.00 90.12 339 PHE A CA 1
ATOM 2522 C C . PHE A 1 339 ? 11.856 1.114 15.126 1.00 90.12 339 PHE A C 1
ATOM 2524 O O . PHE A 1 339 ? 12.535 1.750 14.317 1.00 90.12 339 PHE A O 1
ATOM 2531 N N . LYS A 1 340 ? 11.887 -0.211 15.220 1.00 82.75 340 LYS A N 1
ATOM 2532 C CA . LYS A 1 340 ? 12.623 -1.080 14.308 1.00 82.75 340 LYS A CA 1
ATOM 2533 C C . LYS A 1 340 ? 11.704 -2.175 13.804 1.00 82.75 340 LYS A C 1
ATOM 2535 O O . LYS A 1 340 ? 10.990 -2.787 14.600 1.00 82.75 340 LYS A O 1
ATOM 2540 N N . ASP A 1 341 ? 11.704 -2.435 12.505 1.00 73.12 341 ASP A N 1
ATOM 2541 C CA . ASP A 1 341 ? 10.938 -3.551 11.952 1.00 73.12 341 ASP A CA 1
ATOM 2542 C C . ASP A 1 341 ? 11.710 -4.884 12.027 1.00 73.12 341 ASP A C 1
ATOM 2544 O O . ASP A 1 341 ? 12.895 -4.940 12.376 1.00 73.12 341 ASP A O 1
ATOM 2548 N N . GLY A 1 342 ? 11.032 -5.984 11.695 1.00 55.16 342 GLY A N 1
ATOM 2549 C CA . GLY A 1 342 ? 11.613 -7.328 11.630 1.00 55.16 342 GLY A CA 1
ATOM 2550 C C . GLY A 1 342 ? 12.789 -7.457 10.656 1.00 55.16 342 GLY A C 1
ATOM 2551 O O . GLY A 1 342 ? 13.599 -8.375 10.787 1.00 55.16 342 GLY A O 1
ATOM 2552 N N . ASN A 1 343 ? 12.927 -6.507 9.730 1.00 56.25 343 ASN A N 1
ATOM 2553 C CA . ASN A 1 343 ? 13.987 -6.455 8.727 1.00 56.25 343 ASN A CA 1
ATOM 2554 C C . ASN A 1 343 ? 15.183 -5.610 9.166 1.00 56.25 343 ASN A C 1
ATOM 2556 O O . ASN A 1 343 ? 16.193 -5.567 8.468 1.00 56.25 343 ASN A O 1
ATOM 2560 N N . GLY A 1 344 ? 15.083 -4.952 10.320 1.00 64.62 344 GLY A N 1
ATOM 2561 C CA . GLY A 1 344 ? 16.110 -4.070 10.847 1.00 64.62 344 GLY A CA 1
ATOM 2562 C C . GLY A 1 344 ? 16.041 -2.637 10.322 1.00 64.62 344 GLY A C 1
ATOM 2563 O O . GLY A 1 344 ? 16.945 -1.868 10.643 1.00 64.62 344 GLY A O 1
ATOM 2564 N N . GLN A 1 345 ? 15.003 -2.264 9.565 1.00 66.88 345 GLN A N 1
ATOM 2565 C CA . GLN A 1 345 ? 14.752 -0.876 9.184 1.00 66.88 345 GLN A CA 1
ATOM 2566 C C . GLN A 1 345 ? 14.328 -0.083 10.419 1.00 66.88 345 GLN A C 1
ATOM 2568 O O . GLN A 1 345 ? 13.437 -0.497 11.161 1.00 66.88 345 GLN A O 1
ATOM 2573 N N . GLU A 1 346 ? 14.956 1.071 10.614 1.00 83.88 346 GLU A N 1
ATOM 2574 C CA . GLU A 1 346 ? 14.664 1.981 11.718 1.00 83.88 346 GLU A CA 1
ATOM 2575 C C . GLU A 1 346 ? 13.762 3.128 11.242 1.00 83.88 346 GLU A C 1
ATOM 2577 O O . GLU A 1 346 ? 13.903 3.640 10.126 1.00 83.88 346 GLU A O 1
ATOM 2582 N N . TYR A 1 347 ? 12.819 3.508 12.099 1.00 81.19 347 TYR A N 1
ATOM 2583 C CA . TYR A 1 347 ? 11.859 4.593 11.911 1.00 81.19 347 TYR A CA 1
ATOM 2584 C C . TYR A 1 347 ? 11.817 5.358 13.223 1.00 81.19 347 TYR A C 1
ATOM 2586 O O . TYR A 1 347 ? 11.451 4.767 14.233 1.00 81.19 347 TYR A O 1
ATOM 2594 N N . GLY A 1 348 ? 12.181 6.632 13.290 1.00 80.44 348 GLY A N 1
ATOM 2595 C CA . GLY A 1 348 ? 12.218 7.223 14.622 1.00 80.44 348 GLY A CA 1
ATOM 2596 C C . GLY A 1 348 ? 12.723 8.635 14.751 1.00 80.44 348 GLY A C 1
ATOM 2597 O O . GLY A 1 348 ? 12.869 9.362 13.773 1.00 80.44 348 GLY A O 1
ATOM 2598 N N . ASN A 1 349 ? 12.959 8.967 16.020 1.00 81.06 349 ASN A N 1
ATOM 2599 C CA . ASN A 1 349 ? 13.097 10.301 16.593 1.00 81.06 349 ASN A CA 1
ATOM 2600 C C . ASN A 1 349 ? 11.840 11.156 16.396 1.00 81.06 349 ASN A C 1
ATOM 2602 O O . ASN A 1 349 ? 11.905 12.351 16.116 1.00 81.06 349 ASN A O 1
ATOM 2606 N N . PHE A 1 350 ? 10.671 10.532 16.561 1.00 91.75 350 PHE A N 1
ATOM 2607 C CA . PHE A 1 350 ? 9.398 11.242 16.562 1.00 91.75 350 PHE A CA 1
ATOM 2608 C C . PHE A 1 350 ? 9.207 11.937 17.913 1.00 91.75 350 PHE A C 1
ATOM 2610 O O . PHE A 1 350 ? 8.694 11.337 18.857 1.00 91.75 350 PHE A O 1
ATOM 2617 N N . GLY A 1 351 ? 9.663 13.186 18.006 1.00 90.75 351 GLY A N 1
ATOM 2618 C CA . GLY A 1 351 ? 9.737 13.958 19.249 1.00 90.75 351 GLY A CA 1
ATOM 2619 C C . GLY A 1 351 ? 11.158 14.008 19.827 1.00 90.75 351 GLY A C 1
ATOM 2620 O O . GLY A 1 351 ? 12.103 13.494 19.234 1.00 90.75 351 GLY A O 1
ATOM 2621 N N . GLY A 1 352 ? 11.319 14.595 21.016 1.00 91.50 352 GLY A N 1
ATOM 2622 C CA . GLY A 1 352 ? 12.602 14.641 21.727 1.00 91.50 352 GLY A CA 1
ATOM 2623 C C . GLY A 1 352 ? 13.544 15.759 21.272 1.00 91.50 352 GLY A C 1
ATOM 2624 O O . GLY A 1 352 ? 14.718 15.750 21.634 1.00 91.50 352 GLY A O 1
ATOM 2625 N N . ASN A 1 353 ? 13.050 16.758 20.531 1.00 91.31 353 ASN A N 1
ATOM 2626 C CA . ASN A 1 353 ? 13.876 17.870 20.037 1.00 91.31 353 ASN A CA 1
ATOM 2627 C C . ASN A 1 353 ? 14.308 18.852 21.146 1.00 91.31 353 ASN A C 1
ATOM 2629 O O . ASN A 1 353 ? 15.077 19.780 20.893 1.00 91.31 353 ASN A O 1
ATOM 2633 N N . ASN A 1 354 ? 13.812 18.694 22.380 1.00 90.75 354 ASN A N 1
ATOM 2634 C CA . ASN A 1 354 ? 14.305 19.447 23.531 1.00 90.75 354 ASN A CA 1
ATOM 2635 C C . ASN A 1 354 ? 15.524 18.750 24.155 1.00 90.75 354 ASN A C 1
ATOM 2637 O O . ASN A 1 354 ? 15.374 17.855 24.983 1.00 90.75 354 ASN A O 1
ATOM 2641 N N . ALA A 1 355 ? 16.730 19.217 23.825 1.00 89.25 355 ALA A N 1
ATOM 2642 C CA . ALA A 1 355 ? 17.978 18.660 24.357 1.00 89.25 355 ALA A CA 1
ATOM 2643 C C . ALA A 1 355 ? 18.090 18.700 25.897 1.00 89.25 355 ALA A C 1
ATOM 2645 O O . ALA A 1 355 ? 18.881 17.956 26.468 1.00 89.25 355 ALA A O 1
ATOM 2646 N N . ASN A 1 356 ? 17.304 19.547 26.574 1.00 91.81 356 ASN A N 1
ATOM 2647 C CA . ASN A 1 356 ? 17.289 19.643 28.037 1.00 91.81 356 ASN A CA 1
ATOM 2648 C C . ASN A 1 356 ? 16.279 18.689 28.703 1.00 91.81 356 ASN A C 1
ATOM 2650 O O . ASN A 1 356 ? 16.200 18.659 29.928 1.00 91.81 356 ASN A O 1
ATOM 2654 N N . ASP A 1 357 ? 15.471 17.964 27.924 1.00 91.19 357 ASP A N 1
ATOM 2655 C CA . ASP A 1 357 ? 14.369 17.139 28.429 1.00 91.19 357 ASP A CA 1
ATOM 2656 C C . ASP A 1 357 ? 14.078 15.953 27.493 1.00 91.19 357 ASP A C 1
ATOM 2658 O O . ASP A 1 357 ? 13.032 15.867 26.845 1.00 91.19 357 ASP A O 1
ATOM 2662 N N . THR A 1 358 ? 15.047 15.040 27.407 1.00 89.94 358 THR A N 1
ATOM 2663 C CA . THR A 1 358 ? 15.016 13.866 26.519 1.00 89.94 358 THR A CA 1
ATOM 2664 C C . THR A 1 358 ? 14.449 12.606 27.173 1.00 89.94 358 THR A C 1
ATOM 2666 O O . THR A 1 358 ? 14.248 11.615 26.480 1.00 89.94 358 THR A O 1
ATOM 2669 N N . GLY A 1 359 ? 14.158 12.633 28.478 1.00 93.31 359 GLY A N 1
ATOM 2670 C CA . GLY A 1 359 ? 13.588 11.500 29.216 1.00 93.31 359 GLY A CA 1
ATOM 2671 C C . GLY A 1 359 ? 14.519 10.290 29.363 1.00 93.31 359 GLY A C 1
ATOM 2672 O O . GLY A 1 359 ? 15.676 10.305 28.945 1.00 93.31 359 GLY A O 1
ATOM 2673 N N . GLU A 1 360 ? 13.996 9.232 29.981 1.00 96.00 360 GLU A N 1
ATOM 2674 C CA . GLU A 1 360 ? 14.656 7.934 30.103 1.00 96.00 360 GLU A CA 1
ATOM 2675 C C . GLU A 1 360 ? 14.224 6.987 28.983 1.00 96.00 360 GLU A C 1
ATOM 2677 O O . GLU A 1 360 ? 13.045 6.903 28.645 1.00 96.00 360 GLU A O 1
ATOM 2682 N N . GLU A 1 361 ? 15.179 6.236 28.441 1.00 97.06 361 GLU A N 1
ATOM 2683 C CA . GLU A 1 361 ? 14.918 5.240 27.406 1.00 97.06 361 GLU A CA 1
ATOM 2684 C C . GLU A 1 361 ? 14.304 3.962 28.004 1.00 97.06 361 GLU A C 1
ATOM 2686 O O . GLU A 1 361 ? 14.733 3.454 29.049 1.00 97.06 361 GLU A O 1
ATOM 2691 N N . ARG A 1 362 ? 13.310 3.417 27.306 1.00 97.31 362 ARG A N 1
ATOM 2692 C CA . ARG A 1 362 ? 12.719 2.095 27.517 1.00 97.31 362 ARG A CA 1
ATOM 2693 C C . ARG A 1 362 ? 12.636 1.374 26.186 1.00 97.31 362 ARG A C 1
ATOM 2695 O O . ARG A 1 362 ? 12.305 1.983 25.171 1.00 97.31 362 ARG A O 1
ATOM 2702 N N . ARG A 1 363 ? 12.896 0.070 26.201 1.00 96.94 363 ARG A N 1
ATOM 2703 C CA . ARG A 1 363 ? 12.850 -0.780 25.010 1.00 96.94 363 ARG A CA 1
ATOM 2704 C C . ARG A 1 363 ? 11.821 -1.875 25.182 1.00 96.94 363 ARG A C 1
ATOM 2706 O O . ARG A 1 363 ? 11.735 -2.492 26.241 1.00 96.94 363 ARG A O 1
ATOM 2713 N N . ILE A 1 364 ? 11.069 -2.105 24.120 1.00 96.12 364 ILE A N 1
ATOM 2714 C CA . ILE A 1 364 ? 10.118 -3.198 23.990 1.00 96.12 364 ILE A CA 1
ATOM 2715 C C . ILE A 1 364 ? 10.584 -4.023 22.802 1.00 96.12 364 ILE A C 1
ATOM 2717 O O . ILE A 1 364 ? 10.706 -3.489 21.700 1.00 96.12 364 ILE A O 1
ATOM 2721 N N . GLU A 1 365 ? 10.822 -5.310 23.023 1.00 92.88 365 GLU A N 1
ATOM 2722 C CA . GLU A 1 365 ? 11.097 -6.273 21.961 1.00 92.88 365 GLU A CA 1
ATOM 2723 C C . GLU A 1 365 ? 9.858 -7.134 21.724 1.00 92.88 365 GLU A C 1
ATOM 2725 O O . GLU A 1 365 ? 9.243 -7.621 22.670 1.00 92.88 365 GLU A O 1
ATOM 2730 N N . ILE A 1 366 ? 9.503 -7.314 20.455 1.00 82.25 366 ILE A N 1
ATOM 2731 C CA . ILE A 1 366 ? 8.343 -8.079 20.005 1.00 82.25 366 ILE A CA 1
ATOM 2732 C C . ILE A 1 366 ? 8.836 -9.224 19.123 1.00 82.25 366 ILE A C 1
ATOM 2734 O O . ILE A 1 366 ? 9.396 -9.019 18.035 1.00 82.25 366 ILE A O 1
ATOM 2738 N N . ASP A 1 367 ? 8.604 -10.449 19.590 1.00 80.94 367 ASP A N 1
ATOM 2739 C CA . ASP A 1 367 ? 8.891 -11.661 18.829 1.00 80.94 367 ASP A CA 1
ATOM 2740 C C . ASP A 1 367 ? 7.804 -11.902 17.774 1.00 80.94 367 ASP A C 1
ATOM 2742 O O . ASP A 1 367 ? 6.772 -12.504 18.057 1.00 80.94 367 ASP A O 1
ATOM 2746 N N . GLY A 1 368 ? 8.053 -11.488 16.530 1.00 64.50 368 GLY A N 1
ATOM 2747 C CA . GLY A 1 368 ? 7.090 -11.593 15.425 1.00 64.50 368 GLY A CA 1
ATOM 2748 C C . GLY A 1 368 ? 6.653 -13.013 15.049 1.00 64.50 368 GLY A C 1
ATOM 2749 O O . GLY A 1 368 ? 5.755 -13.167 14.222 1.00 64.50 368 GLY A O 1
ATOM 2750 N N . LEU A 1 369 ? 7.262 -14.058 15.623 1.00 65.44 369 LEU A N 1
ATOM 2751 C CA . LEU A 1 369 ? 6.798 -15.439 15.459 1.00 65.44 369 LEU A CA 1
ATOM 2752 C C . LEU A 1 369 ? 5.582 -15.763 16.338 1.00 65.44 369 LEU A C 1
ATOM 2754 O O . LEU A 1 369 ? 4.795 -16.641 15.980 1.00 65.44 369 LEU A O 1
ATOM 2758 N N . SER A 1 370 ? 5.434 -15.084 17.477 1.00 74.44 370 SER A N 1
ATOM 2759 C CA . SER A 1 370 ? 4.430 -15.399 18.503 1.00 74.44 370 SER A CA 1
ATOM 2760 C C . SER A 1 370 ? 3.606 -14.185 18.958 1.00 74.44 370 SER A C 1
ATOM 2762 O O . SER A 1 370 ? 2.441 -14.332 19.347 1.00 74.44 370 SER A O 1
ATOM 2764 N N . GLU A 1 371 ? 4.170 -12.987 18.840 1.00 82.88 371 GLU A N 1
ATOM 2765 C CA . GLU A 1 371 ? 3.627 -11.724 19.316 1.00 82.88 371 GLU A CA 1
ATOM 2766 C C . GLU A 1 371 ? 3.512 -10.692 18.184 1.00 82.88 371 GLU A C 1
ATOM 2768 O O . GLU A 1 371 ? 4.400 -10.529 17.350 1.00 82.88 371 GLU A O 1
ATOM 2773 N N . HIS A 1 372 ? 2.399 -9.968 18.153 1.00 79.94 372 HIS A N 1
ATOM 2774 C CA . HIS A 1 372 ? 2.168 -8.836 17.267 1.00 79.94 372 HIS A CA 1
ATOM 2775 C C . HIS A 1 372 ? 1.325 -7.777 17.970 1.00 79.94 372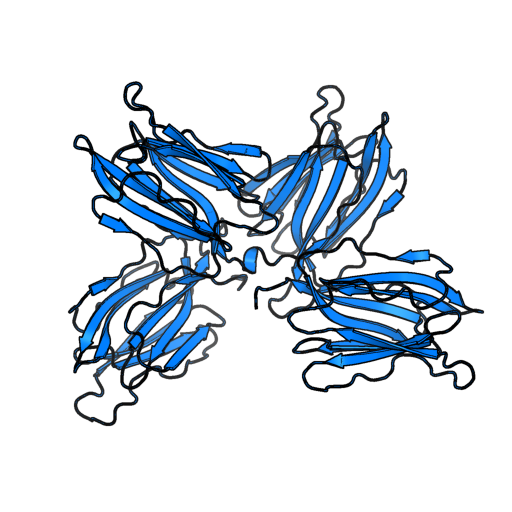 HIS A C 1
ATOM 2777 O O . HIS A 1 372 ? 0.448 -8.084 18.781 1.00 79.94 372 HIS A O 1
ATOM 2783 N N . LEU A 1 373 ? 1.575 -6.518 17.624 1.00 86.25 373 LEU A N 1
ATOM 2784 C CA . LEU A 1 373 ? 0.789 -5.384 18.095 1.00 86.25 373 LEU A CA 1
ATOM 2785 C C . LEU A 1 373 ? -0.631 -5.443 17.538 1.00 86.25 373 LEU A C 1
ATOM 2787 O O . LEU A 1 373 ? -0.834 -5.662 16.344 1.00 86.25 373 LEU A O 1
ATOM 2791 N N . THR A 1 374 ? -1.605 -5.182 18.399 1.00 87.38 374 THR A N 1
ATOM 2792 C CA . THR A 1 374 ? -3.033 -5.165 18.063 1.00 87.38 374 THR A CA 1
ATOM 2793 C C . THR A 1 374 ? -3.629 -3.767 18.208 1.00 87.38 374 THR A C 1
ATOM 2795 O O . THR A 1 374 ? -4.487 -3.394 17.406 1.00 87.38 374 THR A O 1
ATOM 2798 N N . SER A 1 375 ? -3.162 -2.976 19.185 1.00 90.62 375 SER A N 1
ATOM 2799 C CA . SER A 1 375 ? -3.683 -1.635 19.484 1.00 90.62 375 SER A CA 1
ATOM 2800 C C . SER A 1 375 ? -2.735 -0.808 20.373 1.00 90.62 375 SER A C 1
ATOM 2802 O O . SER A 1 375 ? -1.668 -1.270 20.782 1.00 90.62 375 SER A O 1
ATOM 2804 N N . ILE A 1 376 ? -3.151 0.417 20.704 1.00 94.88 376 ILE A N 1
ATOM 2805 C CA . ILE A 1 376 ? -2.542 1.282 21.722 1.00 94.88 376 ILE A CA 1
ATOM 2806 C C . ILE A 1 376 ? -3.603 1.885 22.649 1.00 94.88 376 ILE A C 1
ATOM 2808 O O . ILE A 1 376 ? -4.770 2.033 22.285 1.00 94.88 376 ILE A O 1
ATOM 2812 N N . THR A 1 377 ? -3.178 2.276 23.848 1.00 95.69 377 THR A N 1
ATOM 2813 C CA . THR A 1 377 ? -3.987 3.037 24.812 1.00 95.69 377 THR A CA 1
ATOM 2814 C C . THR A 1 377 ? -3.102 4.038 25.543 1.00 95.69 377 THR A C 1
ATOM 2816 O O . THR A 1 377 ? -1.895 3.833 25.644 1.00 95.69 377 THR A O 1
ATOM 2819 N N . GLY A 1 378 ? -3.667 5.114 26.080 1.00 96.50 378 GLY A N 1
ATOM 2820 C CA . GLY A 1 378 ? -2.862 6.099 26.799 1.00 96.50 378 GLY A CA 1
ATOM 2821 C C . GLY A 1 378 ? -3.643 7.301 27.297 1.00 96.50 378 GLY A C 1
ATOM 2822 O O . GLY A 1 378 ? -4.873 7.279 27.370 1.00 96.50 378 GLY A O 1
ATOM 2823 N N . THR A 1 379 ? -2.912 8.363 27.624 1.00 95.31 379 THR A N 1
ATOM 2824 C CA . THR A 1 379 ? -3.468 9.671 27.983 1.00 95.31 379 THR A CA 1
ATOM 2825 C C . THR A 1 379 ? -2.733 10.793 27.263 1.00 95.31 379 THR A C 1
ATOM 2827 O O . THR A 1 379 ? -1.550 10.669 26.951 1.00 95.31 379 THR A O 1
ATOM 2830 N N . TYR A 1 380 ? -3.417 11.911 27.036 1.00 95.75 380 TYR A N 1
ATOM 2831 C CA . TYR A 1 380 ? -2.815 13.157 26.568 1.00 95.75 380 TYR A CA 1
ATOM 2832 C C . TYR A 1 380 ? -3.319 14.344 27.391 1.00 95.75 380 TYR A C 1
ATOM 2834 O O . TYR A 1 380 ? -4.444 14.351 27.898 1.00 95.75 380 TYR A O 1
ATOM 2842 N N . GLY A 1 381 ? -2.489 15.369 27.542 1.00 93.25 381 GLY A N 1
ATOM 2843 C CA . GLY A 1 381 ? -2.781 16.488 28.431 1.00 93.25 381 GLY A CA 1
ATOM 2844 C C . GLY A 1 381 ? -1.745 17.598 28.347 1.00 93.25 381 GLY A C 1
ATOM 2845 O O . GLY A 1 381 ? -0.836 17.552 27.522 1.00 93.25 381 GLY A O 1
ATOM 2846 N N . ASN A 1 382 ? -1.909 18.620 29.188 1.00 95.38 382 ASN A N 1
ATOM 2847 C CA . ASN A 1 382 ? -0.978 19.741 29.227 1.00 95.38 382 ASN A CA 1
ATOM 2848 C C . ASN A 1 382 ? 0.343 19.336 29.898 1.00 95.38 382 ASN A C 1
ATOM 2850 O O . ASN A 1 382 ? 0.343 18.866 31.034 1.00 95.38 382 ASN A O 1
ATOM 2854 N N . TYR A 1 383 ? 1.453 19.591 29.217 1.00 94.44 383 TYR A N 1
ATOM 2855 C CA . TYR A 1 383 ? 2.798 19.555 29.765 1.00 94.44 383 TYR A CA 1
ATOM 2856 C C . TYR A 1 383 ? 3.566 20.786 29.280 1.00 94.44 383 TYR A C 1
ATOM 2858 O O . TYR A 1 383 ? 3.688 21.018 28.078 1.00 94.44 383 TYR A O 1
ATOM 2866 N N . ALA A 1 384 ? 4.051 21.603 30.219 1.00 90.12 384 ALA A N 1
ATOM 2867 C CA . ALA A 1 384 ? 4.776 22.844 29.930 1.00 90.12 384 ALA A CA 1
ATOM 2868 C C . ALA A 1 384 ? 4.048 23.784 28.937 1.00 90.12 384 ALA A C 1
ATOM 2870 O O . ALA A 1 384 ? 4.677 24.435 28.106 1.00 90.12 384 ALA A O 1
ATOM 2871 N N . GLY A 1 385 ? 2.712 23.852 29.004 1.00 91.19 385 GLY A N 1
ATOM 2872 C CA . GLY A 1 385 ? 1.904 24.695 28.116 1.00 91.19 385 GLY A CA 1
ATOM 2873 C C . GLY A 1 385 ? 1.537 24.058 26.770 1.00 91.19 385 GLY A C 1
ATOM 2874 O O . GLY A 1 385 ? 0.705 24.619 26.062 1.00 91.19 385 GLY A O 1
ATOM 2875 N N . MET A 1 386 ? 2.076 22.882 26.436 1.00 91.50 386 MET A N 1
ATOM 2876 C CA . MET A 1 386 ? 1.759 22.130 25.215 1.00 91.50 386 MET A CA 1
ATOM 2877 C C . MET A 1 386 ? 0.822 20.961 25.522 1.00 91.50 386 MET A C 1
ATOM 2879 O O . MET A 1 386 ? 0.901 20.369 26.593 1.00 91.50 386 MET A O 1
ATOM 2883 N N . VAL A 1 387 ? -0.069 20.610 24.594 1.00 91.25 387 VAL A N 1
ATOM 2884 C CA . VAL A 1 387 ? -0.890 19.394 24.708 1.00 91.25 387 VAL A CA 1
ATOM 2885 C C . VAL A 1 387 ? -0.139 18.251 24.035 1.00 91.25 387 VAL A C 1
ATOM 2887 O O . VAL A 1 387 ? 0.099 18.315 22.836 1.00 91.25 387 VAL A O 1
ATOM 2890 N N . VAL A 1 388 ? 0.248 17.234 24.799 1.00 96.50 388 VAL A N 1
ATOM 2891 C CA . VAL A 1 388 ? 1.120 16.137 24.342 1.00 96.50 388 VAL A CA 1
ATOM 2892 C C . VAL A 1 388 ? 0.641 14.797 24.893 1.00 96.50 388 VAL A C 1
ATOM 2894 O O . VAL A 1 388 ? -0.174 14.760 25.820 1.00 96.50 388 VAL A O 1
ATOM 2897 N N . ILE A 1 389 ? 1.162 13.691 24.363 1.00 97.56 389 ILE A N 1
ATOM 2898 C CA . ILE A 1 389 ? 0.947 12.357 24.930 1.00 97.56 389 ILE A CA 1
ATOM 2899 C C . ILE A 1 389 ? 1.650 12.274 26.288 1.00 97.56 389 ILE A C 1
ATOM 2901 O O . ILE A 1 389 ? 2.866 12.432 26.389 1.00 97.56 389 ILE A O 1
ATOM 2905 N N . THR A 1 390 ? 0.883 12.032 27.347 1.00 97.56 390 THR A N 1
ATOM 2906 C CA . THR A 1 390 ? 1.368 11.975 28.733 1.00 97.56 390 THR A CA 1
ATOM 2907 C C . THR A 1 390 ? 1.595 10.547 29.210 1.00 97.56 390 THR A C 1
ATOM 2909 O O . THR A 1 390 ? 2.512 10.318 29.992 1.00 97.56 390 THR A O 1
ATOM 2912 N N . SER A 1 391 ? 0.825 9.583 28.696 1.00 98.06 391 SER A N 1
ATOM 2913 C CA . SER A 1 391 ? 1.117 8.161 28.869 1.00 98.06 391 SER A CA 1
ATOM 2914 C C . SER A 1 391 ? 0.763 7.340 27.638 1.00 98.06 391 SER A C 1
ATOM 2916 O O . SER A 1 391 ? -0.127 7.719 26.874 1.00 98.06 391 SER A O 1
ATOM 2918 N N . LEU A 1 392 ? 1.449 6.213 27.452 1.00 97.62 392 LEU A N 1
ATOM 2919 C CA . LEU A 1 392 ? 1.226 5.303 26.333 1.00 97.62 392 LEU A CA 1
ATOM 2920 C C . LEU A 1 392 ? 1.463 3.853 26.757 1.00 97.62 392 LEU A C 1
ATOM 2922 O O . LEU A 1 392 ? 2.383 3.555 27.508 1.00 97.62 392 LEU A O 1
ATOM 2926 N N . SER A 1 393 ? 0.629 2.940 26.279 1.00 97.94 393 SER A N 1
ATOM 2927 C CA . SER A 1 393 ? 0.827 1.495 26.373 1.00 97.94 393 SER A CA 1
ATOM 2928 C C . SER A 1 393 ? 0.581 0.860 25.012 1.00 97.94 393 SER A C 1
ATOM 2930 O O . SER A 1 393 ? -0.308 1.285 24.267 1.00 97.94 393 SER A O 1
ATOM 2932 N N . PHE A 1 394 ? 1.347 -0.181 24.714 1.00 96.25 394 PHE A N 1
ATOM 2933 C CA . PHE A 1 394 ? 1.251 -0.951 23.482 1.00 96.25 394 PHE A CA 1
ATOM 2934 C C . PHE A 1 394 ? 0.607 -2.297 23.786 1.00 96.25 394 PHE A C 1
ATOM 2936 O O . PHE A 1 394 ? 1.078 -3.032 24.652 1.00 96.25 394 PHE A O 1
ATOM 2943 N N . ILE A 1 395 ? -0.486 -2.607 23.098 1.00 94.38 395 ILE A N 1
ATOM 2944 C CA . ILE A 1 395 ? -1.257 -3.829 23.322 1.00 94.38 395 ILE A CA 1
ATOM 2945 C C . ILE A 1 395 ? -0.881 -4.821 22.225 1.00 94.38 395 ILE A C 1
ATOM 2947 O O . ILE A 1 395 ? -0.895 -4.472 21.041 1.00 94.38 395 ILE A O 1
ATOM 2951 N N . THR A 1 396 ? -0.545 -6.047 22.613 1.00 90.62 396 THR A N 1
ATOM 2952 C CA . THR A 1 396 ? -0.268 -7.162 21.704 1.00 90.62 396 THR A CA 1
ATOM 2953 C C . THR A 1 396 ? -1.323 -8.251 21.856 1.00 90.62 396 THR A C 1
ATOM 2955 O O . THR A 1 396 ? -2.227 -8.169 22.688 1.00 90.62 396 THR A O 1
ATOM 2958 N N . ASN A 1 397 ? -1.227 -9.304 21.048 1.00 84.06 397 ASN A N 1
ATOM 2959 C CA . ASN A 1 397 ? -2.039 -10.506 21.233 1.00 84.06 397 ASN A CA 1
ATOM 2960 C C . ASN A 1 397 ? -1.673 -11.313 22.493 1.00 84.06 397 ASN A C 1
ATOM 2962 O O . ASN A 1 397 ? -2.390 -12.263 22.803 1.00 84.06 397 ASN A O 1
ATOM 2966 N N . LEU A 1 398 ? -0.566 -10.993 23.175 1.00 89.75 398 LEU A N 1
ATOM 2967 C CA . LEU A 1 398 ? -0.091 -11.728 24.352 1.00 89.75 398 LEU A CA 1
ATOM 2968 C C . LEU A 1 398 ? -0.169 -10.910 25.641 1.00 89.75 398 LEU A C 1
ATOM 2970 O O . LEU A 1 398 ? -0.507 -11.458 26.689 1.00 89.75 398 LEU A O 1
ATOM 2974 N N . THR A 1 399 ? 0.163 -9.620 25.593 1.00 93.12 399 THR A N 1
ATOM 2975 C CA . THR A 1 399 ? 0.276 -8.782 26.790 1.00 93.12 399 THR A CA 1
ATOM 2976 C C . THR A 1 399 ? 0.087 -7.295 26.472 1.00 93.12 399 THR A C 1
ATOM 2978 O O . THR A 1 399 ? -0.164 -6.895 25.337 1.00 93.12 399 THR A O 1
ATOM 2981 N N . THR A 1 400 ? 0.177 -6.455 27.500 1.00 96.00 400 THR A N 1
ATOM 2982 C CA . THR A 1 400 ? 0.283 -4.999 27.370 1.00 96.00 400 THR A CA 1
ATOM 2983 C C . THR A 1 400 ? 1.645 -4.544 27.882 1.00 96.00 400 THR A C 1
ATOM 2985 O O . THR A 1 400 ? 2.019 -4.858 29.010 1.00 96.00 400 THR A O 1
ATOM 2988 N N . HIS A 1 401 ? 2.369 -3.783 27.063 1.00 97.06 401 HIS A N 1
ATOM 2989 C CA . HIS A 1 401 ? 3.645 -3.160 27.414 1.00 97.06 401 HIS A CA 1
ATOM 2990 C C . HIS A 1 401 ? 3.410 -1.706 27.833 1.00 97.06 401 HIS A C 1
ATOM 2992 O O . HIS A 1 401 ? 2.831 -0.930 27.070 1.00 97.06 401 HIS A O 1
ATOM 2998 N N . GLY A 1 402 ? 3.861 -1.335 29.033 1.00 94.00 402 GLY A N 1
ATOM 2999 C CA . GLY A 1 402 ? 3.632 -0.023 29.649 1.00 94.00 402 GLY A CA 1
ATOM 3000 C C . GLY A 1 402 ? 2.801 -0.111 30.945 1.00 94.00 402 GLY A C 1
ATOM 3001 O O . GLY A 1 402 ? 2.701 -1.192 31.529 1.00 94.00 402 GLY A O 1
ATOM 3002 N N . PRO A 1 403 ? 2.196 0.998 31.411 1.00 95.62 403 PRO A N 1
ATOM 3003 C CA . PRO A 1 403 ? 2.234 2.317 30.791 1.00 95.62 403 PRO A CA 1
ATOM 3004 C C . PRO A 1 403 ? 3.610 2.965 30.904 1.00 95.62 403 PRO A C 1
ATOM 3006 O O . PRO A 1 403 ? 4.268 2.875 31.936 1.00 95.62 403 PRO A O 1
ATOM 3009 N N . PHE A 1 404 ? 4.001 3.638 29.831 1.00 97.56 404 PHE A N 1
ATOM 3010 C CA . PHE A 1 404 ? 5.097 4.593 29.816 1.00 97.56 404 PHE A CA 1
ATOM 3011 C C . PHE A 1 404 ? 4.536 5.993 30.063 1.00 97.56 404 PHE A C 1
ATOM 3013 O O . PHE A 1 404 ? 3.419 6.287 29.631 1.00 97.56 404 PHE A O 1
ATOM 3020 N N . GLY A 1 405 ? 5.293 6.860 30.721 1.00 96.31 405 GLY A N 1
ATOM 3021 C CA . GLY A 1 405 ? 4.881 8.189 31.147 1.00 96.31 405 GLY A CA 1
ATOM 3022 C C . GLY A 1 405 ? 3.960 8.181 32.371 1.00 96.31 405 GLY A C 1
ATOM 3023 O O . GLY A 1 405 ? 3.787 7.171 33.054 1.00 96.31 405 GLY A O 1
ATOM 3024 N N . THR A 1 406 ? 3.316 9.320 32.638 1.00 96.06 406 THR A N 1
ATOM 3025 C CA . THR A 1 406 ? 2.380 9.475 33.759 1.00 96.06 406 THR A CA 1
ATOM 3026 C C . THR A 1 406 ? 0.968 9.718 33.241 1.00 96.06 406 THR A C 1
ATOM 3028 O O . THR A 1 406 ? 0.695 10.727 32.588 1.00 96.06 406 THR A O 1
ATOM 3031 N N . ALA A 1 407 ? 0.041 8.818 33.583 1.00 94.31 407 ALA A N 1
ATOM 3032 C CA . ALA A 1 407 ? -1.355 8.880 33.155 1.00 94.31 407 ALA A CA 1
ATOM 3033 C C . ALA A 1 407 ? -2.074 10.130 33.700 1.00 94.31 407 ALA A C 1
ATOM 3035 O O . ALA A 1 407 ? -2.605 10.137 34.810 1.00 94.31 407 ALA A O 1
ATOM 3036 N N . THR A 1 408 ? -2.071 11.209 32.916 1.00 92.25 408 THR A N 1
ATOM 3037 C CA . THR A 1 408 ? -2.621 12.524 33.276 1.00 92.25 408 THR A CA 1
ATOM 3038 C C . THR A 1 408 ? -3.351 13.149 32.091 1.00 92.25 408 THR A C 1
ATOM 3040 O O . THR A 1 408 ? -2.900 13.059 30.951 1.00 92.25 408 THR A O 1
ATOM 3043 N N . GLY A 1 409 ? -4.480 13.810 32.344 1.00 93.88 409 GLY A N 1
ATOM 3044 C CA . GLY A 1 409 ? -5.308 14.403 31.292 1.00 93.88 409 GLY A CA 1
ATOM 3045 C C . GLY A 1 409 ? -6.386 13.451 30.772 1.00 93.88 409 GLY A C 1
ATOM 3046 O O . GLY A 1 409 ? -7.033 12.757 31.552 1.00 93.88 409 GLY A O 1
ATOM 3047 N N . THR A 1 410 ? -6.618 13.467 29.460 1.00 89.75 410 THR A N 1
ATOM 3048 C CA . THR A 1 410 ? -7.703 12.725 28.801 1.00 89.75 410 THR A CA 1
ATOM 3049 C C . THR A 1 410 ? -7.197 11.369 28.331 1.00 89.75 410 THR A C 1
ATOM 3051 O O . THR A 1 410 ? -6.171 11.307 27.655 1.00 89.75 410 THR A O 1
ATOM 3054 N N . SER A 1 411 ? -7.900 10.289 28.673 1.00 92.69 411 SER A N 1
ATOM 3055 C CA . SER A 1 411 ? -7.564 8.942 28.208 1.00 92.69 411 SER A CA 1
ATOM 3056 C C . SER A 1 411 ? -8.093 8.659 26.804 1.00 92.69 411 SER A C 1
ATOM 3058 O O . SER A 1 411 ? -9.111 9.203 26.377 1.00 92.69 411 SER A O 1
ATOM 3060 N N . PHE A 1 412 ? -7.406 7.771 26.091 1.00 87.69 412 PHE A N 1
ATOM 3061 C CA . PHE A 1 412 ? -7.855 7.215 24.822 1.00 87.69 412 PHE A CA 1
ATOM 3062 C C . PHE A 1 412 ? -7.588 5.711 24.779 1.00 87.69 412 PHE A C 1
ATOM 3064 O O . PHE A 1 412 ? -6.566 5.235 25.271 1.00 87.69 412 PHE A O 1
ATOM 3071 N N . SER A 1 413 ? -8.511 4.975 24.168 1.00 86.31 413 SER A N 1
ATOM 3072 C CA . SER A 1 413 ? -8.384 3.552 23.864 1.00 86.31 413 SER A CA 1
ATOM 3073 C C . SER A 1 413 ? -9.305 3.197 22.698 1.00 86.31 413 SER A C 1
ATOM 3075 O O . SER A 1 413 ? -10.258 3.923 22.397 1.00 86.31 413 SER A O 1
ATOM 3077 N N . ILE A 1 414 ? -9.019 2.081 22.027 1.00 79.81 414 ILE A N 1
ATOM 3078 C CA . ILE A 1 414 ? -9.814 1.590 20.899 1.00 79.81 414 ILE A CA 1
ATOM 3079 C C . ILE A 1 414 ? -10.159 0.122 21.175 1.00 79.81 414 ILE A C 1
ATOM 3081 O O . ILE A 1 414 ? -9.237 -0.693 21.271 1.00 79.81 414 ILE A O 1
ATOM 3085 N N . PRO A 1 415 ? -11.448 -0.245 21.287 1.00 82.06 415 PRO A N 1
ATOM 3086 C CA . PRO A 1 415 ? -11.861 -1.643 21.328 1.00 82.06 415 PRO A CA 1
ATOM 3087 C C . PRO A 1 415 ? -11.757 -2.214 19.910 1.00 82.06 415 PRO A C 1
ATOM 3089 O O . PRO A 1 415 ? -12.713 -2.142 19.145 1.00 82.06 415 PRO A O 1
ATOM 3092 N N . ILE A 1 416 ? -10.569 -2.685 19.533 1.00 80.50 416 ILE A N 1
ATOM 3093 C CA . ILE A 1 416 ? -10.261 -3.203 18.197 1.00 80.50 416 ILE A CA 1
ATOM 3094 C C . ILE A 1 416 ? -9.824 -4.667 18.288 1.00 80.50 416 ILE A C 1
ATOM 3096 O O . ILE A 1 416 ? -8.969 -5.017 19.099 1.00 80.50 416 ILE A O 1
ATOM 3100 N N . GLU A 1 417 ? -10.414 -5.516 17.451 1.00 82.62 417 GLU A N 1
ATOM 3101 C CA . GLU A 1 417 ? -10.102 -6.943 17.358 1.00 82.62 417 GLU A CA 1
ATOM 3102 C C . GLU A 1 417 ? -9.875 -7.365 15.902 1.00 82.62 417 GLU A C 1
ATOM 3104 O O . GLU A 1 417 ? -10.395 -6.760 14.959 1.00 82.62 417 GLU A O 1
ATOM 3109 N N . GLY A 1 418 ? -9.092 -8.432 15.710 1.00 74.94 418 GLY A N 1
ATOM 3110 C CA . GLY A 1 418 ? -8.754 -8.948 14.379 1.00 74.94 418 GLY A CA 1
ATOM 3111 C C . GLY A 1 418 ? -7.776 -8.066 13.594 1.00 74.94 418 GLY A C 1
ATOM 3112 O O . GLY A 1 418 ? -7.598 -8.282 12.396 1.00 74.94 418 GLY A O 1
ATOM 3113 N N . SER A 1 419 ? -7.147 -7.087 14.252 1.00 80.75 419 SER A N 1
ATOM 3114 C CA . SER A 1 419 ? -6.152 -6.182 13.680 1.00 80.75 419 SER A CA 1
ATOM 3115 C C . SER A 1 419 ? -4.717 -6.604 13.989 1.00 80.75 419 SER A C 1
ATOM 3117 O O . SER A 1 419 ? -4.415 -7.141 15.054 1.00 80.75 419 SER A O 1
ATOM 3119 N N . VAL A 1 420 ? -3.819 -6.260 13.072 1.00 81.06 420 VAL A N 1
ATOM 3120 C CA . VAL A 1 420 ? -2.375 -6.186 13.297 1.00 81.06 420 VAL A CA 1
ATOM 3121 C C . VAL A 1 420 ? -1.942 -4.747 13.042 1.00 81.06 420 VAL A C 1
ATOM 3123 O O . VAL A 1 420 ? -2.270 -4.185 11.994 1.00 81.06 420 VAL A O 1
ATOM 3126 N N . VAL A 1 421 ? -1.227 -4.137 13.987 1.00 83.62 421 VAL A N 1
ATOM 3127 C CA . VAL A 1 421 ? -0.605 -2.822 13.788 1.00 83.62 421 VAL A CA 1
ATOM 3128 C C . VAL A 1 421 ? 0.620 -2.998 12.903 1.00 83.62 421 VAL A C 1
ATOM 3130 O O . VAL A 1 421 ? 1.557 -3.718 13.242 1.00 83.62 421 VAL A O 1
ATOM 3133 N N . ILE A 1 422 ? 0.612 -2.300 11.775 1.00 79.25 422 ILE A N 1
ATOM 3134 C CA . ILE A 1 422 ? 1.668 -2.328 10.761 1.00 79.25 422 ILE A CA 1
ATOM 3135 C C . ILE A 1 422 ? 2.356 -0.971 10.617 1.00 79.25 422 ILE A C 1
ATOM 3137 O O . ILE A 1 422 ? 3.030 -0.714 9.627 1.00 79.25 422 ILE A O 1
ATOM 3141 N N . GLY A 1 423 ? 2.158 -0.057 11.559 1.00 80.06 423 GLY A N 1
ATOM 3142 C CA . GLY A 1 423 ? 2.767 1.262 11.506 1.00 80.06 423 GLY A CA 1
ATOM 3143 C C . GLY A 1 423 ? 2.094 2.256 12.432 1.00 80.06 423 GLY A C 1
ATOM 3144 O O . GLY A 1 423 ? 1.052 1.974 13.024 1.00 80.06 423 GLY A O 1
ATOM 3145 N N . PHE A 1 424 ? 2.683 3.440 12.514 1.00 84.06 424 PHE A N 1
ATOM 3146 C CA . PHE A 1 424 ? 2.180 4.543 13.321 1.00 84.06 424 PHE A CA 1
ATOM 3147 C C . PHE A 1 424 ? 2.145 5.829 12.503 1.00 84.06 424 PHE A C 1
ATOM 3149 O O . PHE A 1 424 ? 2.896 6.005 11.541 1.00 84.06 424 PHE A O 1
ATOM 3156 N N . HIS A 1 425 ? 1.274 6.741 12.907 1.00 80.06 425 HIS A N 1
ATOM 3157 C CA . HIS A 1 425 ? 1.283 8.125 12.455 1.00 80.06 425 HIS A CA 1
ATOM 3158 C C . HIS A 1 425 ? 1.056 9.050 13.640 1.00 80.06 425 HIS A C 1
ATOM 3160 O O . HIS A 1 425 ? 0.564 8.622 14.678 1.00 80.06 425 HIS A O 1
ATOM 3166 N N . GLY A 1 426 ? 1.391 10.322 13.508 1.00 85.25 426 GLY A N 1
ATOM 3167 C CA . GLY A 1 426 ? 1.251 11.248 14.617 1.00 85.25 426 GLY A CA 1
ATOM 3168 C C . GLY A 1 426 ? 1.925 12.572 14.344 1.00 85.25 426 GLY A C 1
ATOM 3169 O O . GLY A 1 426 ? 2.125 12.952 13.190 1.00 85.25 426 GLY A O 1
ATOM 3170 N N . ARG A 1 427 ? 2.257 13.272 15.425 1.00 84.69 427 ARG A N 1
ATOM 3171 C CA . ARG A 1 427 ? 2.966 14.548 15.406 1.00 84.69 427 ARG A CA 1
ATOM 3172 C C . ARG A 1 427 ? 4.030 14.563 16.495 1.00 84.69 427 ARG A C 1
ATOM 3174 O O . ARG A 1 427 ? 3.754 14.118 17.609 1.00 84.69 427 ARG A O 1
ATOM 3181 N N . GLY A 1 428 ? 5.222 15.053 16.174 1.00 84.88 428 GLY A N 1
ATOM 3182 C CA . GLY A 1 428 ? 6.329 15.147 17.122 1.00 84.88 428 GLY A CA 1
ATOM 3183 C C . GLY A 1 428 ? 7.154 16.413 16.922 1.00 84.88 428 GLY A C 1
ATOM 3184 O O . GLY A 1 428 ? 7.391 16.844 15.799 1.00 84.88 428 GLY A O 1
ATOM 3185 N N . GLY A 1 429 ? 7.592 17.011 18.023 1.00 89.06 429 GLY A N 1
ATOM 3186 C CA . GLY A 1 429 ? 8.464 18.182 18.046 1.00 89.06 429 GLY A CA 1
ATOM 3187 C C . GLY A 1 429 ? 9.397 18.119 19.249 1.00 89.06 429 GLY A C 1
ATOM 3188 O O . GLY A 1 429 ? 10.245 17.234 19.348 1.00 89.06 429 GLY A O 1
ATOM 3189 N N . HIS A 1 430 ? 9.236 19.035 20.208 1.00 93.00 430 HIS A N 1
ATOM 3190 C CA . HIS A 1 430 ? 9.931 18.908 21.496 1.00 93.00 430 HIS A CA 1
ATOM 3191 C C . HIS A 1 430 ? 9.567 17.602 22.216 1.00 93.00 430 HIS A C 1
ATOM 3193 O O . HIS A 1 430 ? 10.434 16.988 22.833 1.00 93.00 430 HIS A O 1
ATOM 3199 N N . TYR A 1 431 ? 8.310 17.172 22.086 1.00 96.75 431 TYR A N 1
ATOM 3200 C CA . TYR A 1 431 ? 7.741 15.966 22.684 1.00 96.75 431 TYR A CA 1
ATOM 3201 C C . TYR A 1 431 ? 6.927 15.189 21.641 1.00 96.75 431 TYR A C 1
ATOM 3203 O O . TYR A 1 431 ? 6.866 15.595 20.480 1.00 96.75 431 TYR A O 1
ATOM 3211 N N . LEU A 1 432 ? 6.278 14.096 22.046 1.00 96.19 432 LEU A N 1
ATOM 3212 C CA . LEU A 1 432 ? 5.271 13.436 21.219 1.00 96.19 432 LEU A CA 1
ATOM 3213 C C . LEU A 1 432 ? 3.919 14.149 21.379 1.00 96.19 432 LEU A C 1
ATOM 3215 O O . LEU A 1 432 ? 3.214 13.946 22.369 1.00 96.19 432 LEU A O 1
ATOM 3219 N N . ASP A 1 433 ? 3.558 14.995 20.418 1.00 87.88 433 ASP A N 1
ATOM 3220 C CA . ASP A 1 433 ? 2.324 15.785 20.441 1.00 87.88 433 ASP A CA 1
ATOM 3221 C C . ASP A 1 433 ? 1.077 14.914 20.236 1.00 87.88 433 ASP A C 1
ATOM 3223 O O . ASP A 1 433 ? 0.109 15.036 20.990 1.00 87.88 433 ASP A O 1
ATOM 3227 N N . ALA A 1 434 ? 1.101 14.018 19.243 1.00 83.75 434 ALA A N 1
ATOM 3228 C CA . ALA A 1 434 ? -0.026 13.152 18.900 1.00 83.75 434 ALA A CA 1
ATOM 3229 C C . ALA A 1 434 ? 0.412 11.798 18.328 1.00 83.75 434 ALA A C 1
ATOM 3231 O O . ALA A 1 434 ? 1.492 11.683 17.748 1.00 83.75 434 ALA A O 1
ATOM 3232 N N . ILE A 1 435 ? -0.448 10.783 18.447 1.00 92.00 435 ILE A N 1
ATOM 3233 C CA . ILE A 1 435 ? -0.193 9.419 17.963 1.00 92.00 435 ILE A CA 1
ATOM 3234 C C . ILE A 1 435 ? -1.473 8.742 17.449 1.00 92.00 435 ILE A C 1
ATOM 3236 O O . ILE A 1 435 ? -2.576 8.985 17.938 1.00 92.00 435 ILE A O 1
ATOM 3240 N N . GLY A 1 436 ? -1.311 7.872 16.463 1.00 86.88 436 GLY A N 1
ATOM 3241 C CA . GLY A 1 436 ? -2.297 6.975 15.875 1.00 86.88 436 GLY A CA 1
ATOM 3242 C C . GLY A 1 436 ? -1.599 5.761 15.254 1.00 86.88 436 GLY A C 1
ATOM 3243 O O . GLY A 1 436 ? -0.369 5.704 15.178 1.00 86.88 436 GLY A O 1
ATOM 3244 N N . ILE A 1 437 ? -2.383 4.775 14.829 1.00 84.25 437 ILE A N 1
ATOM 3245 C CA . ILE A 1 437 ? -1.905 3.481 14.326 1.00 84.25 437 ILE A CA 1
ATOM 3246 C C . ILE A 1 437 ? -2.409 3.211 12.913 1.00 84.25 437 ILE A C 1
ATOM 3248 O O . ILE A 1 437 ? -3.539 3.548 12.567 1.00 84.25 437 ILE A O 1
ATOM 3252 N N . HIS A 1 438 ? -1.585 2.541 12.113 1.00 80.44 438 HIS A N 1
ATOM 3253 C CA . HIS A 1 438 ? -2.006 1.898 10.871 1.00 80.44 438 HIS A CA 1
ATOM 3254 C C . HIS A 1 438 ? -2.229 0.417 11.138 1.00 80.44 438 HIS A C 1
ATOM 3256 O O . HIS A 1 438 ? -1.332 -0.256 11.644 1.00 80.44 438 HIS A O 1
ATOM 3262 N N . VAL A 1 439 ? -3.401 -0.102 10.785 1.00 80.00 439 VAL A N 1
ATOM 3263 C CA . VAL A 1 439 ? -3.777 -1.497 11.027 1.00 80.00 439 VAL A CA 1
ATOM 3264 C C . VAL A 1 439 ? -4.242 -2.202 9.761 1.00 80.00 439 VAL A C 1
ATOM 3266 O O . VAL A 1 439 ? -4.812 -1.591 8.854 1.00 80.00 439 VAL A O 1
ATOM 3269 N N . LYS A 1 440 ? -4.040 -3.518 9.728 1.00 73.25 440 LYS A N 1
ATOM 3270 C CA . LYS A 1 440 ? -4.621 -4.426 8.736 1.00 73.25 440 LYS A CA 1
ATOM 3271 C C . LYS A 1 440 ? -5.390 -5.557 9.402 1.00 73.25 440 LYS A C 1
ATOM 3273 O O . LYS A 1 440 ? -5.076 -5.897 10.544 1.00 73.25 440 LYS A O 1
ATOM 3278 N N . PRO A 1 441 ? -6.385 -6.143 8.715 1.00 69.69 441 PRO A N 1
ATOM 3279 C CA . PRO A 1 441 ? -6.947 -7.414 9.136 1.00 69.69 441 PRO A CA 1
ATOM 3280 C C . PRO A 1 441 ? -5.845 -8.470 9.227 1.00 69.69 441 PRO A C 1
ATOM 3282 O O . PRO A 1 441 ? -4.972 -8.527 8.365 1.00 69.69 441 PRO A O 1
ATOM 3285 N N . ARG A 1 442 ? -5.893 -9.310 10.260 1.00 64.94 442 ARG A N 1
ATOM 3286 C CA . ARG A 1 442 ? -4.935 -10.410 10.443 1.00 64.94 442 ARG A CA 1
ATOM 3287 C C . ARG A 1 442 ? -4.977 -11.432 9.302 1.00 64.94 442 ARG A C 1
ATOM 3289 O O . ARG A 1 442 ? -3.943 -11.981 8.936 1.00 64.94 442 ARG A O 1
ATOM 3296 N N . ASP A 1 443 ? -6.166 -11.663 8.752 1.00 55.97 443 ASP A N 1
ATOM 3297 C CA . ASP A 1 443 ? -6.401 -12.564 7.628 1.00 55.97 443 ASP A CA 1
ATOM 3298 C C . ASP A 1 443 ? -6.766 -11.758 6.376 1.00 55.97 443 ASP A C 1
ATOM 3300 O O . ASP A 1 443 ? -7.487 -10.767 6.459 1.00 55.97 443 ASP A O 1
ATOM 3304 N N . ILE A 1 444 ? -6.325 -12.205 5.197 1.00 44.16 444 ILE A N 1
ATOM 3305 C CA . ILE A 1 444 ? -6.473 -11.478 3.916 1.00 44.16 444 ILE A CA 1
ATOM 3306 C C . ILE A 1 444 ? -7.939 -11.218 3.543 1.00 44.16 444 ILE A C 1
ATOM 3308 O O . ILE A 1 444 ? -8.266 -10.182 2.967 1.00 44.16 444 ILE A O 1
ATOM 3312 N N . GLU A 1 445 ? -8.834 -12.142 3.892 1.00 50.84 445 GLU A N 1
ATOM 3313 C CA . GLU A 1 445 ? -10.283 -11.969 3.722 1.00 50.84 445 GLU A CA 1
ATOM 3314 C C . GLU A 1 445 ? -10.979 -11.431 4.982 1.00 50.84 445 GLU A C 1
ATOM 3316 O O . GLU A 1 445 ? -12.181 -11.136 4.951 1.00 50.84 445 GLU A O 1
ATOM 3321 N N . GLY A 1 446 ? -10.222 -11.275 6.069 1.00 64.06 446 GLY A N 1
ATOM 3322 C CA . GLY A 1 446 ? -10.699 -10.908 7.389 1.00 64.06 446 GLY A CA 1
ATOM 3323 C C . GLY A 1 446 ? -11.264 -9.493 7.460 1.00 64.06 446 GLY A C 1
ATOM 3324 O O . GLY A 1 446 ? -10.957 -8.603 6.665 1.00 64.06 446 GLY A O 1
ATOM 3325 N N . THR A 1 447 ? -12.126 -9.289 8.446 1.00 78.44 447 THR A N 1
ATOM 3326 C CA . THR A 1 447 ? -12.670 -7.986 8.831 1.00 78.44 447 THR A CA 1
ATOM 3327 C C . THR A 1 447 ? -12.113 -7.603 10.189 1.00 78.44 447 THR A C 1
ATOM 3329 O O . THR A 1 447 ? -12.079 -8.441 11.087 1.00 78.44 447 THR A O 1
ATOM 3332 N N . ILE A 1 448 ? -11.738 -6.339 10.367 1.00 82.94 448 ILE A N 1
ATOM 3333 C CA . ILE A 1 448 ? -11.441 -5.802 11.697 1.00 82.94 448 ILE A CA 1
ATOM 3334 C C . ILE A 1 448 ? -12.766 -5.459 12.372 1.00 82.94 448 ILE A C 1
ATOM 3336 O O . ILE A 1 448 ? -13.630 -4.836 11.755 1.00 82.94 448 ILE A O 1
ATOM 3340 N N . SER A 1 449 ? -12.912 -5.852 13.632 1.00 87.25 449 SER A N 1
ATOM 3341 C CA . SER A 1 449 ? -14.055 -5.509 14.479 1.00 87.25 449 SER A CA 1
ATOM 3342 C C . SER A 1 449 ? -13.692 -4.311 15.353 1.00 87.25 449 SER A C 1
ATOM 3344 O O . SER A 1 449 ? -12.639 -4.328 15.991 1.00 87.25 449 SER A O 1
ATOM 3346 N N . ILE A 1 450 ? -14.535 -3.274 15.387 1.00 89.12 450 ILE A N 1
ATOM 3347 C CA . ILE A 1 450 ? -14.348 -2.106 16.259 1.00 89.12 450 ILE A CA 1
ATOM 3348 C C . ILE A 1 450 ? -15.610 -1.859 17.085 1.00 89.12 450 ILE A C 1
ATOM 3350 O O . ILE A 1 450 ? -16.699 -1.669 16.540 1.00 89.12 450 ILE A O 1
ATOM 3354 N N . GLY A 1 451 ? -15.444 -1.816 18.405 1.00 89.50 451 GLY A N 1
ATOM 3355 C CA . GLY A 1 451 ? -16.531 -1.814 19.377 1.00 89.50 451 GLY A CA 1
ATOM 3356 C C . GLY A 1 451 ? -16.769 -3.219 19.953 1.00 89.50 451 GLY A C 1
ATOM 3357 O O . GLY A 1 451 ? -15.866 -4.052 19.928 1.00 89.50 451 GLY A O 1
ATOM 3358 N N . PRO A 1 452 ? -17.976 -3.516 20.464 1.00 90.62 452 PRO A N 1
ATOM 3359 C CA . PRO A 1 452 ? -19.131 -2.630 20.502 1.00 90.62 452 PRO A CA 1
ATOM 3360 C C . PRO A 1 452 ? -19.038 -1.610 21.650 1.00 90.62 452 PRO A C 1
ATOM 3362 O O . PRO A 1 452 ? -18.540 -1.914 22.732 1.00 90.62 452 PRO A O 1
ATOM 3365 N N . TRP A 1 453 ? -19.562 -0.404 21.436 1.00 93.88 453 TRP A N 1
ATOM 3366 C CA . TRP A 1 453 ? -19.844 0.552 22.513 1.00 93.88 453 TRP A CA 1
ATOM 3367 C C . TRP A 1 453 ? -21.269 0.339 23.014 1.00 93.88 453 TRP A C 1
ATOM 3369 O O . TRP A 1 453 ? -22.144 0.013 22.215 1.00 93.88 453 TRP A O 1
ATOM 3379 N N . GLY A 1 454 ? -21.516 0.533 24.311 1.00 94.00 454 GLY A N 1
ATOM 3380 C CA . GLY A 1 454 ? -22.843 0.397 24.917 1.00 94.00 454 GLY A CA 1
ATOM 3381 C C . GLY A 1 454 ? -22.889 -0.562 26.107 1.00 94.00 454 GLY A C 1
ATOM 3382 O O . GLY A 1 454 ? -21.882 -0.806 26.773 1.00 94.00 454 GLY A O 1
ATOM 3383 N N . GLY A 1 455 ? -24.086 -1.067 26.408 1.00 90.62 455 GLY A N 1
ATOM 3384 C CA . GLY A 1 455 ? -24.347 -1.958 27.536 1.00 90.62 455 GLY A CA 1
ATOM 3385 C C . GLY A 1 455 ? -24.095 -3.439 27.255 1.00 90.62 455 GLY A C 1
ATOM 3386 O O . GLY A 1 455 ? -24.037 -3.893 26.118 1.00 90.62 455 GLY A O 1
ATOM 3387 N N . GLN A 1 456 ? -23.993 -4.225 28.329 1.00 90.25 456 GLN A N 1
ATOM 3388 C CA . GLN A 1 456 ? -23.815 -5.685 28.271 1.00 90.25 456 GLN A CA 1
ATOM 3389 C C . GLN A 1 456 ? -25.147 -6.461 28.172 1.00 90.25 456 GLN A C 1
ATOM 3391 O O . GLN A 1 456 ? -25.149 -7.692 28.184 1.00 90.25 456 GLN A O 1
ATOM 3396 N N . GLY A 1 457 ? -26.281 -5.753 28.097 1.00 89.12 457 GLY A N 1
ATOM 3397 C CA . GLY A 1 457 ? -27.619 -6.330 27.933 1.00 89.12 457 GLY A CA 1
ATOM 3398 C C . GLY A 1 457 ? -27.849 -6.924 26.541 1.00 89.12 457 GLY A C 1
ATOM 3399 O O . GLY A 1 457 ? -26.950 -6.933 25.702 1.00 89.12 457 GLY A O 1
ATOM 3400 N N . GLY A 1 458 ? -29.053 -7.443 26.297 1.00 91.56 458 GLY A N 1
ATOM 3401 C CA . GLY A 1 458 ? -29.449 -7.980 24.993 1.00 91.56 458 GLY A CA 1
ATOM 3402 C C . GLY A 1 458 ? -28.681 -9.230 24.534 1.00 91.56 458 GLY A C 1
ATOM 3403 O O . GLY A 1 458 ? -27.730 -9.699 25.169 1.00 91.56 458 GLY A O 1
ATOM 3404 N N . ASN A 1 459 ? -29.115 -9.768 23.394 1.00 85.25 459 ASN A N 1
ATOM 3405 C CA . ASN A 1 459 ? -28.470 -10.885 22.710 1.00 85.25 459 ASN A CA 1
ATOM 3406 C C . ASN A 1 459 ? -27.468 -10.366 21.670 1.00 85.25 459 ASN A C 1
ATOM 3408 O O . ASN A 1 459 ? -27.769 -9.373 20.997 1.00 85.25 459 ASN A O 1
ATOM 3412 N N . PRO A 1 460 ? -26.298 -11.012 21.517 1.00 77.25 460 PRO A N 1
ATOM 3413 C CA . PRO A 1 460 ? -25.327 -10.632 20.501 1.00 77.25 460 PRO A CA 1
ATOM 3414 C C . PRO A 1 460 ? -25.886 -10.849 19.090 1.00 77.25 460 PRO A C 1
ATOM 3416 O O . PRO A 1 460 ? -26.621 -11.805 18.843 1.00 77.25 460 PRO A O 1
ATOM 3419 N N . TRP A 1 461 ? -25.513 -9.973 18.163 1.00 86.94 461 TRP A N 1
ATOM 3420 C CA . TRP A 1 461 ? -25.877 -10.065 16.751 1.00 86.94 461 TRP A CA 1
ATOM 3421 C C . TRP A 1 461 ? -24.749 -9.538 15.860 1.00 86.94 461 TRP A C 1
ATOM 3423 O O . TRP A 1 461 ? -23.920 -8.733 16.291 1.00 86.94 461 TRP A O 1
ATOM 3433 N N . SER A 1 462 ? -24.731 -9.984 14.606 1.00 81.38 462 SER A N 1
ATOM 3434 C CA . SER A 1 462 ? -23.825 -9.489 13.572 1.00 81.38 462 SER A CA 1
ATOM 3435 C C . SER A 1 462 ? -24.494 -9.502 12.200 1.00 81.38 462 SER A C 1
ATOM 3437 O O . SER A 1 462 ? -25.414 -10.276 11.935 1.00 81.38 462 SER A O 1
ATOM 3439 N N . TYR A 1 463 ? -24.028 -8.613 11.331 1.00 81.19 463 TYR A N 1
ATOM 3440 C CA . TYR A 1 463 ? -24.417 -8.501 9.935 1.00 81.19 463 TYR A CA 1
ATOM 3441 C C . TYR A 1 463 ? -23.189 -8.090 9.122 1.00 81.19 463 TYR A C 1
ATOM 3443 O O . TYR A 1 463 ? -22.569 -7.072 9.420 1.00 81.19 463 TYR A O 1
ATOM 3451 N N . ILE A 1 464 ? -22.835 -8.868 8.102 1.00 80.44 464 ILE A N 1
ATOM 3452 C CA . ILE A 1 464 ? -21.741 -8.570 7.168 1.00 80.44 464 ILE A CA 1
ATOM 3453 C C . ILE A 1 464 ? -22.309 -8.711 5.759 1.00 80.44 464 ILE A C 1
ATOM 3455 O O . ILE A 1 464 ? -22.966 -9.708 5.464 1.00 80.44 464 ILE A O 1
ATOM 3459 N N . THR A 1 465 ? -22.072 -7.723 4.897 1.00 74.62 465 THR A N 1
ATOM 3460 C CA . THR A 1 465 ? -22.452 -7.800 3.480 1.00 74.62 465 THR A CA 1
ATOM 3461 C C . THR A 1 465 ? -21.277 -8.277 2.627 1.00 74.62 465 THR A C 1
ATOM 3463 O O . THR A 1 465 ? -20.118 -7.974 2.908 1.00 74.62 465 THR A O 1
ATOM 3466 N N . ASN A 1 466 ? -21.584 -8.991 1.543 1.00 61.38 466 ASN A N 1
ATOM 3467 C CA . ASN A 1 466 ? -20.612 -9.349 0.505 1.00 61.38 466 ASN A CA 1
ATOM 3468 C C . ASN A 1 466 ? -20.453 -8.249 -0.564 1.00 61.38 466 ASN A C 1
ATOM 3470 O O . ASN A 1 466 ? -19.645 -8.399 -1.482 1.00 61.38 466 ASN A O 1
ATOM 3474 N N . ARG A 1 467 ? -21.239 -7.164 -0.485 1.00 72.56 467 ARG A N 1
ATOM 3475 C CA . ARG A 1 467 ? -21.158 -5.987 -1.362 1.00 72.56 467 ARG A CA 1
ATOM 3476 C C . ARG A 1 467 ? -21.206 -4.696 -0.539 1.00 72.56 467 ARG A C 1
ATOM 3478 O O . ARG A 1 467 ? -20.353 -4.481 0.312 1.00 72.56 467 ARG A O 1
ATOM 3485 N N . GLY A 1 468 ? -22.160 -3.813 -0.823 1.00 78.56 468 GLY A N 1
ATOM 3486 C CA . GLY A 1 468 ? -22.290 -2.510 -0.188 1.00 78.56 468 GLY A CA 1
ATOM 3487 C C . GLY A 1 468 ? -23.617 -2.368 0.529 1.00 78.56 468 GLY A C 1
ATOM 3488 O O . GLY A 1 468 ? -24.656 -2.704 -0.033 1.00 78.56 468 GLY A O 1
ATOM 3489 N N . ILE A 1 469 ? -23.592 -1.829 1.745 1.00 85.81 469 ILE A N 1
ATOM 3490 C CA . ILE A 1 469 ? -24.805 -1.435 2.468 1.00 85.81 469 ILE A CA 1
ATOM 3491 C C . ILE A 1 469 ? -25.396 -0.216 1.754 1.00 85.81 469 ILE A C 1
ATOM 3493 O O . ILE A 1 469 ? -24.718 0.803 1.630 1.00 85.81 469 ILE A O 1
ATOM 3497 N N . ASN A 1 470 ? -26.638 -0.318 1.277 1.00 88.50 470 ASN A N 1
ATOM 3498 C CA . ASN A 1 470 ? -27.325 0.766 0.562 1.00 88.50 470 ASN A CA 1
ATOM 3499 C C . ASN A 1 470 ? -28.454 1.403 1.383 1.00 88.50 470 ASN A C 1
ATOM 3501 O O . ASN A 1 470 ? -28.913 2.495 1.048 1.00 88.50 470 ASN A O 1
ATOM 3505 N N . GLN A 1 471 ? -28.896 0.756 2.464 1.00 94.31 471 GLN A N 1
ATOM 3506 C CA . GLN A 1 471 ? -29.937 1.294 3.326 1.00 94.31 471 GLN A CA 1
ATOM 3507 C C . GLN A 1 471 ? -29.757 0.855 4.781 1.00 94.31 471 GLN A C 1
ATOM 3509 O O . GLN A 1 471 ? -29.439 -0.296 5.079 1.00 94.31 471 GLN A O 1
ATOM 3514 N N . ILE A 1 472 ? -30.010 1.796 5.691 1.00 97.25 472 ILE A N 1
ATOM 3515 C CA . ILE A 1 472 ? -30.090 1.565 7.135 1.00 97.25 472 ILE A CA 1
ATOM 3516 C C . ILE A 1 472 ? -31.441 2.076 7.619 1.00 97.25 472 ILE A C 1
ATOM 3518 O O . ILE A 1 472 ? -31.819 3.218 7.351 1.00 97.25 472 ILE A O 1
ATOM 3522 N N . VAL A 1 473 ? -32.169 1.244 8.352 1.00 97.19 473 VAL A N 1
ATOM 3523 C CA . VAL A 1 473 ? -33.431 1.616 8.992 1.00 97.19 473 VAL A CA 1
ATOM 3524 C C . VAL A 1 473 ? -33.231 1.600 10.495 1.00 97.19 473 VAL A C 1
ATOM 3526 O O . VAL A 1 473 ? -32.776 0.606 11.056 1.00 97.19 473 VAL A O 1
ATOM 3529 N N . ILE A 1 474 ? -33.599 2.697 11.145 1.00 97.50 474 ILE A N 1
ATOM 3530 C CA . ILE A 1 474 ? -33.414 2.914 12.578 1.00 97.50 474 ILE A CA 1
ATOM 3531 C C . ILE A 1 474 ? -34.773 3.274 13.157 1.00 97.50 474 ILE A C 1
ATOM 3533 O O . ILE A 1 474 ? -35.420 4.188 12.649 1.00 97.50 474 ILE A O 1
ATOM 3537 N N . ASN A 1 475 ? -35.199 2.606 14.225 1.00 97.38 475 ASN A N 1
ATOM 3538 C CA . ASN A 1 475 ? -36.329 3.090 15.011 1.00 97.38 475 ASN A CA 1
ATOM 3539 C C . ASN A 1 475 ? -35.811 3.790 16.266 1.00 97.38 475 ASN A C 1
ATOM 3541 O O . ASN A 1 475 ? -34.997 3.237 17.011 1.00 97.38 475 ASN A O 1
ATOM 3545 N N . VAL A 1 476 ? -36.256 5.024 16.486 1.00 96.31 476 VAL A N 1
ATOM 3546 C CA . VAL A 1 476 ? -35.648 5.941 17.452 1.00 96.31 476 VAL A CA 1
ATOM 3547 C C . VAL A 1 476 ? -36.687 6.651 18.312 1.00 96.31 476 VAL A C 1
ATOM 3549 O O . VAL A 1 476 ? -37.747 7.045 17.842 1.00 96.31 476 VAL A O 1
ATOM 3552 N N . GLY A 1 477 ? -36.377 6.819 19.593 1.00 92.50 477 GLY A N 1
ATOM 3553 C CA . GLY A 1 477 ? -37.117 7.675 20.517 1.00 92.50 477 GLY A CA 1
ATOM 3554 C C . GLY A 1 477 ? -36.135 8.415 21.418 1.00 92.50 477 GLY A C 1
ATOM 3555 O O . GLY A 1 477 ? -35.177 9.015 20.935 1.00 92.50 477 GLY A O 1
ATOM 3556 N N . LEU A 1 478 ? -36.326 8.322 22.737 1.00 91.25 478 LEU A N 1
ATOM 3557 C CA . LEU A 1 478 ? -35.354 8.849 23.704 1.00 91.25 478 LEU A CA 1
ATOM 3558 C C . LEU A 1 478 ? -33.994 8.118 23.658 1.00 91.25 478 LEU A C 1
ATOM 3560 O O . LEU A 1 478 ? -32.973 8.704 24.008 1.00 91.25 478 LEU A O 1
ATOM 3564 N N . ASN A 1 479 ? -33.986 6.871 23.185 1.00 95.19 479 ASN A N 1
ATOM 3565 C CA . ASN A 1 479 ? -32.815 6.068 22.838 1.00 95.19 479 ASN A CA 1
ATOM 3566 C C . ASN A 1 479 ? -33.056 5.340 21.496 1.00 95.19 479 ASN A C 1
ATOM 3568 O O . ASN A 1 479 ? -34.148 5.429 20.918 1.00 95.19 479 ASN A O 1
ATOM 3572 N N . ILE A 1 480 ? -32.052 4.624 20.986 1.00 97.50 480 ILE A N 1
ATOM 3573 C CA . ILE A 1 480 ? -32.181 3.805 19.776 1.00 97.50 480 ILE A CA 1
ATOM 3574 C C . ILE A 1 480 ? -32.913 2.506 20.126 1.00 97.50 480 ILE A C 1
ATOM 3576 O O . ILE A 1 480 ? -32.446 1.698 20.929 1.00 97.50 480 ILE A O 1
ATOM 3580 N N . LYS A 1 481 ? -34.083 2.305 19.518 1.00 97.12 481 LYS A N 1
ATOM 3581 C CA . LYS A 1 481 ? -34.947 1.152 19.789 1.00 97.12 481 LYS A CA 1
ATOM 3582 C C . LYS A 1 481 ? -34.498 -0.055 18.989 1.00 97.12 481 LYS A C 1
ATOM 3584 O O . LYS A 1 481 ? -34.369 -1.140 19.541 1.00 97.12 481 LYS A O 1
ATOM 3589 N N . SER A 1 482 ? -34.256 0.135 17.695 1.00 96.94 482 SER A N 1
ATOM 3590 C CA . SER A 1 482 ? -33.790 -0.934 16.815 1.00 96.94 482 SER A CA 1
ATOM 3591 C C . SER A 1 482 ? -33.070 -0.423 15.579 1.00 96.94 482 SER A C 1
ATOM 3593 O O . SER A 1 482 ? -33.184 0.751 15.219 1.00 96.94 482 SER A O 1
ATOM 3595 N N . ILE A 1 483 ? -32.349 -1.331 14.926 1.00 97.44 483 ILE A N 1
ATOM 3596 C CA . ILE A 1 483 ? -31.640 -1.097 13.671 1.00 97.44 483 ILE A CA 1
ATOM 3597 C C . ILE A 1 483 ? -31.782 -2.299 12.727 1.00 97.44 483 ILE A C 1
ATOM 3599 O O . ILE A 1 483 ? -31.889 -3.440 13.170 1.00 97.44 483 ILE A O 1
ATOM 3603 N N . SER A 1 484 ? -31.796 -2.048 11.421 1.00 94.75 484 SER A N 1
ATOM 3604 C CA . SER A 1 484 ? -31.717 -3.067 10.366 1.00 94.75 484 SER A CA 1
ATOM 3605 C C . SER A 1 484 ? -31.029 -2.501 9.127 1.00 94.75 484 SER A C 1
ATOM 3607 O O . SER A 1 484 ? -30.953 -1.281 8.954 1.00 94.75 484 SER A O 1
ATOM 3609 N N . PHE A 1 485 ? -30.527 -3.389 8.277 1.00 91.88 485 PHE A N 1
ATOM 3610 C CA . PHE A 1 485 ? -29.695 -3.063 7.126 1.00 91.88 485 PHE A CA 1
ATOM 3611 C C . PHE A 1 485 ? -30.216 -3.758 5.873 1.00 91.88 485 PHE A C 1
ATOM 3613 O O . PHE A 1 485 ? -30.783 -4.846 5.957 1.00 91.88 485 PHE A O 1
ATOM 3620 N N . ARG A 1 486 ? -29.950 -3.148 4.721 1.00 88.62 486 ARG A N 1
ATOM 3621 C CA . ARG A 1 486 ? -30.095 -3.765 3.404 1.00 88.62 486 ARG A CA 1
ATOM 3622 C C . ARG A 1 486 ? -28.839 -3.504 2.582 1.00 88.62 486 ARG A C 1
ATOM 3624 O O . ARG A 1 486 ? -28.215 -2.443 2.713 1.00 88.62 486 ARG A O 1
ATOM 3631 N N . ASP A 1 487 ? -28.445 -4.475 1.767 1.00 82.50 487 ASP A N 1
ATOM 3632 C CA . ASP A 1 487 ? -27.350 -4.317 0.812 1.00 82.50 487 ASP A CA 1
ATOM 3633 C C . ASP A 1 487 ? -27.808 -4.167 -0.647 1.00 82.50 487 ASP A C 1
ATOM 3635 O O . ASP A 1 487 ? -28.986 -4.271 -0.989 1.00 82.50 487 ASP A O 1
ATOM 3639 N N . THR A 1 488 ? -26.851 -3.899 -1.537 1.00 78.56 488 THR A N 1
ATOM 3640 C CA . THR A 1 488 ? -27.087 -3.737 -2.981 1.00 78.56 488 THR A CA 1
ATOM 3641 C C . THR A 1 488 ? -27.530 -5.008 -3.708 1.00 78.56 488 THR A C 1
ATOM 3643 O O . THR A 1 488 ? -27.788 -4.946 -4.909 1.00 78.56 488 THR A O 1
ATOM 3646 N N . THR A 1 489 ? -27.606 -6.153 -3.026 1.00 74.25 489 THR A N 1
ATOM 3647 C CA . THR A 1 489 ? -28.199 -7.393 -3.551 1.00 74.25 489 THR A CA 1
ATOM 3648 C C . THR A 1 489 ? -29.645 -7.594 -3.100 1.00 74.25 489 THR A C 1
ATOM 3650 O O . THR A 1 489 ? -30.206 -8.660 -3.337 1.00 74.25 489 THR A O 1
ATOM 3653 N N . ASP A 1 490 ? -30.237 -6.576 -2.466 1.00 77.81 490 ASP A N 1
ATOM 3654 C CA . ASP A 1 490 ? -31.549 -6.626 -1.817 1.00 77.81 490 ASP A CA 1
ATOM 3655 C C . ASP A 1 490 ? -31.619 -7.657 -0.673 1.00 77.81 490 ASP A C 1
ATOM 3657 O O . ASP A 1 490 ? -32.699 -8.123 -0.307 1.00 77.81 490 ASP A O 1
ATOM 3661 N N . LEU A 1 491 ? -30.472 -7.998 -0.069 1.00 71.44 491 LEU A N 1
ATOM 3662 C CA . LEU A 1 491 ? -30.428 -8.815 1.139 1.00 71.44 491 LEU A CA 1
ATOM 3663 C C . LEU A 1 491 ? -30.751 -7.945 2.358 1.00 71.44 491 LEU A C 1
ATOM 3665 O O . LEU A 1 491 ? -30.001 -7.027 2.692 1.00 71.44 491 LEU A O 1
ATOM 3669 N N . ASP A 1 492 ? -31.859 -8.260 3.028 1.00 81.44 492 ASP A N 1
ATOM 3670 C CA . ASP A 1 492 ? -32.280 -7.635 4.282 1.00 81.44 492 ASP A CA 1
ATOM 3671 C C . ASP A 1 492 ? -31.688 -8.363 5.499 1.00 81.44 492 ASP A C 1
ATOM 3673 O O . ASP A 1 492 ? -31.711 -9.594 5.589 1.00 81.44 492 ASP A O 1
ATOM 3677 N N . SER A 1 493 ? -31.207 -7.604 6.484 1.00 83.00 493 SER A N 1
ATOM 3678 C CA . SER A 1 493 ? -30.889 -8.138 7.809 1.00 83.00 493 SER A CA 1
ATOM 3679 C C . SER A 1 493 ? -32.158 -8.367 8.639 1.00 83.00 493 SER A C 1
ATOM 3681 O O . SER A 1 493 ? -33.218 -7.797 8.376 1.00 83.00 493 SER A O 1
ATOM 3683 N N . ALA A 1 494 ? -32.037 -9.115 9.739 1.00 86.38 494 ALA A N 1
ATOM 3684 C CA . ALA A 1 494 ? -33.034 -9.055 10.808 1.00 86.38 494 ALA A CA 1
ATOM 3685 C C . ALA A 1 494 ? -33.110 -7.638 11.418 1.00 86.38 494 ALA A C 1
ATOM 3687 O O . ALA A 1 494 ? -32.177 -6.840 11.292 1.00 86.38 494 ALA A O 1
ATOM 3688 N N . THR A 1 495 ? -34.212 -7.326 12.107 1.00 91.81 495 THR A N 1
ATOM 3689 C CA . THR A 1 495 ? -34.301 -6.140 12.970 1.00 91.81 495 THR A CA 1
ATOM 3690 C C . THR A 1 495 ? -33.681 -6.448 14.327 1.00 91.81 495 THR A C 1
ATOM 3692 O O . THR A 1 495 ? -34.126 -7.351 15.032 1.00 91.81 495 THR A O 1
ATOM 3695 N N . PHE A 1 496 ? -32.651 -5.692 14.696 1.00 94.00 496 PHE A N 1
ATOM 3696 C CA . PHE A 1 496 ? -31.937 -5.841 15.957 1.00 94.00 496 PHE A CA 1
ATOM 3697 C C . PHE A 1 496 ? -32.452 -4.810 16.962 1.00 94.00 496 PHE A C 1
ATOM 3699 O O . PHE A 1 496 ? -32.190 -3.616 16.818 1.00 94.00 496 PHE A O 1
ATOM 3706 N N . GLY A 1 497 ? -33.195 -5.273 17.969 1.00 93.19 497 GLY A N 1
ATOM 3707 C CA . GLY A 1 497 ? -33.847 -4.445 18.992 1.00 93.19 497 GLY A CA 1
ATOM 3708 C C . GLY A 1 497 ? -35.349 -4.281 18.742 1.00 93.19 497 GLY A C 1
ATOM 3709 O O . GLY A 1 497 ? -35.887 -4.818 17.777 1.00 93.19 497 GLY A O 1
ATOM 3710 N N . GLY A 1 498 ? -36.034 -3.490 19.571 1.00 92.62 498 GLY A N 1
ATOM 3711 C CA . GLY A 1 498 ? -37.459 -3.187 19.396 1.00 92.62 498 GLY A CA 1
ATOM 3712 C C . GLY A 1 498 ? -38.395 -4.293 19.887 1.00 92.62 498 GLY A C 1
ATOM 3713 O O . GLY A 1 498 ? -39.567 -4.307 19.521 1.00 92.62 498 GLY A O 1
ATOM 3714 N N . ASN A 1 499 ? -37.908 -5.203 20.738 1.00 92.44 499 ASN A N 1
ATOM 3715 C CA . ASN A 1 499 ? -38.714 -6.308 21.272 1.00 92.44 499 ASN A CA 1
ATOM 3716 C C . ASN A 1 499 ? -39.789 -5.847 22.274 1.00 92.44 499 ASN A C 1
ATOM 3718 O O . ASN A 1 499 ? -40.629 -6.650 22.673 1.00 92.44 499 ASN A O 1
ATOM 3722 N N . ASN A 1 500 ? -39.760 -4.580 22.707 1.00 90.44 500 ASN A N 1
ATOM 3723 C CA . ASN A 1 500 ? -40.814 -3.995 23.529 1.00 90.44 500 ASN A CA 1
ATOM 3724 C C . ASN A 1 500 ? -41.905 -3.381 22.627 1.00 90.44 500 ASN A C 1
ATOM 3726 O O . ASN A 1 500 ? -41.706 -2.277 22.113 1.00 90.44 500 ASN A O 1
ATOM 3730 N N . PRO A 1 501 ? -43.078 -4.025 22.467 1.00 87.50 501 PRO A N 1
ATOM 3731 C CA . PRO A 1 501 ? -44.123 -3.539 21.565 1.00 87.50 501 PRO A CA 1
ATOM 3732 C C . PRO A 1 501 ? -44.731 -2.202 22.013 1.00 87.50 501 PRO A C 1
ATOM 3734 O O . PRO A 1 501 ? -45.337 -1.505 21.204 1.00 87.50 501 PRO A O 1
ATOM 3737 N N . ASN A 1 502 ? -44.556 -1.828 23.284 1.00 92.19 502 ASN A N 1
ATOM 3738 C CA . ASN A 1 502 ? -45.071 -0.577 23.839 1.00 92.19 502 ASN A CA 1
ATOM 3739 C C . ASN A 1 502 ? -44.118 0.616 23.631 1.00 92.19 502 ASN A C 1
ATOM 3741 O O . ASN A 1 502 ? -44.474 1.736 23.984 1.00 92.19 502 ASN A O 1
ATOM 3745 N N . ASP A 1 503 ? -42.909 0.395 23.100 1.00 91.75 503 ASP A N 1
ATOM 3746 C CA . ASP A 1 503 ? -41.895 1.439 22.904 1.00 91.75 503 ASP A CA 1
ATOM 3747 C C . ASP A 1 503 ? -41.007 1.140 21.684 1.00 91.75 503 ASP A C 1
ATOM 3749 O O . ASP A 1 503 ? -39.815 0.843 21.792 1.00 91.75 503 ASP A O 1
ATOM 3753 N N . ILE A 1 504 ? -41.620 1.196 20.499 1.00 89.69 504 ILE A N 1
ATOM 3754 C CA . ILE A 1 504 ? -40.968 0.868 19.222 1.00 89.69 504 ILE A CA 1
ATOM 3755 C C . ILE A 1 504 ? -40.270 2.060 18.553 1.00 89.69 504 ILE A C 1
ATOM 3757 O O . ILE A 1 504 ? -39.435 1.846 17.681 1.00 89.69 504 ILE A O 1
ATOM 3761 N N . GLY A 1 505 ? -40.550 3.297 18.978 1.00 94.00 505 GLY A N 1
ATOM 3762 C CA . GLY A 1 505 ? -39.964 4.521 18.414 1.00 94.00 505 GLY A CA 1
ATOM 3763 C C . GLY A 1 505 ? -40.484 4.916 17.022 1.00 94.00 505 GLY A C 1
ATOM 3764 O O . GLY A 1 505 ? -41.373 4.284 16.457 1.00 94.00 505 GLY A O 1
ATOM 3765 N N . GLU A 1 506 ? -39.928 5.999 16.475 1.00 96.38 506 GLU A N 1
ATOM 3766 C CA . GLU A 1 506 ? -40.194 6.511 15.127 1.00 96.38 506 GLU A CA 1
ATOM 3767 C C . GLU A 1 506 ? -39.191 5.931 14.118 1.00 96.38 506 GLU A C 1
ATOM 3769 O O . GLU A 1 506 ? -37.984 5.921 14.368 1.00 96.38 506 GLU A O 1
ATOM 3774 N N . ARG A 1 507 ? -39.672 5.495 12.949 1.00 97.06 507 ARG A N 1
ATOM 3775 C CA . ARG A 1 507 ? -38.834 4.945 11.877 1.00 97.06 507 ARG A CA 1
ATOM 3776 C C . ARG A 1 507 ? -38.106 6.048 11.105 1.00 97.06 507 ARG A C 1
ATOM 3778 O O . ARG A 1 507 ? -38.736 6.924 10.517 1.00 97.06 507 ARG A O 1
ATOM 3785 N N . LYS A 1 508 ? -36.783 5.947 11.010 1.00 97.69 508 LYS A N 1
ATOM 3786 C CA . LYS A 1 508 ? -35.908 6.760 10.154 1.00 97.69 508 LYS A CA 1
ATOM 3787 C C . LYS A 1 508 ? -35.162 5.860 9.175 1.00 97.69 508 LYS A C 1
ATOM 3789 O O . LYS A 1 508 ? -34.827 4.724 9.498 1.00 97.69 508 LYS A O 1
ATOM 3794 N N . THR A 1 509 ? -34.923 6.370 7.971 1.00 97.06 509 THR A N 1
ATOM 3795 C CA . THR A 1 509 ? -34.233 5.635 6.904 1.00 97.06 509 THR A CA 1
ATOM 3796 C C . THR A 1 509 ? -33.059 6.458 6.399 1.00 97.06 509 THR A C 1
ATOM 3798 O O . THR A 1 509 ? -33.218 7.638 6.094 1.00 97.06 509 THR A O 1
ATOM 3801 N N . VAL A 1 510 ? -31.900 5.820 6.297 1.00 97.00 510 VAL A N 1
ATOM 3802 C CA . VAL A 1 510 ? -30.691 6.345 5.666 1.00 97.00 510 VAL A CA 1
ATOM 3803 C C . VAL A 1 510 ? -30.478 5.574 4.371 1.00 97.00 510 VAL A C 1
ATOM 3805 O O . VAL A 1 510 ? -30.524 4.346 4.378 1.00 97.00 510 VAL A O 1
ATOM 3808 N N . LEU A 1 511 ? -30.273 6.293 3.269 1.00 95.81 511 LEU A N 1
ATOM 3809 C CA . LEU A 1 511 ? -29.966 5.729 1.955 1.00 95.81 511 LEU A CA 1
ATOM 3810 C C . LEU A 1 511 ? -28.528 6.088 1.594 1.00 95.81 511 LEU A C 1
ATOM 3812 O O . LEU A 1 511 ? -28.140 7.244 1.741 1.00 95.81 511 LEU A O 1
ATOM 3816 N N . ILE A 1 512 ? -27.771 5.102 1.124 1.00 92.00 512 ILE A N 1
ATOM 3817 C CA . ILE A 1 512 ? -26.349 5.214 0.800 1.00 92.00 512 ILE A CA 1
ATOM 3818 C C . ILE A 1 512 ? -26.168 4.842 -0.671 1.00 92.00 512 ILE A C 1
ATOM 3820 O O . ILE A 1 512 ? -26.519 3.738 -1.093 1.00 92.00 512 ILE A O 1
ATOM 3824 N N . ASN A 1 513 ? -25.616 5.762 -1.463 1.00 88.94 513 ASN A N 1
ATOM 3825 C CA . ASN A 1 513 ? -25.461 5.579 -2.907 1.00 88.94 513 ASN A CA 1
ATOM 3826 C C . ASN A 1 513 ? -24.191 4.787 -3.293 1.00 88.94 513 ASN A C 1
ATOM 3828 O O . ASN A 1 513 ? -23.254 5.326 -3.897 1.00 88.94 513 ASN A O 1
ATOM 3832 N N . TRP A 1 514 ? -24.152 3.504 -2.936 1.00 81.94 514 TRP A N 1
ATOM 3833 C CA . TRP A 1 514 ? -23.012 2.614 -3.189 1.00 81.94 514 TRP A CA 1
ATOM 3834 C C . TRP A 1 514 ? -22.785 2.332 -4.693 1.00 81.94 514 TRP A C 1
ATOM 3836 O O . TRP A 1 514 ? -23.763 2.120 -5.412 1.00 81.94 514 TRP A O 1
ATOM 3846 N N . PRO A 1 515 ? -21.528 2.276 -5.199 1.00 81.19 515 PRO A N 1
ATOM 3847 C CA . PRO A 1 515 ? -20.249 2.383 -4.471 1.00 81.19 515 PRO A CA 1
ATOM 3848 C C . PRO A 1 515 ? -19.738 3.818 -4.291 1.00 81.19 515 PRO A C 1
ATOM 3850 O O . PRO A 1 515 ? -18.762 4.051 -3.581 1.00 81.19 515 PRO A O 1
ATOM 3853 N N . SER A 1 516 ? -20.386 4.787 -4.941 1.00 81.88 516 SER A N 1
ATOM 3854 C CA . SER A 1 516 ? -19.937 6.183 -4.984 1.00 81.88 516 SER A CA 1
ATOM 3855 C C . SER A 1 516 ? -19.988 6.876 -3.613 1.00 81.88 516 SER A C 1
ATOM 3857 O O . SER A 1 516 ? -19.206 7.793 -3.334 1.00 81.88 516 SER A O 1
ATOM 3859 N N . GLU A 1 517 ? -20.898 6.408 -2.763 1.00 87.25 517 GLU A N 1
ATOM 3860 C CA . GLU A 1 517 ? -21.010 6.697 -1.347 1.00 87.25 517 GLU A CA 1
ATOM 3861 C C . GLU A 1 517 ? -20.962 5.386 -0.552 1.00 87.25 517 GLU A C 1
ATOM 3863 O O . GLU A 1 517 ? -21.671 4.435 -0.873 1.00 87.25 517 GLU A O 1
ATOM 3868 N N . HIS A 1 518 ? -20.136 5.323 0.484 1.00 86.44 518 HIS A N 1
ATOM 3869 C CA . HIS A 1 518 ? -19.974 4.158 1.344 1.00 86.44 518 HIS A CA 1
ATOM 3870 C C . HIS A 1 518 ? -19.688 4.591 2.783 1.00 86.44 518 HIS A C 1
ATOM 3872 O O . HIS A 1 518 ? -19.156 5.671 3.039 1.00 86.44 518 HIS A O 1
ATOM 3878 N N . LEU A 1 519 ? -20.059 3.737 3.734 1.00 91.56 519 LEU A N 1
ATOM 3879 C CA . LEU A 1 519 ? -19.880 3.981 5.163 1.00 91.56 519 LEU A CA 1
ATOM 3880 C C . LEU A 1 519 ? -18.398 3.940 5.556 1.00 91.56 519 LEU A C 1
ATOM 3882 O O . LEU A 1 519 ? -17.672 3.026 5.163 1.00 91.56 519 LEU A O 1
ATOM 3886 N N . ILE A 1 520 ? -17.991 4.898 6.385 1.00 90.25 520 ILE A N 1
ATOM 3887 C CA . ILE A 1 520 ? -16.644 5.024 6.955 1.00 90.25 520 ILE A CA 1
ATOM 3888 C C . ILE A 1 520 ? -16.667 4.729 8.456 1.00 90.25 520 ILE A C 1
ATOM 3890 O O . ILE A 1 520 ? -15.829 3.977 8.948 1.00 90.25 520 ILE A O 1
ATOM 3894 N N . SER A 1 521 ? -17.618 5.285 9.209 1.00 93.25 521 SER A N 1
ATOM 3895 C CA . SER A 1 521 ? -17.629 5.143 10.670 1.00 93.25 521 SER A CA 1
ATOM 3896 C C . SER A 1 521 ? -19.004 5.386 11.290 1.00 93.25 521 SER A C 1
ATOM 3898 O O . SER A 1 521 ? -19.964 5.763 10.612 1.00 93.25 521 SER A O 1
ATOM 3900 N N . ILE A 1 522 ? -19.087 5.168 12.605 1.00 96.56 522 ILE A N 1
ATOM 3901 C CA . ILE A 1 522 ? -20.219 5.561 13.444 1.00 96.56 522 ILE A CA 1
ATOM 3902 C C . ILE A 1 522 ? -19.752 6.426 14.616 1.00 96.56 522 ILE A C 1
ATOM 3904 O O . ILE A 1 522 ? -18.619 6.312 15.087 1.00 96.56 522 ILE A O 1
ATOM 3908 N N . SER A 1 523 ? -20.651 7.269 15.108 1.00 96.25 523 SER A N 1
ATOM 3909 C CA . SER A 1 523 ? -20.486 8.011 16.359 1.00 96.25 523 SER A CA 1
ATOM 3910 C C . SER A 1 523 ? -21.819 8.106 17.089 1.00 96.25 523 SER A C 1
ATOM 3912 O O . SER A 1 523 ? -22.873 7.873 16.500 1.00 96.25 523 SER A O 1
ATOM 3914 N N . GLY A 1 524 ? -21.803 8.416 18.378 1.00 96.69 524 GLY A N 1
ATOM 3915 C CA . GLY A 1 524 ? -23.035 8.468 19.151 1.00 96.69 524 GLY A CA 1
ATOM 3916 C C . GLY A 1 524 ? -22.808 8.642 20.638 1.00 96.69 524 GLY A C 1
ATOM 3917 O O . GLY A 1 524 ? -21.735 9.050 21.079 1.00 96.69 524 GLY A O 1
ATOM 3918 N N . THR A 1 525 ? -23.835 8.319 21.414 1.00 96.75 525 THR A N 1
ATOM 3919 C CA . THR A 1 525 ? -23.779 8.268 22.877 1.00 96.75 525 THR A CA 1
ATOM 3920 C C . THR A 1 525 ? -24.449 6.995 23.373 1.00 96.75 525 THR A C 1
ATOM 3922 O O . THR A 1 525 ? -25.350 6.462 22.719 1.00 96.75 525 THR A O 1
ATOM 3925 N N . TYR A 1 526 ? -24.000 6.491 24.518 1.00 95.75 526 TYR A N 1
ATOM 3926 C CA . TYR A 1 526 ? -24.687 5.437 25.254 1.00 95.75 526 TYR A CA 1
ATOM 3927 C C . TYR A 1 526 ? -24.889 5.860 26.707 1.00 95.75 526 TYR A C 1
ATOM 3929 O O . TYR A 1 526 ? -24.062 6.551 27.302 1.00 95.75 526 TYR A O 1
ATOM 3937 N N . GLY A 1 527 ? -26.011 5.464 27.292 1.00 94.56 527 GLY A N 1
ATOM 3938 C CA . GLY A 1 527 ? -26.418 5.915 28.615 1.00 94.56 527 GLY A CA 1
ATOM 3939 C C . GLY A 1 527 ? -27.605 5.129 29.150 1.00 94.56 527 GLY A C 1
ATOM 3940 O O . GLY A 1 527 ? -28.176 4.277 28.464 1.00 94.56 527 GLY A O 1
ATOM 3941 N N . ASN A 1 528 ? -27.958 5.398 30.405 1.00 93.31 528 ASN A N 1
ATOM 3942 C CA . ASN A 1 528 ? -29.094 4.740 31.036 1.00 93.31 528 ASN A CA 1
ATOM 3943 C C . ASN A 1 528 ? -30.401 5.252 30.425 1.00 93.31 528 ASN A C 1
ATOM 3945 O O . ASN A 1 528 ? -30.734 6.430 30.542 1.00 93.31 528 ASN A O 1
ATOM 3949 N N . PHE A 1 529 ? -31.162 4.343 29.824 1.00 89.19 529 PHE A N 1
ATOM 3950 C CA . PHE A 1 529 ? -32.565 4.536 29.500 1.00 89.19 529 PHE A CA 1
ATOM 3951 C C . PHE A 1 529 ? -33.393 3.679 30.460 1.00 89.19 529 PHE A C 1
ATOM 3953 O O . PHE A 1 529 ? -33.391 2.449 30.384 1.00 89.19 529 PHE A O 1
ATOM 3960 N N . SER A 1 530 ? -34.071 4.335 31.407 1.00 85.81 530 SER A N 1
ATOM 3961 C CA . SER A 1 530 ? -34.629 3.676 32.594 1.00 85.81 530 SER A CA 1
ATOM 3962 C C . SER A 1 530 ? -33.523 2.941 33.376 1.00 85.81 530 SER A C 1
ATOM 3964 O O . SER A 1 530 ? -32.607 3.592 33.874 1.00 85.81 530 SER A O 1
ATOM 3966 N N . THR A 1 531 ? -33.573 1.612 33.478 1.00 87.81 531 THR A N 1
ATOM 3967 C CA . THR A 1 531 ? -32.569 0.781 34.164 1.00 87.81 531 THR A CA 1
ATOM 3968 C C . THR A 1 531 ? -31.573 0.099 33.221 1.00 87.81 531 THR A C 1
ATOM 3970 O O . THR A 1 531 ? -30.688 -0.610 33.696 1.00 87.81 531 THR A O 1
ATOM 3973 N N . LEU A 1 532 ? -31.699 0.286 31.901 1.00 90.19 532 LEU A N 1
ATOM 3974 C CA . LEU A 1 532 ? -30.867 -0.381 30.895 1.00 90.19 532 LEU A CA 1
ATOM 3975 C C . LEU A 1 532 ? -29.843 0.587 30.296 1.00 90.19 532 LEU A C 1
ATOM 3977 O O . LEU A 1 532 ? -30.195 1.686 29.866 1.00 90.19 532 LEU A O 1
ATOM 3981 N N . LEU A 1 533 ? -28.584 0.159 30.214 1.00 93.38 533 LEU A N 1
ATOM 3982 C CA . LEU A 1 533 ? -27.529 0.890 29.513 1.00 93.38 533 LEU A CA 1
ATOM 3983 C C . LEU A 1 533 ? -27.642 0.602 28.008 1.00 93.38 533 LEU A C 1
ATOM 3985 O O . LEU A 1 533 ? -27.440 -0.534 27.589 1.00 93.38 533 LEU A O 1
ATOM 3989 N N . THR A 1 534 ? -27.998 1.609 27.208 1.00 96.00 534 THR A N 1
ATOM 3990 C CA . THR A 1 534 ? -28.328 1.447 25.776 1.00 96.00 534 THR A CA 1
ATOM 3991 C C . THR A 1 534 ? -27.716 2.553 24.924 1.00 96.00 534 THR A C 1
ATOM 3993 O O . THR A 1 534 ? -27.273 3.571 25.458 1.00 96.00 534 THR A O 1
ATOM 3996 N N . ILE A 1 535 ? -27.722 2.386 23.600 1.00 97.81 535 ILE A N 1
ATOM 3997 C CA . ILE A 1 535 ? -27.362 3.456 22.665 1.00 97.81 535 ILE A CA 1
ATOM 3998 C C . ILE A 1 535 ? -28.444 4.538 22.695 1.00 97.81 535 ILE A C 1
ATOM 4000 O O . ILE A 1 535 ? -29.604 4.287 22.369 1.00 97.81 535 ILE A O 1
ATOM 4004 N N . THR A 1 536 ? -28.072 5.755 23.070 1.00 96.69 536 THR A N 1
ATOM 4005 C CA . THR A 1 536 ? -28.972 6.906 23.247 1.00 96.69 536 THR A CA 1
ATOM 4006 C C . THR A 1 536 ? -28.907 7.888 22.083 1.00 96.69 536 THR A C 1
ATOM 4008 O O . THR A 1 536 ? -29.890 8.589 21.822 1.00 96.69 536 THR A O 1
ATOM 4011 N N . SER A 1 537 ? -27.801 7.902 21.334 1.00 97.38 537 SER A N 1
AT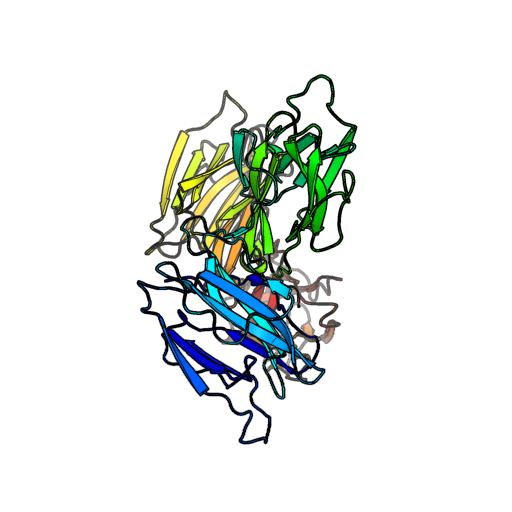OM 4012 C CA . SER A 1 537 ? -27.757 8.474 19.990 1.00 97.38 537 SER A CA 1
ATOM 4013 C C . SER A 1 537 ? -26.819 7.732 19.050 1.00 97.38 537 SER A C 1
ATOM 4015 O O . SER A 1 537 ? -25.874 7.084 19.498 1.00 97.38 537 SER A O 1
ATOM 4017 N N . LEU A 1 538 ? -27.072 7.849 17.746 1.00 97.50 538 LEU A N 1
ATOM 4018 C CA . LEU A 1 538 ? -26.255 7.239 16.703 1.00 97.50 538 LEU A CA 1
ATOM 4019 C C . LEU A 1 538 ? -26.217 8.114 15.446 1.00 97.50 538 LEU A C 1
ATOM 4021 O O . LEU A 1 538 ? -27.246 8.624 15.006 1.00 97.50 538 LEU A O 1
ATOM 4025 N N . SER A 1 539 ? -25.038 8.239 14.855 1.00 97.44 539 SER A N 1
ATOM 4026 C CA . SER A 1 539 ? -24.773 8.870 13.568 1.00 97.44 539 SER A CA 1
ATOM 4027 C C . SER A 1 539 ? -23.963 7.918 12.693 1.00 97.44 539 SER A C 1
ATOM 4029 O O . SER A 1 539 ? -23.114 7.178 13.193 1.00 97.44 539 SER A O 1
ATOM 4031 N N . PHE A 1 540 ? -24.192 7.974 11.384 1.00 96.62 540 PHE A N 1
ATOM 4032 C CA . PHE A 1 540 ? -23.466 7.198 10.378 1.00 96.62 540 PHE A CA 1
ATOM 4033 C C . PHE A 1 540 ? -22.701 8.152 9.475 1.00 96.62 540 PHE A C 1
ATOM 4035 O O . PHE A 1 540 ? -23.306 9.023 8.852 1.00 96.62 540 PHE A O 1
ATOM 4042 N N . THR A 1 541 ? -21.388 7.989 9.392 1.00 95.19 541 THR A N 1
ATOM 4043 C CA . THR A 1 541 ? -20.529 8.816 8.541 1.00 95.19 541 THR A CA 1
ATOM 4044 C C . THR A 1 541 ? -20.148 8.029 7.297 1.00 95.19 541 THR A C 1
ATOM 4046 O O . THR A 1 541 ? -19.674 6.896 7.397 1.00 95.19 541 THR A O 1
ATOM 4049 N N . THR A 1 542 ? -20.347 8.625 6.126 1.00 92.19 542 THR A N 1
ATOM 4050 C CA . THR A 1 542 ? -19.911 8.124 4.818 1.00 92.19 542 THR A CA 1
ATOM 4051 C C . THR A 1 542 ? -18.744 8.960 4.293 1.00 92.19 542 THR A C 1
ATOM 4053 O O . THR A 1 542 ? -18.370 9.972 4.883 1.00 92.19 542 THR A O 1
ATOM 4056 N N . ASN A 1 543 ? -18.190 8.584 3.141 1.00 84.75 543 ASN A N 1
ATOM 4057 C CA . ASN A 1 543 ? -17.234 9.416 2.401 1.00 84.75 543 ASN A CA 1
ATOM 4058 C C . ASN A 1 543 ? -17.843 10.710 1.820 1.00 84.75 543 ASN A C 1
ATOM 4060 O O . ASN A 1 543 ? -17.124 11.461 1.164 1.00 84.75 543 ASN A O 1
ATOM 4064 N N . ARG A 1 544 ? -19.146 10.969 2.008 1.00 89.06 544 ARG A N 1
ATOM 4065 C CA . ARG A 1 544 ? -19.836 12.158 1.477 1.00 89.06 544 ARG A CA 1
ATOM 4066 C C . ARG A 1 544 ? -20.598 12.966 2.521 1.00 89.06 544 ARG A C 1
ATOM 4068 O O . ARG A 1 544 ? -20.727 14.176 2.355 1.00 89.06 544 ARG A O 1
ATOM 4075 N N . ALA A 1 545 ? -21.138 12.321 3.548 1.00 91.69 545 ALA A N 1
ATOM 4076 C CA . ALA A 1 545 ? -22.051 12.951 4.489 1.00 91.69 545 ALA A CA 1
ATOM 4077 C C . ALA A 1 545 ? -22.052 12.253 5.854 1.00 91.69 545 ALA A C 1
ATOM 4079 O O . ALA A 1 545 ? -21.615 11.114 6.004 1.00 91.69 545 ALA A O 1
ATOM 4080 N N . THR A 1 546 ? -22.614 12.929 6.854 1.00 95.50 546 THR A N 1
ATOM 4081 C CA . THR A 1 546 ? -22.982 12.318 8.135 1.00 95.50 546 THR A CA 1
ATOM 4082 C C . THR A 1 546 ? -24.500 12.337 8.274 1.00 95.50 546 THR A C 1
ATOM 4084 O O . THR A 1 546 ? -25.129 13.386 8.146 1.00 95.50 546 THR A O 1
ATOM 4087 N N . TYR A 1 547 ? -25.088 11.178 8.563 1.00 97.19 547 TYR A N 1
ATOM 4088 C CA . TYR A 1 547 ? -26.518 10.997 8.794 1.00 97.19 547 TYR A CA 1
ATOM 4089 C C . TYR A 1 547 ? -26.793 10.835 10.288 1.00 97.19 547 TYR A C 1
ATOM 4091 O O . TYR A 1 547 ? -26.241 9.934 10.917 1.00 97.19 547 TYR A O 1
ATOM 4099 N N . GLY A 1 548 ? -27.666 11.676 10.841 1.00 94.38 548 GLY A N 1
ATOM 4100 C CA . GLY A 1 548 ? -27.962 11.742 12.274 1.00 94.38 548 GLY A CA 1
ATOM 4101 C C . GLY A 1 548 ? -27.618 13.121 12.866 1.00 94.38 548 GLY A C 1
ATOM 4102 O O . GLY A 1 548 ? -27.521 14.088 12.110 1.00 94.38 548 GLY A O 1
ATOM 4103 N N . PRO A 1 549 ? -27.437 13.236 14.194 1.00 94.81 549 PRO A N 1
ATOM 4104 C CA . PRO A 1 549 ? -27.628 12.174 15.176 1.00 94.81 549 PRO A CA 1
ATOM 4105 C C . PRO A 1 549 ? -29.101 11.782 15.296 1.00 94.81 549 PRO A C 1
ATOM 4107 O O . PRO A 1 549 ? -29.990 12.623 15.398 1.00 94.81 549 PRO A O 1
ATOM 4110 N N . PHE A 1 550 ? -29.358 10.481 15.299 1.00 96.06 550 PHE A N 1
ATOM 4111 C CA . PHE A 1 550 ? -30.641 9.919 15.697 1.00 96.06 550 PHE A CA 1
ATOM 4112 C C . PHE A 1 550 ? -30.631 9.741 17.214 1.00 96.06 550 PHE A C 1
ATOM 4114 O O . PHE A 1 550 ? -29.650 9.233 17.745 1.00 96.06 550 PHE A O 1
ATOM 4121 N N . GLY A 1 551 ? -31.700 10.129 17.908 1.00 92.50 551 GLY A N 1
ATOM 4122 C CA . GLY A 1 551 ? -31.838 9.984 19.362 1.00 92.50 551 GLY A CA 1
ATOM 4123 C C . GLY A 1 551 ? -31.581 11.294 20.105 1.00 92.50 551 GLY A C 1
ATOM 4124 O O . GLY A 1 551 ? -31.607 12.365 19.504 1.00 92.50 551 GLY A O 1
ATOM 4125 N N . THR A 1 552 ? -31.369 11.221 21.419 1.00 85.75 552 THR A N 1
ATOM 4126 C CA . THR A 1 552 ? -31.307 12.417 22.287 1.00 85.75 552 THR A CA 1
ATOM 4127 C C . THR A 1 552 ? -29.894 12.867 22.632 1.00 85.75 552 THR A C 1
ATOM 4129 O O . THR A 1 552 ? -29.698 14.030 22.973 1.00 85.75 552 THR A O 1
ATOM 4132 N N . GLY A 1 553 ? -28.903 11.976 22.540 1.00 83.44 553 GLY A N 1
ATOM 4133 C CA . GLY A 1 553 ? -27.511 12.322 22.834 1.00 83.44 553 GLY A CA 1
ATOM 4134 C C . GLY A 1 553 ? -27.135 12.293 24.320 1.00 83.44 553 GLY A C 1
ATOM 4135 O O . GLY A 1 553 ? -26.118 12.871 24.692 1.00 83.44 553 GLY A O 1
ATOM 4136 N N . SER A 1 554 ? -27.943 11.686 25.196 1.00 84.56 554 SER A N 1
ATOM 4137 C CA . SER A 1 554 ? -27.655 11.647 26.637 1.00 84.56 554 SER A CA 1
ATOM 4138 C C . SER A 1 554 ? -26.679 10.526 27.011 1.00 84.56 554 SER A C 1
ATOM 4140 O O . SER A 1 554 ? -26.945 9.367 26.699 1.00 84.56 554 SER A O 1
ATOM 4142 N N . GLY A 1 555 ? -25.621 10.821 27.769 1.00 90.94 555 GLY A N 1
ATOM 4143 C CA . GLY A 1 555 ? -24.707 9.813 28.321 1.00 90.94 555 GLY A CA 1
ATOM 4144 C C . GLY A 1 555 ? -23.266 9.984 27.851 1.00 90.94 555 GLY A C 1
ATOM 4145 O O . GLY A 1 555 ? -22.813 11.100 27.607 1.00 90.94 555 GLY A O 1
ATOM 4146 N N . THR A 1 556 ? -22.542 8.872 27.755 1.00 91.81 556 THR A N 1
ATOM 4147 C CA . THR A 1 556 ? -21.130 8.843 27.370 1.00 91.81 556 THR A CA 1
ATOM 4148 C C . THR A 1 556 ? -20.997 8.840 25.849 1.00 91.81 556 THR A C 1
ATOM 4150 O O . THR A 1 556 ? -21.544 7.940 25.204 1.00 91.81 556 THR A O 1
ATOM 4153 N N . PRO A 1 557 ? -20.278 9.806 25.249 1.00 93.44 557 PRO A N 1
ATOM 4154 C CA . PRO A 1 557 ? -20.050 9.816 23.813 1.00 93.44 557 PRO A CA 1
ATOM 4155 C C . PRO A 1 557 ? -19.067 8.726 23.382 1.00 93.44 557 PRO A C 1
ATOM 4157 O O . PRO A 1 557 ? -18.136 8.376 24.107 1.00 93.44 557 PRO A O 1
ATOM 4160 N N . PHE A 1 558 ? -19.252 8.229 22.164 1.00 91.25 558 PHE A N 1
ATOM 4161 C CA . PHE A 1 558 ? -18.282 7.406 21.455 1.00 91.25 558 PHE A CA 1
ATOM 4162 C C . PHE A 1 558 ? -18.110 7.916 20.024 1.00 91.25 558 PHE A C 1
ATOM 4164 O O . PHE A 1 558 ? -19.057 8.328 19.353 1.00 91.25 558 PHE A O 1
ATOM 4171 N N . SER A 1 559 ? -16.872 7.884 19.554 1.00 88.69 559 SER A N 1
ATOM 4172 C CA . SER A 1 559 ? -16.498 8.176 18.175 1.00 88.69 559 SER A CA 1
ATOM 4173 C C . SER A 1 559 ? -15.126 7.572 17.919 1.00 88.69 559 SER A C 1
ATOM 4175 O O . SER A 1 559 ? -14.337 7.448 18.859 1.00 88.69 559 SER A O 1
ATOM 4177 N N . ILE A 1 560 ? -14.836 7.215 16.671 1.00 80.81 560 ILE A N 1
ATOM 4178 C CA . ILE A 1 560 ? -13.519 6.715 16.276 1.00 80.81 560 ILE A CA 1
ATOM 4179 C C . ILE A 1 560 ? -12.967 7.638 15.193 1.00 80.81 560 ILE A C 1
ATOM 4181 O O . ILE A 1 560 ? -13.588 7.742 14.133 1.00 80.81 560 ILE A O 1
ATOM 4185 N N . PRO A 1 561 ? -11.818 8.296 15.421 1.00 80.94 561 PRO A N 1
ATOM 4186 C CA . PRO A 1 561 ? -11.044 8.892 14.342 1.00 80.94 561 PRO A CA 1
ATOM 4187 C C . PRO A 1 561 ? -10.502 7.742 13.483 1.00 80.94 561 PRO A C 1
ATOM 4189 O O . PRO A 1 561 ? -9.603 7.024 13.917 1.00 80.94 561 PRO A O 1
ATOM 4192 N N . ILE A 1 562 ? -11.125 7.480 12.335 1.00 81.06 562 ILE A N 1
ATOM 4193 C CA . ILE A 1 562 ? -10.788 6.356 11.457 1.00 81.06 562 ILE A CA 1
ATOM 4194 C C . ILE A 1 562 ? -10.901 6.769 9.991 1.00 81.06 562 ILE A C 1
ATOM 4196 O O . ILE A 1 562 ? -11.860 7.438 9.599 1.00 81.06 562 ILE A O 1
ATOM 4200 N N . ASN A 1 563 ? -9.912 6.368 9.194 1.00 78.69 563 ASN A N 1
ATOM 4201 C CA . ASN A 1 563 ? -9.810 6.702 7.776 1.00 78.69 563 ASN A CA 1
ATOM 4202 C C . ASN A 1 563 ? -9.200 5.531 6.981 1.00 78.69 563 ASN A C 1
ATOM 4204 O O . ASN A 1 563 ? -8.663 4.581 7.557 1.00 78.69 563 ASN A O 1
ATOM 4208 N N . ASN A 1 564 ? -9.250 5.621 5.645 1.00 75.75 564 ASN A N 1
ATOM 4209 C CA . ASN A 1 564 ? -8.770 4.594 4.702 1.00 75.75 564 ASN A CA 1
ATOM 4210 C C . ASN A 1 564 ? -9.458 3.230 4.876 1.00 75.75 564 ASN A C 1
ATOM 4212 O O . ASN A 1 564 ? -8.865 2.169 4.662 1.00 75.75 564 ASN A O 1
ATOM 4216 N N . ASN A 1 565 ? -10.726 3.253 5.280 1.00 83.50 565 ASN A N 1
ATOM 4217 C CA . ASN A 1 565 ? -11.530 2.068 5.511 1.00 83.50 565 ASN A CA 1
ATOM 4218 C C . ASN A 1 565 ? -12.892 2.168 4.825 1.00 83.50 565 ASN A C 1
ATOM 4220 O O . ASN A 1 565 ? -13.384 3.243 4.493 1.00 83.50 565 ASN A O 1
ATOM 4224 N N . THR A 1 566 ? -13.538 1.019 4.694 1.00 87.19 566 THR A N 1
ATOM 4225 C CA . THR A 1 566 ? -14.965 0.928 4.399 1.00 87.19 566 THR A CA 1
ATOM 4226 C C . THR A 1 566 ? -15.616 0.021 5.434 1.00 87.19 566 THR A C 1
ATOM 4228 O O . THR A 1 566 ? -15.073 -1.034 5.775 1.00 87.19 566 THR A O 1
ATOM 4231 N N . VAL A 1 567 ? -16.772 0.428 5.958 1.00 89.62 567 VAL A N 1
ATOM 4232 C CA . VAL A 1 567 ? -17.603 -0.420 6.820 1.00 89.62 567 VAL A CA 1
ATOM 4233 C C . VAL A 1 567 ? -18.308 -1.451 5.945 1.00 89.62 567 VAL A C 1
ATOM 4235 O O . VAL A 1 567 ? -19.079 -1.100 5.053 1.00 89.62 567 VAL A O 1
ATOM 4238 N N . VAL A 1 568 ? -18.048 -2.727 6.216 1.00 88.31 568 VAL A N 1
ATOM 4239 C CA . VAL A 1 568 ? -18.618 -3.880 5.494 1.00 88.31 568 VAL A CA 1
ATOM 4240 C C . VAL A 1 568 ? -19.650 -4.640 6.327 1.00 88.31 568 VAL A C 1
ATOM 4242 O O . VAL A 1 568 ? -20.238 -5.618 5.871 1.00 88.31 568 VAL A O 1
ATOM 4245 N N . GLY A 1 569 ? -19.883 -4.202 7.561 1.00 89.19 569 GLY A N 1
ATOM 4246 C CA . GLY A 1 569 ? -20.833 -4.836 8.455 1.00 89.19 569 GLY A CA 1
ATOM 4247 C C . GLY A 1 569 ? -20.940 -4.145 9.805 1.00 89.19 569 GLY A C 1
ATOM 4248 O O . GLY A 1 569 ? -20.204 -3.210 10.114 1.00 89.19 569 GLY A O 1
ATOM 4249 N N . PHE A 1 570 ? -21.858 -4.645 10.617 1.00 92.38 570 PHE A N 1
ATOM 4250 C CA . PHE A 1 570 ? -22.136 -4.188 11.969 1.00 92.38 570 PHE A CA 1
ATOM 4251 C C . PHE A 1 570 ? -22.257 -5.386 12.906 1.00 92.38 570 PHE A C 1
ATOM 4253 O O . PHE A 1 570 ? -22.625 -6.487 12.496 1.00 92.38 570 PHE A O 1
ATOM 4260 N N . HIS A 1 571 ? -21.986 -5.163 14.181 1.00 88.06 571 HIS A N 1
ATOM 4261 C CA . HIS A 1 571 ? -22.264 -6.122 15.244 1.00 88.06 571 HIS A CA 1
ATOM 4262 C C . HIS A 1 571 ? -22.719 -5.381 16.492 1.00 88.06 571 HIS A C 1
ATOM 4264 O O . HIS A 1 571 ? -22.604 -4.161 16.583 1.00 88.06 571 HIS A O 1
ATOM 4270 N N . GLY A 1 572 ? -23.243 -6.102 17.471 1.00 91.06 572 GLY A N 1
ATOM 4271 C CA . GLY A 1 572 ? -23.699 -5.467 18.693 1.00 91.06 572 GLY A CA 1
ATOM 4272 C C . GLY A 1 572 ? -24.470 -6.403 19.594 1.00 91.06 572 GLY A C 1
ATOM 4273 O O . GLY A 1 572 ? -24.353 -7.625 19.503 1.00 91.06 572 GLY A O 1
ATOM 4274 N N . ARG A 1 573 ? -25.264 -5.801 20.477 1.00 91.25 573 ARG A N 1
ATOM 4275 C CA . ARG A 1 573 ? -26.192 -6.504 21.359 1.00 91.25 573 ARG A CA 1
ATOM 4276 C C . ARG A 1 573 ? -27.545 -5.813 21.322 1.00 91.25 573 ARG A C 1
ATOM 4278 O O . ARG A 1 573 ? -27.599 -4.585 21.270 1.00 91.25 573 ARG A O 1
ATOM 4285 N N . ALA A 1 574 ? -28.623 -6.586 21.285 1.00 92.56 574 ALA A N 1
ATOM 4286 C CA . ALA A 1 574 ? -29.967 -6.030 21.238 1.00 92.56 574 ALA A CA 1
ATOM 4287 C C . ALA A 1 574 ? -31.000 -6.922 21.934 1.00 92.56 574 ALA A C 1
ATOM 4289 O O . ALA A 1 574 ? -30.924 -8.153 21.903 1.00 92.56 574 ALA A O 1
ATOM 4290 N N . GLY A 1 575 ? -31.992 -6.282 22.541 1.00 91.56 575 GLY A N 1
ATOM 4291 C CA . GLY A 1 575 ? -33.144 -6.914 23.173 1.00 91.56 575 GLY A CA 1
ATOM 4292 C C . GLY A 1 575 ? -34.372 -6.024 23.031 1.00 91.56 575 GLY A C 1
ATOM 4293 O O . GLY A 1 575 ? -34.889 -5.831 21.933 1.00 91.56 575 GLY A O 1
ATOM 4294 N N . HIS A 1 576 ? -34.848 -5.450 24.139 1.00 93.81 576 HIS A N 1
ATOM 4295 C CA . HIS A 1 576 ? -35.904 -4.430 24.076 1.00 93.81 576 HIS A CA 1
ATOM 4296 C C . HIS A 1 576 ? -35.466 -3.209 23.255 1.00 93.81 576 HIS A C 1
ATOM 4298 O O . HIS A 1 576 ? -36.272 -2.661 22.507 1.00 93.81 576 HIS A O 1
ATOM 4304 N N . TYR A 1 577 ? -34.190 -2.833 23.362 1.00 96.38 577 TYR A N 1
ATOM 4305 C CA . TYR A 1 577 ? -33.576 -1.701 22.673 1.00 96.38 577 TYR A CA 1
ATOM 4306 C C . TYR A 1 577 ? -32.263 -2.134 22.007 1.00 96.38 577 TYR A C 1
ATOM 4308 O O . TYR A 1 577 ? -31.887 -3.307 22.076 1.00 96.38 577 TYR A O 1
ATOM 4316 N N . LEU A 1 578 ? -31.561 -1.193 21.377 1.00 96.62 578 LEU A N 1
ATOM 4317 C CA . LEU A 1 578 ? -30.188 -1.403 20.936 1.00 96.62 578 LEU A CA 1
ATOM 4318 C C . LEU A 1 578 ? -29.233 -1.167 22.119 1.00 96.62 578 LEU A C 1
ATOM 4320 O O . LEU A 1 578 ? -28.943 -0.024 22.476 1.00 96.62 578 LEU A O 1
ATOM 4324 N N . ASP A 1 579 ? -28.776 -2.246 22.753 1.00 93.62 579 ASP A N 1
ATOM 4325 C CA . ASP A 1 579 ? -27.917 -2.191 23.940 1.00 93.62 579 ASP A CA 1
ATOM 4326 C C . ASP A 1 579 ? -26.495 -1.727 23.589 1.00 93.62 579 ASP A C 1
ATOM 4328 O O . ASP A 1 579 ? -25.946 -0.854 24.263 1.00 93.62 579 ASP A O 1
ATOM 4332 N N . ALA A 1 580 ? -25.916 -2.281 22.520 1.00 94.69 580 ALA A N 1
ATOM 4333 C CA . ALA A 1 580 ? -24.559 -1.971 22.079 1.00 94.69 580 ALA A CA 1
ATOM 4334 C C . ALA A 1 580 ? -24.390 -2.114 20.561 1.00 94.69 580 ALA A C 1
ATOM 4336 O O . ALA A 1 580 ? -25.094 -2.907 19.932 1.00 94.69 580 ALA A O 1
ATOM 4337 N N . ILE A 1 581 ? -23.437 -1.381 19.979 1.00 96.06 581 ILE A N 1
ATOM 4338 C CA . ILE A 1 581 ? -23.140 -1.411 18.540 1.00 96.06 581 ILE A CA 1
ATOM 4339 C C . ILE A 1 581 ? -21.645 -1.229 18.256 1.00 96.06 581 ILE A C 1
ATOM 4341 O O . ILE A 1 581 ? -20.959 -0.464 18.930 1.00 96.06 581 ILE A O 1
ATOM 4345 N N . GLY A 1 582 ? -21.156 -1.930 17.242 1.00 93.06 582 GLY A N 1
ATOM 4346 C CA . GLY A 1 582 ? -19.824 -1.843 16.660 1.00 93.06 582 GLY A CA 1
ATOM 4347 C C . GLY A 1 582 ? -19.874 -2.075 15.147 1.00 93.06 582 GLY A C 1
ATOM 4348 O O . GLY A 1 582 ? -20.940 -2.323 14.572 1.00 93.06 582 GLY A O 1
ATOM 4349 N N . ILE A 1 583 ? -18.720 -1.964 14.496 1.00 94.06 583 ILE A N 1
ATOM 4350 C CA . ILE A 1 583 ? -18.568 -2.031 13.039 1.00 94.06 583 ILE A CA 1
ATOM 4351 C C . ILE A 1 583 ? -17.521 -3.062 12.631 1.00 94.06 583 ILE A C 1
ATOM 4353 O O . ILE A 1 583 ? -16.484 -3.199 13.275 1.00 94.06 583 ILE A O 1
ATOM 4357 N N . PHE A 1 584 ? -17.769 -3.724 11.502 1.00 88.31 584 PHE A N 1
ATOM 4358 C CA . PHE A 1 584 ? -16.754 -4.469 10.767 1.00 88.31 584 PHE A CA 1
ATOM 4359 C C . PHE A 1 584 ? -16.198 -3.600 9.648 1.00 88.31 584 PHE A C 1
ATOM 4361 O O . PHE A 1 584 ? -16.957 -3.077 8.828 1.00 88.31 584 PHE A O 1
ATOM 4368 N N . VAL A 1 585 ? -14.878 -3.471 9.583 1.00 87.69 585 VAL A N 1
ATOM 4369 C CA . VAL A 1 585 ? -14.192 -2.643 8.589 1.00 87.69 585 VAL A CA 1
ATOM 4370 C C . VAL A 1 585 ? -13.167 -3.447 7.799 1.00 87.69 585 VAL A C 1
ATOM 4372 O O . VAL A 1 585 ? -12.531 -4.371 8.312 1.00 87.69 585 VAL A O 1
ATOM 4375 N N . LYS A 1 586 ? -13.001 -3.067 6.532 1.00 80.75 586 LYS A N 1
ATOM 4376 C CA . LYS A 1 586 ? -11.892 -3.497 5.676 1.00 80.75 586 LYS A CA 1
ATOM 4377 C C . LYS A 1 586 ? -11.103 -2.276 5.212 1.00 80.75 586 LYS A C 1
ATOM 4379 O O . LYS A 1 586 ? -11.686 -1.189 5.130 1.00 80.75 586 LYS A O 1
ATOM 4384 N N . PRO A 1 587 ? -9.804 -2.429 4.904 1.00 75.56 587 PRO A N 1
ATOM 4385 C CA . PRO A 1 587 ? -9.072 -1.391 4.205 1.00 75.56 587 PRO A CA 1
ATOM 4386 C C . PRO A 1 587 ? -9.799 -1.021 2.919 1.00 75.56 587 PRO A C 1
ATOM 4388 O O . PRO A 1 587 ? -10.304 -1.897 2.210 1.00 75.56 587 PRO A O 1
ATOM 4391 N N . GLN A 1 588 ? -9.857 0.272 2.628 1.00 68.81 588 GLN A N 1
ATOM 4392 C CA . GLN A 1 588 ? -10.400 0.738 1.366 1.00 68.81 588 GLN A CA 1
ATOM 4393 C C . GLN A 1 588 ? -9.472 0.242 0.252 1.00 68.81 588 GLN A C 1
ATOM 4395 O O . GLN A 1 588 ? -8.348 0.713 0.100 1.00 68.81 588 GLN A O 1
ATOM 4400 N N . THR A 1 589 ? -9.920 -0.769 -0.485 1.00 52.56 589 THR A N 1
ATOM 4401 C CA . THR A 1 589 ? -9.271 -1.197 -1.722 1.00 52.56 589 THR A CA 1
ATOM 4402 C C . THR A 1 589 ? -9.880 -0.369 -2.839 1.00 52.56 589 THR A C 1
ATOM 4404 O O . THR A 1 589 ? -11.100 -0.205 -2.898 1.00 52.56 589 THR A O 1
ATOM 4407 N N . THR A 1 590 ? -9.039 0.229 -3.680 1.00 37.34 590 THR A N 1
ATOM 4408 C CA . THR A 1 590 ? -9.487 0.828 -4.937 1.00 37.34 590 THR A CA 1
ATOM 4409 C C . THR A 1 590 ? -10.217 -0.267 -5.716 1.00 37.34 590 THR A C 1
ATOM 4411 O O . THR A 1 590 ? -9.611 -1.285 -6.051 1.00 37.34 590 THR A O 1
ATOM 4414 N N . ILE A 1 591 ? -11.535 -0.098 -5.866 1.00 28.88 591 ILE A N 1
ATOM 4415 C CA . ILE A 1 591 ? -12.433 -1.013 -6.588 1.00 28.88 591 ILE A CA 1
ATOM 4416 C C . ILE A 1 591 ? -12.047 -1.049 -8.062 1.00 28.88 591 ILE A C 1
ATOM 4418 O O . ILE A 1 591 ? -11.793 0.051 -8.609 1.00 28.88 591 ILE A O 1
#

Foldseek 3Di:
DPPPQFKKKFDWDFFPDADKDKDFAPAFWFKKKFFEDQFTAWIKTAHPVRDIGDIFGQQDPDPVGSHDIDMDGAPPPVKFWFWKKAFWDDDPNATATQWIWTDIPVGIRDRTGDRDHDIDTWQKDQKGFRIKIAGYDNGGRIIITIIWGNDPQRWMKGDKDFFPDFDKDKDFAQAAFFKWKFFEDQFTQFIKTAGPQGDIDDRFGQQAPVRNHDIDMDGADSVPKFFFWKKAAWDDDPNAIATQWIWTDIPVGIRDRGGHRDHGIDTIPMPQKGFGIKIAGYDNGGGIIITIIHGVSLVLWKWWDKDFFPDFDKDKGFGSAAFFKWKWFFDLFTAWIKTAGPSRDIDIPQGQQPPVRNHDIDMDGADSVPKFWFWKKAAWDDDPNAIATQWIWTDIPVGIRDGGHHRDHGIDTWPKPQKGFGIKIAGYDNGGGIIITIIAGPHPPDWMKTDWDFAPDADKDKDFDPFAWFKKKWFADQFTAWIWTAGPVRDTDDIFGQQPVVPNHHIDMDGADPPVKFWWWKKFFWDDDPNATATQFIWTDIPPDIRDRGHDRDHHIDTIPIDQKGFRMKIAGYDNGGRIIITIIHGDDPD

Radius of gyration: 27.78 Å; chains: 1; bounding box: 75×56×73 Å

Secondary structure (DSSP, 8-state):
-------EEEEEEE-S-SEEEEEE-SS-EEEEEEEEESEEEEEEEEETT--BPPPEE-----GGGS-EEEEEE--TTTS-EEEEEEEEEEETTEEEEEEEEEEESS-EEEEEE---SEEEE--EESEEEEEEEEEESSSEEEEEEEEEE-STTS-EEEEEEE-S-SEEEEEE-SS-EEEEEEEESSSEEEEEEEETT--EEEEEE---TT---EEEEEE--TTT--EEEEEEEEEEETTEEEEEEEEEEESS-EEEEEE---SEEE---EESEEEEEEEEEESSSEEEEEEEEEEGGGS--EEEEEEE-S-SEEEEEE-SS-EEEEEEEESSSEEEEEEEETT--EEEEEE---TT---EEEEEE--TTT--EEEEEEEEEEETTEEEEEEEEEEESS-EEEEEE---SEEEE--EESEEEEEEEEEESSSEEEEEEEEEESSTT--EEEEEEE-S-SEEEEEE-SS-EEEEEEEESSSEEEEEEEETT-PBPPPEE---TT---EEEEEE--TTTS-EEEEEEEEEEETTEEEEEEEEEEESS-EEEEEE---SEEEE--EESEEEEEEEEEESSSEEEEEEEEEE----